Protein AF-0000000065817948 (afdb_homodimer)

pLDDT: mean 79.84, std 9.67, range [51.81, 92.62]

Solvent-accessible surface area (backbone atoms only — not comparable to full-atom values): 21500 Å² total; per-residue (Å²): 107,65,63,60,43,48,50,49,45,47,58,56,49,72,32,50,44,48,54,24,24,48,47,41,26,53,46,40,64,56,48,49,39,61,41,56,66,62,43,56,72,58,33,32,74,40,37,66,30,54,50,49,54,26,51,50,52,16,50,67,67,40,64,53,65,45,64,38,54,74,71,47,50,49,60,48,40,60,66,59,80,44,62,50,49,60,51,54,49,52,48,48,51,47,41,44,52,53,42,52,51,52,52,59,66,44,38,66,58,47,33,64,70,27,62,43,58,74,84,63,55,58,58,69,53,52,55,54,49,49,50,38,47,48,52,51,47,46,51,44,32,41,61,32,64,82,45,81,48,67,37,51,29,49,30,49,42,45,63,61,40,49,68,65,42,47,62,54,45,52,33,62,58,38,34,83,80,37,66,68,31,53,55,52,49,52,50,51,37,53,52,49,63,65,43,42,50,58,53,44,52,60,37,67,72,104,108,64,62,59,45,50,50,50,45,47,58,55,50,73,33,51,45,50,53,26,24,49,47,40,26,53,48,39,63,58,47,49,40,62,39,55,67,63,43,56,70,58,32,35,75,39,38,65,31,54,49,48,51,26,51,51,54,18,50,67,68,38,64,53,64,46,64,37,52,73,71,45,49,48,57,50,39,59,70,36,97,48,63,48,50,59,53,52,49,51,47,50,50,45,43,46,53,53,41,52,51,53,52,59,66,44,38,67,59,48,31,65,72,26,62,41,57,74,85,63,54,57,57,67,53,51,53,54,49,48,50,39,48,48,51,51,46,45,50,46,32,42,62,33,64,82,45,82,47,68,38,51,29,49,30,49,42,46,62,61,41,50,69,64,43,48,62,55,46,52,34,60,58,38,33,82,79,37,67,68,31,52,54,51,48,52,51,50,37,52,52,48,63,65,41,41,49,59,53,43,53,58,39,66,71,102

Radius of gyration: 21.44 Å; Cα contacts (8 Å, |Δi|>4): 452; chains: 2; bounding box: 59×51×43 Å

Foldseek 3Di:
DVVVLVVVLVVLLPDCQLVQLLVQLVCQLVVVCVVVVLPQVVLQVCVLVSSVVSLLVSLLPGLQCQVVLVVCVLVVCVVPPDQSLVSSVSSLVSNLVSNVVSVVVCVVVSCVSSVYDPVPPPPLLCSLLSLLSSLLLSLQSLLLNPPDDPVSSSVSSVVVVVVVVVLSSVLSVCCVPPVCSSVVSVVSNVVSVVCRSVSNVVSVVD/DVVVLVVVLVVLLPDCQLVQLLVQLVCQLVVVCVVVVLPQVVLQVCVLVSSVVSLLVSLLPGLQCQVCLVVCVLVVCVPDPDQSLVSSVVSLVSNLVSNVVSVVVCVVVSCVSSVYDPVPPPPLLCSLLSLLSSLLLSLQSLLLNVPDDPVSSSVSSVVVVVVVVVLSSVLSVCCVPPVCSSVVSVVSNVVSVVCRSVSNVVSVVD

Secondary structure (DSSP, 8-state):
-HHHHHHHHHHHHTSHHHHHHHHHHHHHHHHHHHHTTT-HHHHHHTHHHHHHHHHHHHHHT--TTHHHHHTTHHHHHHHSSS-HHHHHHHHHHHHHHHHHHHHHHTHHHHHHHHT--GGG--HHHHHHHHHHHHHHHHHHHHHHTT--SHHHHHHHHHHHHHHHHHHHHHHHHHTTT-THHHHHHHHHHHHHHHHHHHHHHHHHH-/-HHHHHHHHHHHHTSHHHHHHHHHHHHHHHHHHHHTTT-HHHHHHTHHHHHHHHHHHHHHT--TTHHHHHTTHHHHHHHSSS-HHHHHHHHHHHHHHHHHHHHHHTHHHHHHHHT--GGG--HHHHHHHHHHHHHHHHHHHHHHTT--SHHHHHHHHHHHHHHHHHHHHHHHHHTTT-THHHHHHHHHHHHHHHHHHHHHHHHHH-

InterPro domains:
  IPR003544 Cytochrome c-type biogenesis protein CcmB [PF03379] (21-176)
  IPR003544 Cytochrome c-type biogenesis protein CcmB [PTHR30070] (1-205)

Nearest PDB structures (foldseek):
  7r8b-assembly1_B  TM=5.244E-01  e=2.679E+00  Homo sapiens
  8wtm-assembly1_A  TM=3.100E-01  e=6.453E+00  Arabidopsis thaliana

Organism: Arabidopsis thaliana (NCBI:txid3702)

Sequence (412 aa):
MRRLFLELYYKLIFSSTPITSFSLFLLYIVVTPLMLGFEKDFLCHFHLGLIWISLLFSFLSAPFFRNEKEDGTLELYYLSTYCLPKILLLQLVGHWVIQISCVFCGFPMLQLLYQFGRSGMDWLNILLGSLVLTLLCGIHSCLALGITSSSGWNSLQNLTTLPTLLPLTVFCTSIETEWFHVLLLIGYFFLFVSLFPILVSISLQDMRRLFLELYYKLIFSSTPITSFSLFLLYIVVTPLMLGFEKDFLCHFHLGLIWISLLFSFLSAPFFRNEKEDGTLELYYLSTYCLPKILLLQLVGHWVIQISCVFCGFPMLQLLYQFGRSGMDWLNILLGSLVLTLLCGIHSCLALGITSSSGWNSLQNLTTLPTLLPLTVFCTSIETEWFHVLLLIGYFFLFVSLFPILVSISLQD

Structure (mmCIF, N/CA/C/O backbone):
data_AF-0000000065817948-model_v1
#
loop_
_entity.id
_entity.type
_entity.pdbx_description
1 polymer 'Putative cytochrome c biogenesis ccmB-like mitochondrial protein'
#
loop_
_atom_site.group_PDB
_atom_site.id
_atom_site.type_symbol
_atom_site.label_atom_id
_atom_site.label_alt_id
_atom_site.label_comp_id
_atom_site.label_asym_id
_atom_site.label_entity_id
_atom_site.label_seq_id
_atom_site.pdbx_PDB_ins_code
_atom_site.Cartn_x
_atom_site.Cartn_y
_atom_site.Cartn_z
_atom_site.occupancy
_atom_site.B_iso_or_equiv
_atom_site.auth_seq_id
_atom_site.auth_comp_id
_atom_site.auth_asym_id
_atom_site.auth_atom_id
_atom_site.pdbx_PDB_model_num
ATOM 1 N N . MET A 1 1 ? 31.516 -18.734 -12.219 1 51.81 1 MET A N 1
ATOM 2 C CA . MET A 1 1 ? 30.438 -18.75 -11.227 1 51.81 1 MET A CA 1
ATOM 3 C C . MET A 1 1 ? 30.047 -17.328 -10.844 1 51.81 1 MET A C 1
ATOM 5 O O . MET A 1 1 ? 28.859 -17.031 -10.68 1 51.81 1 MET A O 1
ATOM 9 N N . ARG A 1 2 ? 31.141 -16.594 -10.852 1 54.38 2 ARG A N 1
ATOM 10 C CA . ARG A 1 2 ? 30.875 -15.195 -10.523 1 54.38 2 ARG A CA 1
ATOM 11 C C . ARG A 1 2 ? 30.094 -14.5 -11.633 1 54.38 2 ARG A C 1
ATOM 13 O O . ARG A 1 2 ? 29.156 -13.742 -11.359 1 54.38 2 ARG A O 1
ATOM 20 N N . ARG A 1 3 ? 30.516 -14.766 -12.828 1 55.38 3 ARG A N 1
ATOM 21 C CA . ARG A 1 3 ? 29.875 -14.094 -13.953 1 55.38 3 ARG A CA 1
ATOM 22 C C . ARG A 1 3 ? 28.406 -14.492 -14.055 1 55.38 3 ARG A C 1
ATOM 24 O O . ARG A 1 3 ? 27.547 -13.648 -14.305 1 55.38 3 ARG A O 1
ATOM 31 N N . LEU A 1 4 ? 28.141 -15.711 -13.984 1 52.19 4 LEU A N 1
ATOM 32 C CA . LEU A 1 4 ? 26.766 -16.172 -14.016 1 52.19 4 LEU A CA 1
ATOM 33 C C . LEU A 1 4 ? 25.953 -15.57 -12.875 1 52.19 4 LEU A C 1
ATOM 35 O O . LEU A 1 4 ? 24.797 -15.211 -13.055 1 52.19 4 LEU A O 1
ATOM 39 N N . PHE A 1 5 ? 26.75 -15.445 -11.852 1 57.16 5 PHE A N 1
ATOM 40 C CA . PHE A 1 5 ? 26.109 -14.836 -10.688 1 57.16 5 PHE A CA 1
ATOM 41 C C . PHE A 1 5 ? 25.75 -13.375 -10.969 1 57.16 5 PHE A C 1
ATOM 43 O O . PHE A 1 5 ? 24.656 -12.922 -10.625 1 57.16 5 PHE A O 1
ATOM 50 N N . LEU A 1 6 ? 26.703 -12.773 -11.617 1 58.09 6 LEU A N 1
ATOM 51 C CA . LEU A 1 6 ? 26.453 -11.367 -11.914 1 58.09 6 LEU A CA 1
ATOM 52 C C . LEU A 1 6 ? 25.312 -11.219 -12.914 1 58.09 6 LEU A C 1
ATOM 54 O O . LEU A 1 6 ? 24.5 -10.297 -12.805 1 58.09 6 LEU A O 1
ATOM 58 N N . GLU A 1 7 ? 25.328 -12.062 -13.891 1 58.19 7 GLU A N 1
ATOM 59 C CA . GLU A 1 7 ? 24.266 -12 -14.891 1 58.19 7 GLU A CA 1
ATOM 60 C C . GLU A 1 7 ? 22.906 -12.305 -14.281 1 58.19 7 GLU A C 1
ATOM 62 O O . GLU A 1 7 ? 21.906 -11.648 -14.609 1 58.19 7 GLU A O 1
ATOM 67 N N . LEU A 1 8 ? 22.953 -13.328 -13.539 1 56.16 8 LEU A N 1
ATOM 68 C CA . LEU A 1 8 ? 21.703 -13.664 -12.859 1 56.16 8 LEU A CA 1
ATOM 69 C C . LEU A 1 8 ? 21.281 -12.547 -11.914 1 56.16 8 LEU A C 1
ATOM 71 O O . LEU A 1 8 ? 20.094 -12.227 -11.812 1 56.16 8 LEU A O 1
ATOM 75 N N . TYR A 1 9 ? 22.359 -12.094 -11.32 1 58.56 9 TYR A N 1
ATOM 76 C CA . TYR A 1 9 ? 22.125 -10.953 -10.445 1 58.56 9 TYR A CA 1
ATOM 77 C C . TYR A 1 9 ? 21.484 -9.797 -11.211 1 58.56 9 TYR A C 1
ATOM 79 O O . TYR A 1 9 ? 20.531 -9.188 -10.75 1 58.56 9 TYR A O 1
ATOM 87 N N . TYR A 1 10 ? 22.031 -9.633 -12.375 1 57.62 10 TYR A N 1
ATOM 88 C CA . TYR A 1 10 ? 21.547 -8.531 -13.203 1 57.62 10 TYR A CA 1
ATOM 89 C C . TYR A 1 10 ? 20.094 -8.758 -13.617 1 57.62 10 TYR A C 1
ATOM 91 O O . TYR A 1 10 ? 19.266 -7.84 -13.562 1 57.62 10 TYR A O 1
ATOM 99 N N . LYS A 1 11 ? 19.828 -9.875 -14.039 1 58.66 11 LYS A N 1
ATOM 100 C CA . LYS A 1 11 ? 18.469 -10.188 -14.469 1 58.66 11 LYS A CA 1
ATOM 101 C C . LYS A 1 11 ? 17.484 -10.078 -13.305 1 58.66 11 LYS A C 1
ATOM 103 O O . LYS A 1 11 ? 16.344 -9.641 -13.492 1 58.66 11 LYS A O 1
ATOM 108 N N . LEU A 1 12 ? 18.047 -10.398 -12.219 1 56.75 12 LEU A N 1
ATOM 109 C CA . LEU A 1 12 ? 17.203 -10.453 -11.039 1 56.75 12 LEU A CA 1
ATOM 110 C C . LEU A 1 12 ? 16.922 -9.062 -10.492 1 56.75 12 LEU A C 1
ATOM 112 O O . LEU A 1 12 ? 15.797 -8.773 -10.055 1 56.75 12 LEU A O 1
ATOM 116 N N . ILE A 1 13 ? 17.984 -8.25 -10.523 1 55.94 13 ILE A N 1
ATOM 117 C CA . ILE A 1 13 ? 17.844 -6.91 -9.977 1 55.94 13 ILE A CA 1
ATOM 118 C C . ILE A 1 13 ? 16.891 -6.098 -10.852 1 55.94 13 ILE A C 1
ATOM 120 O O . ILE A 1 13 ? 16.078 -5.312 -10.344 1 55.94 13 ILE A O 1
ATOM 124 N N . PHE A 1 14 ? 17.031 -6.258 -12.141 1 56.38 14 PHE A N 1
ATOM 125 C CA . PHE A 1 14 ? 16.203 -5.438 -13.008 1 56.38 14 PHE A CA 1
ATOM 126 C C . PHE A 1 14 ? 14.82 -6.07 -13.188 1 56.38 14 PHE A C 1
ATOM 128 O O . PHE A 1 14 ? 14.172 -5.879 -14.219 1 56.38 14 PHE A O 1
ATOM 135 N N . SER A 1 15 ? 14.438 -6.699 -12.102 1 62.59 15 SER A N 1
ATOM 136 C CA . SER A 1 15 ? 13.156 -7.398 -12.109 1 62.59 15 SER A CA 1
ATOM 137 C C . SER A 1 15 ? 11.992 -6.438 -11.875 1 62.59 15 SER A C 1
ATOM 139 O O . SER A 1 15 ? 12.203 -5.234 -11.711 1 62.59 15 SER A O 1
ATOM 141 N N . SER A 1 16 ? 10.781 -6.875 -12.086 1 66.19 16 SER A N 1
ATOM 142 C CA . SER A 1 16 ? 9.484 -6.199 -12.023 1 66.19 16 SER A CA 1
ATOM 143 C C . SER A 1 16 ? 9.227 -5.645 -10.625 1 66.19 16 SER A C 1
ATOM 145 O O . SER A 1 16 ? 8.406 -4.738 -10.453 1 66.19 16 SER A O 1
ATOM 147 N N . THR A 1 17 ? 10.156 -5.918 -9.664 1 68.75 17 THR A N 1
ATOM 148 C CA . THR A 1 17 ? 9.898 -5.539 -8.281 1 68.75 17 THR A CA 1
ATOM 149 C C . THR A 1 17 ? 10.148 -4.047 -8.07 1 68.75 17 THR A C 1
ATOM 151 O O . THR A 1 17 ? 9.312 -3.352 -7.492 1 68.75 17 THR A O 1
ATOM 154 N N . PRO A 1 18 ? 11.25 -3.539 -8.641 1 70.19 18 PRO A N 1
ATOM 155 C CA . PRO A 1 18 ? 11.477 -2.104 -8.453 1 70.19 18 PRO A CA 1
ATOM 156 C C . PRO A 1 18 ? 10.422 -1.245 -9.156 1 70.19 18 PRO A C 1
ATOM 158 O O . PRO A 1 18 ? 10.047 -0.185 -8.648 1 70.19 18 PRO A O 1
ATOM 161 N N . ILE A 1 19 ? 9.906 -1.77 -10.188 1 73.38 19 ILE A N 1
ATOM 162 C CA . ILE A 1 19 ? 8.898 -1.007 -10.922 1 73.38 19 ILE A CA 1
ATOM 163 C C . ILE A 1 19 ? 7.617 -0.916 -10.102 1 73.38 19 ILE A C 1
ATOM 165 O O . ILE A 1 19 ? 7 0.149 -10.016 1 73.38 19 ILE A O 1
ATOM 169 N N . THR A 1 20 ? 7.336 -2.008 -9.5 1 75.19 20 THR A N 1
ATOM 170 C CA . THR A 1 20 ? 6.129 -2.039 -8.68 1 75.19 20 THR A CA 1
ATOM 171 C C . THR A 1 20 ? 6.266 -1.103 -7.48 1 75.19 20 THR A C 1
ATOM 173 O O . THR A 1 20 ? 5.367 -0.304 -7.207 1 75.19 20 THR A O 1
ATOM 176 N N . SER A 1 21 ? 7.363 -1.227 -6.832 1 79.06 21 SER A N 1
ATOM 177 C CA . SER A 1 21 ? 7.57 -0.405 -5.645 1 79.06 21 SER A CA 1
ATOM 178 C C . SER A 1 21 ? 7.633 1.076 -6 1 79.06 21 SER A C 1
ATOM 180 O O . SER A 1 21 ? 7.07 1.915 -5.293 1 79.06 21 SER A O 1
ATOM 182 N N . PHE A 1 22 ? 8.25 1.388 -7.125 1 80.81 22 PHE A N 1
ATOM 183 C CA . PHE A 1 22 ? 8.367 2.785 -7.523 1 80.81 22 PHE A CA 1
ATOM 184 C C . PHE A 1 22 ? 7.016 3.348 -7.938 1 80.81 22 PHE A C 1
ATOM 186 O O . PHE A 1 22 ? 6.691 4.492 -7.617 1 80.81 22 PHE A O 1
ATOM 193 N N . SER A 1 23 ? 6.301 2.598 -8.656 1 81.19 23 SER A N 1
ATOM 194 C CA . SER A 1 23 ? 4.98 3.061 -9.078 1 81.19 23 SER A CA 1
ATOM 195 C C . SER A 1 23 ? 4.082 3.334 -7.875 1 81.19 23 SER A C 1
ATOM 197 O O . SER A 1 23 ? 3.355 4.328 -7.852 1 81.19 23 SER A O 1
ATOM 199 N N . LEU A 1 24 ? 4.176 2.469 -6.91 1 83 24 LEU A N 1
ATOM 200 C CA . LEU A 1 24 ? 3.387 2.664 -5.699 1 83 24 LEU A CA 1
ATOM 201 C C . LEU A 1 24 ? 3.854 3.902 -4.941 1 83 24 LEU A C 1
ATOM 203 O O . LEU A 1 24 ? 3.035 4.656 -4.41 1 83 24 LEU A O 1
ATOM 207 N N . PHE A 1 25 ? 5.09 4.133 -4.945 1 87.06 25 PHE A N 1
ATOM 208 C CA . PHE A 1 25 ? 5.648 5.309 -4.293 1 87.06 25 PHE A CA 1
ATOM 209 C C . PHE A 1 25 ? 5.164 6.586 -4.965 1 87.06 25 PHE A C 1
ATOM 211 O O . PHE A 1 25 ? 4.73 7.523 -4.289 1 87.06 25 PHE A O 1
ATOM 218 N N . LEU A 1 26 ? 5.238 6.562 -6.246 1 84.06 26 LEU A N 1
ATOM 219 C CA . LEU A 1 26 ? 4.805 7.734 -6.996 1 84.06 26 LEU A CA 1
ATOM 220 C C . LEU A 1 26 ? 3.318 7.996 -6.789 1 84.06 26 LEU A C 1
ATOM 222 O O . LEU A 1 26 ? 2.898 9.148 -6.664 1 84.06 26 LEU A O 1
ATOM 226 N N . LEU A 1 27 ? 2.607 6.945 -6.703 1 84.75 27 LEU A N 1
ATOM 227 C CA . LEU A 1 27 ? 1.174 7.086 -6.469 1 84.75 27 LEU A CA 1
ATOM 228 C C . LEU A 1 27 ? 0.904 7.719 -5.105 1 84.75 27 LEU A C 1
ATOM 230 O O . LEU A 1 27 ? 0.079 8.625 -4.992 1 84.75 27 LEU A O 1
ATOM 234 N N . TYR A 1 28 ? 1.649 7.289 -4.152 1 86.75 28 TYR A N 1
ATOM 235 C CA . TYR A 1 28 ? 1.481 7.824 -2.807 1 86.75 28 TYR A CA 1
ATOM 236 C C . TYR A 1 28 ? 1.82 9.305 -2.762 1 86.75 28 TYR A C 1
ATOM 238 O O . TYR A 1 28 ? 1.073 10.102 -2.191 1 86.75 28 TYR A O 1
ATOM 246 N N . ILE A 1 29 ? 2.891 9.68 -3.389 1 87.69 29 ILE A N 1
ATOM 247 C CA . ILE A 1 29 ? 3.402 11.039 -3.293 1 87.69 29 ILE A CA 1
ATOM 248 C C . ILE A 1 29 ? 2.463 12 -4.027 1 87.69 29 ILE A C 1
ATOM 250 O O . ILE A 1 29 ? 2.277 13.141 -3.602 1 87.69 29 ILE A O 1
ATOM 254 N N . VAL A 1 30 ? 1.818 11.531 -5.039 1 85.94 30 VAL A N 1
ATOM 255 C CA . VAL A 1 30 ? 0.96 12.414 -5.824 1 85.94 30 VAL A CA 1
ATOM 256 C C . VAL A 1 30 ? -0.431 12.477 -5.195 1 85.94 30 VAL A C 1
ATOM 258 O O . VAL A 1 30 ? -1.039 13.547 -5.121 1 85.94 30 VAL A O 1
ATOM 261 N N . VAL A 1 31 ? -0.88 11.398 -4.68 1 86.19 31 VAL A N 1
ATOM 262 C CA . VAL A 1 31 ? -2.246 11.305 -4.176 1 86.19 31 VAL A CA 1
ATOM 263 C C . VAL A 1 31 ? -2.357 12.023 -2.838 1 86.19 31 VAL A C 1
ATOM 265 O O . VAL A 1 31 ? -3.389 12.633 -2.535 1 86.19 31 VAL A O 1
ATOM 268 N N . THR A 1 32 ? -1.349 11.969 -2.02 1 89.88 32 THR A N 1
ATOM 269 C CA . THR A 1 32 ? -1.397 12.492 -0.658 1 89.88 32 THR A CA 1
ATOM 270 C C . THR A 1 32 ? -1.684 13.992 -0.665 1 89.88 32 THR A C 1
ATOM 272 O O . THR A 1 32 ? -2.629 14.445 -0.022 1 89.88 32 THR A O 1
ATOM 275 N N . PRO A 1 33 ? -0.932 14.805 -1.387 1 89 33 PRO A N 1
ATOM 276 C CA . PRO A 1 33 ? -1.262 16.234 -1.409 1 89 33 PRO A CA 1
ATOM 277 C C . PRO A 1 33 ? -2.656 16.516 -1.969 1 89 33 PRO A C 1
ATOM 279 O O . PRO A 1 33 ? -3.332 17.438 -1.523 1 89 33 PRO A O 1
ATOM 282 N N . LEU A 1 34 ? -3.051 15.742 -2.93 1 85.56 34 LEU A N 1
ATOM 283 C CA . LEU A 1 34 ? -4.379 15.906 -3.51 1 85.56 34 LEU A CA 1
ATOM 284 C C . LEU A 1 34 ? -5.461 15.68 -2.461 1 85.56 34 LEU A C 1
ATOM 286 O O . LEU A 1 34 ? -6.426 16.438 -2.377 1 85.56 34 LEU A O 1
ATOM 290 N N . MET A 1 35 ? -5.27 14.688 -1.647 1 86.5 35 MET A N 1
ATOM 291 C CA . MET A 1 35 ? -6.254 14.328 -0.629 1 86.5 35 MET A CA 1
ATOM 292 C C . MET A 1 35 ? -6.238 15.328 0.52 1 86.5 35 MET A C 1
ATOM 294 O O . MET A 1 35 ? -7.227 15.469 1.242 1 86.5 35 MET A O 1
ATOM 298 N N . LEU A 1 36 ? -5.16 15.969 0.673 1 87.75 36 LEU A N 1
ATOM 299 C CA . LEU A 1 36 ? -5.027 16.938 1.761 1 87.75 36 LEU A CA 1
ATOM 300 C C . LEU A 1 36 ? -5.332 18.344 1.276 1 87.75 36 LEU A C 1
ATOM 302 O O . LEU A 1 36 ? -5.191 19.312 2.033 1 87.75 36 LEU A O 1
ATOM 306 N N . GLY A 1 37 ? -5.688 18.531 0.03 1 83.06 37 GLY A N 1
ATOM 307 C CA . GLY A 1 37 ? -6.113 19.812 -0.503 1 83.06 37 GLY A CA 1
ATOM 308 C C . GLY A 1 37 ? -4.957 20.75 -0.817 1 83.06 37 GLY A C 1
ATOM 309 O O . GLY A 1 37 ? -5.105 21.969 -0.768 1 83.06 37 GLY A O 1
ATOM 310 N N . PHE A 1 38 ? -3.775 20.203 -1.007 1 85.19 38 PHE A N 1
ATOM 311 C CA . PHE A 1 38 ? -2.572 20.953 -1.344 1 85.19 38 PHE A CA 1
ATOM 312 C C . PHE A 1 38 ? -2.34 22.078 -0.345 1 85.19 38 PHE A C 1
ATOM 314 O O . PHE A 1 38 ? -2.027 23.203 -0.735 1 85.19 38 PHE A O 1
ATOM 321 N N . GLU A 1 39 ? -2.615 21.781 0.882 1 86.31 39 GLU A N 1
ATOM 322 C CA . GLU A 1 39 ? -2.301 22.734 1.94 1 86.31 39 GLU A CA 1
ATOM 323 C C . GLU A 1 39 ? -0.793 22.875 2.131 1 86.31 39 GLU A C 1
ATOM 325 O O . GLU A 1 39 ? -0.18 22.078 2.848 1 86.31 39 GLU A O 1
ATOM 330 N N . LYS A 1 40 ? -0.235 23.859 1.638 1 86.06 40 LYS A N 1
ATOM 331 C CA . LYS A 1 40 ? 1.208 24.031 1.501 1 86.06 40 LYS A CA 1
ATOM 332 C C . LYS A 1 40 ? 1.896 24 2.863 1 86.06 40 LYS A C 1
ATOM 334 O O . LYS A 1 40 ? 2.92 23.328 3.031 1 86.06 40 LYS A O 1
ATOM 339 N N . ASP A 1 41 ? 1.397 24.797 3.824 1 87.44 41 ASP A N 1
ATOM 340 C CA . ASP A 1 41 ? 2.033 24.891 5.137 1 87.44 41 ASP A CA 1
ATOM 341 C C . ASP A 1 41 ? 2.08 23.531 5.816 1 87.44 41 ASP A C 1
ATOM 343 O O . ASP A 1 41 ? 3.109 23.141 6.375 1 87.44 41 ASP A O 1
ATOM 347 N N . PHE A 1 42 ? 1.051 22.844 5.598 1 86.06 42 PHE A N 1
ATOM 348 C CA . PHE A 1 42 ? 0.978 21.531 6.238 1 86.06 42 PHE A CA 1
ATOM 349 C C . PHE A 1 42 ? 1.857 20.516 5.512 1 86.06 42 PHE A C 1
ATOM 351 O O . PHE A 1 42 ? 2.604 19.766 6.145 1 86.06 42 PHE A O 1
ATOM 358 N N . LEU A 1 43 ? 1.769 20.594 4.215 1 88.81 43 LEU A N 1
ATOM 359 C CA . LEU A 1 43 ? 2.582 19.672 3.432 1 88.81 43 LEU A CA 1
ATOM 360 C C . LEU A 1 43 ? 4.066 19.906 3.672 1 88.81 43 LEU A C 1
ATOM 362 O O . LEU A 1 43 ? 4.836 18.969 3.844 1 88.81 43 LEU A O 1
ATOM 366 N N . CYS A 1 44 ? 4.379 21.156 3.766 1 88.44 44 CYS A N 1
ATOM 367 C CA . CYS A 1 44 ? 5.773 21.5 4.012 1 88.44 44 CYS A CA 1
ATOM 368 C C . CYS A 1 44 ? 6.211 21.047 5.398 1 88.44 44 CYS A C 1
ATOM 370 O O . CYS A 1 44 ? 7.281 20.469 5.559 1 88.44 44 CYS A O 1
ATOM 372 N N . HIS A 1 45 ? 5.418 21.297 6.355 1 87.12 45 HIS A N 1
ATOM 373 C CA . HIS A 1 45 ? 5.773 21 7.738 1 87.12 45 HIS A CA 1
ATOM 374 C C . HIS A 1 45 ? 5.891 19.5 7.965 1 87.12 45 HIS A C 1
ATOM 376 O O . HIS A 1 45 ? 6.762 19.047 8.719 1 87.12 45 HIS A O 1
ATOM 382 N N . PHE A 1 46 ? 5.102 18.688 7.234 1 87.94 46 PHE A N 1
ATOM 383 C CA . PHE A 1 46 ? 5.047 17.266 7.516 1 87.94 46 PHE A CA 1
ATOM 384 C C . PHE A 1 46 ? 5.621 16.469 6.352 1 87.94 46 PHE A C 1
ATOM 386 O O . PHE A 1 46 ? 5.406 15.25 6.262 1 87.94 46 PHE A O 1
ATOM 393 N N . HIS A 1 47 ? 6.336 17.094 5.488 1 87.56 47 HIS A N 1
ATOM 394 C CA . HIS A 1 47 ? 6.812 16.438 4.27 1 87.56 47 HIS A CA 1
ATOM 395 C C . HIS A 1 47 ? 7.629 15.195 4.586 1 87.56 47 HIS A C 1
ATOM 397 O O . HIS A 1 47 ? 7.484 14.172 3.92 1 87.56 47 HIS A O 1
ATOM 403 N N . LEU A 1 48 ? 8.422 15.25 5.625 1 84.88 48 LEU A N 1
ATOM 404 C CA . LEU A 1 48 ? 9.273 14.102 5.941 1 84.88 48 LEU A CA 1
ATOM 405 C C . LEU A 1 48 ? 8.438 12.898 6.359 1 84.88 48 LEU A C 1
ATOM 407 O O . LEU A 1 48 ? 8.68 11.781 5.906 1 84.88 48 LEU A O 1
ATOM 411 N N . GLY A 1 49 ? 7.508 13.172 7.227 1 86.25 49 GLY A N 1
ATOM 412 C CA . GLY A 1 49 ? 6.605 12.102 7.609 1 86.25 49 GLY A CA 1
ATOM 413 C C . GLY A 1 49 ? 5.844 11.516 6.438 1 86.25 49 GLY A C 1
ATOM 414 O O . GLY A 1 49 ? 5.707 10.297 6.328 1 86.25 49 GLY A O 1
ATOM 415 N N . LEU A 1 50 ? 5.402 12.344 5.582 1 88.75 50 LEU A N 1
ATOM 416 C CA . LEU A 1 50 ? 4.633 11.914 4.422 1 88.75 50 LEU A CA 1
ATOM 417 C C . LEU A 1 50 ? 5.508 11.125 3.451 1 88.75 50 LEU A C 1
ATOM 419 O O . LEU A 1 50 ? 5.047 10.164 2.834 1 88.75 50 LEU A O 1
ATOM 423 N N . ILE A 1 51 ? 6.695 11.492 3.332 1 87.88 51 ILE A N 1
ATOM 424 C CA . ILE A 1 51 ? 7.637 10.766 2.482 1 87.88 51 ILE A CA 1
ATOM 425 C C . ILE A 1 51 ? 7.895 9.383 3.064 1 87.88 51 ILE A C 1
ATOM 427 O O . ILE A 1 51 ? 7.883 8.383 2.34 1 87.88 51 ILE A O 1
ATOM 431 N N . TRP A 1 52 ? 8.055 9.281 4.344 1 88.69 52 TRP A N 1
ATOM 432 C CA . TRP A 1 52 ? 8.328 8.008 4.996 1 88.69 52 TRP A CA 1
ATOM 433 C C . TRP A 1 52 ? 7.133 7.062 4.867 1 88.69 52 TRP A C 1
ATOM 435 O O . TRP A 1 52 ? 7.305 5.852 4.715 1 88.69 52 TRP A O 1
ATOM 445 N N . ILE A 1 53 ? 5.992 7.652 4.977 1 89 53 ILE A N 1
ATOM 4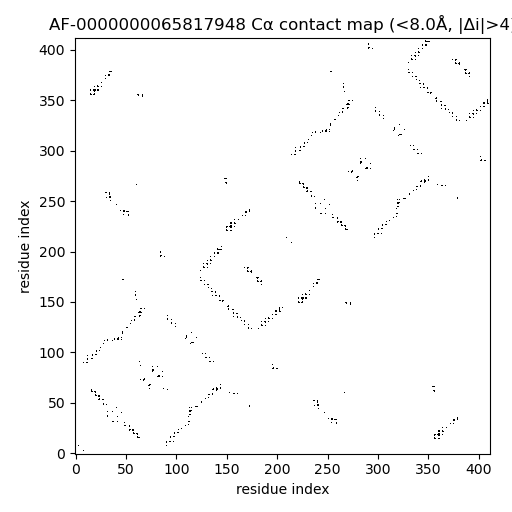46 C CA . ILE A 1 53 ? 4.809 6.82 4.789 1 89 53 ILE A CA 1
ATOM 447 C C . ILE A 1 53 ? 4.824 6.211 3.389 1 89 53 ILE A C 1
ATOM 449 O O . ILE A 1 53 ? 4.594 5.008 3.227 1 89 53 ILE A O 1
ATOM 453 N N . SER A 1 54 ? 5.086 7.047 2.418 1 88.62 54 SER A N 1
ATOM 454 C CA . SER A 1 54 ? 5.137 6.578 1.037 1 88.62 54 SER A CA 1
ATOM 455 C C . SER A 1 54 ? 6.211 5.516 0.851 1 88.62 54 SER A C 1
ATOM 457 O O . SER A 1 54 ? 5.984 4.504 0.18 1 88.62 54 SER A O 1
ATOM 459 N N . LEU A 1 55 ? 7.328 5.746 1.457 1 87.56 55 LEU A N 1
ATOM 460 C CA . LEU A 1 55 ? 8.438 4.801 1.355 1 87.56 55 LEU A CA 1
ATOM 461 C C . LEU A 1 55 ? 8.086 3.479 2.025 1 87.56 55 LEU A C 1
ATOM 463 O O . LEU A 1 55 ? 8.297 2.408 1.45 1 87.56 55 LEU A O 1
ATOM 467 N N . LEU A 1 56 ? 7.555 3.557 3.16 1 86.31 56 LEU A N 1
ATOM 468 C CA . LEU A 1 56 ? 7.23 2.369 3.941 1 86.31 56 LEU A CA 1
ATOM 469 C C . LEU A 1 56 ? 6.25 1.474 3.189 1 86.31 56 LEU A C 1
ATOM 471 O O . LEU A 1 56 ? 6.492 0.274 3.037 1 86.31 56 LEU A O 1
ATOM 475 N N . PHE A 1 57 ? 5.297 2.068 2.656 1 82.69 57 PHE A N 1
ATOM 476 C CA . PHE A 1 57 ? 4.242 1.251 2.066 1 82.69 57 PHE A CA 1
ATOM 477 C C . PHE A 1 57 ? 4.641 0.777 0.674 1 82.69 57 PHE A C 1
ATOM 479 O O . PHE A 1 57 ? 4.219 -0.293 0.233 1 82.69 57 PHE A O 1
ATOM 486 N N . SER A 1 58 ? 5.387 1.525 -0.006 1 84.25 58 SER A N 1
ATOM 487 C CA . SER A 1 58 ? 5.922 1.049 -1.277 1 84.25 58 SER A CA 1
ATOM 488 C C . SER A 1 58 ? 6.82 -0.165 -1.078 1 84.25 58 SER A C 1
ATOM 490 O O . SER A 1 58 ? 6.805 -1.097 -1.886 1 84.25 58 SER A O 1
ATOM 492 N N . PHE A 1 59 ? 7.52 -0.182 0.036 1 82.62 59 PHE A N 1
ATOM 493 C CA . PHE A 1 59 ? 8.43 -1.286 0.332 1 82.62 59 PHE A CA 1
ATOM 494 C C . PHE A 1 59 ? 7.652 -2.504 0.823 1 82.62 59 PHE A C 1
ATOM 496 O O . PHE A 1 59 ? 7.996 -3.641 0.485 1 82.62 59 PHE A O 1
ATOM 503 N N . LEU A 1 60 ? 6.66 -2.234 1.534 1 77.19 60 LEU A N 1
ATOM 504 C CA . LEU A 1 60 ? 5.887 -3.332 2.1 1 77.19 60 LEU A CA 1
ATOM 505 C C . LEU A 1 60 ? 5.191 -4.129 1.002 1 77.19 60 LEU A C 1
ATOM 507 O O . LEU A 1 60 ? 4.965 -5.332 1.151 1 77.19 60 LEU A O 1
ATOM 511 N N . SER A 1 61 ? 4.926 -3.518 -0.024 1 71.69 61 SER A N 1
ATOM 512 C CA . SER A 1 61 ? 4.211 -4.176 -1.112 1 71.69 61 SER A CA 1
ATOM 513 C C . SER A 1 61 ? 5.172 -4.895 -2.053 1 71.69 61 SER A C 1
ATOM 515 O O . SER A 1 61 ? 4.746 -5.633 -2.939 1 71.69 61 SER A O 1
ATOM 517 N N . ALA A 1 62 ? 6.422 -4.762 -1.844 1 75.19 62 ALA A N 1
ATOM 518 C CA . ALA A 1 62 ? 7.406 -5.367 -2.738 1 75.19 62 ALA A CA 1
ATOM 519 C C . ALA A 1 62 ? 7.527 -6.867 -2.486 1 75.19 62 ALA A C 1
ATOM 521 O O . ALA A 1 62 ? 7.836 -7.289 -1.37 1 75.19 62 ALA A O 1
ATOM 522 N N . PRO A 1 63 ? 7.219 -7.641 -3.455 1 75.81 63 PRO A N 1
ATOM 523 C CA . PRO A 1 63 ? 7.27 -9.094 -3.301 1 75.81 63 PRO A CA 1
ATOM 524 C C . PRO A 1 63 ? 8.695 -9.648 -3.383 1 75.81 63 PRO A C 1
ATOM 526 O O . PRO A 1 63 ? 9.008 -10.414 -4.297 1 75.81 63 PRO A O 1
ATOM 529 N N . PHE A 1 64 ? 9.445 -9.375 -2.342 1 78.44 64 PHE A N 1
ATOM 530 C CA . PHE A 1 64 ? 10.836 -9.828 -2.346 1 78.44 64 PHE A CA 1
ATOM 531 C C . PHE A 1 64 ? 10.914 -11.344 -2.396 1 78.44 64 PHE A C 1
ATOM 533 O O . PHE A 1 64 ? 10.203 -12.031 -1.66 1 78.44 64 PHE A O 1
ATOM 540 N N . PHE A 1 65 ? 11.664 -11.867 -3.314 1 80.25 65 PHE A N 1
ATOM 541 C CA . PHE A 1 65 ? 12.07 -13.266 -3.449 1 80.25 65 PHE A CA 1
ATOM 542 C C . PHE A 1 65 ? 10.906 -14.125 -3.934 1 80.25 65 PHE A C 1
ATOM 544 O O . PHE A 1 65 ? 11.078 -15.32 -4.191 1 80.25 65 PHE A O 1
ATOM 551 N N . ARG A 1 66 ? 9.75 -13.539 -3.992 1 77.69 66 ARG A N 1
ATOM 552 C CA . ARG A 1 66 ? 8.586 -14.336 -4.355 1 77.69 66 ARG A CA 1
ATOM 553 C C . ARG A 1 66 ? 8.688 -14.844 -5.789 1 77.69 66 ARG A C 1
ATOM 555 O O . ARG A 1 66 ? 8.391 -16 -6.066 1 77.69 66 ARG A O 1
ATOM 562 N N . ASN A 1 67 ? 9.047 -13.961 -6.617 1 74.75 67 ASN A N 1
ATOM 563 C CA . ASN A 1 67 ? 9.203 -14.375 -8.008 1 74.75 67 ASN A CA 1
ATOM 564 C C . ASN A 1 67 ? 10.234 -15.492 -8.141 1 74.75 67 ASN A C 1
ATOM 566 O O . ASN A 1 67 ? 10.055 -16.422 -8.938 1 74.75 67 ASN A O 1
ATOM 570 N N . GLU A 1 68 ? 11.273 -15.375 -7.41 1 77.25 68 GLU A N 1
ATOM 571 C CA . GLU A 1 68 ? 12.312 -16.406 -7.438 1 77.25 68 GLU A CA 1
ATOM 572 C C . GLU A 1 68 ? 11.805 -17.719 -6.879 1 77.25 68 GLU A C 1
ATOM 574 O O . GLU A 1 68 ? 12.203 -18.797 -7.34 1 77.25 68 GLU A O 1
ATOM 579 N N . LYS A 1 69 ? 11.016 -17.656 -5.914 1 78.38 69 LYS A N 1
ATOM 580 C CA . LYS A 1 69 ? 10.414 -18.875 -5.379 1 78.38 69 LYS A CA 1
ATOM 581 C C . LYS A 1 69 ? 9.469 -19.516 -6.395 1 78.38 69 LYS A C 1
ATOM 583 O O . LYS A 1 69 ? 9.5 -20.719 -6.602 1 78.38 69 LYS A O 1
ATOM 588 N N . GLU A 1 70 ? 8.695 -18.672 -7.008 1 75.44 70 GLU A N 1
ATOM 589 C CA . GLU A 1 70 ? 7.699 -19.156 -7.957 1 75.44 70 GLU A CA 1
ATOM 590 C C . GLU A 1 70 ? 8.359 -19.781 -9.188 1 75.44 70 GLU A C 1
ATOM 592 O O . GLU A 1 70 ? 7.844 -20.75 -9.75 1 75.44 70 GLU A O 1
ATOM 597 N N . ASP A 1 71 ? 9.445 -19.297 -9.609 1 76.12 71 ASP A N 1
ATOM 598 C CA . ASP A 1 71 ? 10.086 -19.797 -10.82 1 76.12 71 ASP A CA 1
ATOM 599 C C . ASP A 1 71 ? 11.117 -20.875 -10.477 1 76.12 71 ASP A C 1
ATOM 601 O O . ASP A 1 71 ? 11.781 -21.422 -11.367 1 76.12 71 ASP A O 1
ATOM 605 N N . GLY A 1 72 ? 11.375 -21.188 -9.234 1 78.12 72 GLY A N 1
ATOM 606 C CA . GLY A 1 72 ? 12.25 -22.281 -8.82 1 78.12 72 GLY A CA 1
ATOM 607 C C . GLY A 1 72 ? 13.695 -21.844 -8.641 1 78.12 72 GLY A C 1
ATOM 608 O O . GLY A 1 72 ? 14.562 -22.672 -8.328 1 78.12 72 GLY A O 1
ATOM 609 N N . THR A 1 73 ? 13.992 -20.656 -8.844 1 77.06 73 THR A N 1
ATOM 610 C CA . THR A 1 73 ? 15.352 -20.141 -8.742 1 77.06 73 THR A CA 1
ATOM 611 C C . THR A 1 73 ? 15.875 -20.266 -7.316 1 77.06 73 THR A C 1
ATOM 613 O O . THR A 1 73 ? 17.062 -20.547 -7.105 1 77.06 73 THR A O 1
ATOM 616 N N . LEU A 1 74 ? 15.039 -20.094 -6.398 1 77.75 74 LEU A N 1
ATOM 617 C CA . LEU A 1 74 ? 15.461 -20.203 -5.008 1 77.75 74 LEU A CA 1
ATOM 618 C C . LEU A 1 74 ? 15.992 -21.594 -4.695 1 77.75 74 LEU A C 1
ATOM 620 O O . LEU A 1 74 ? 16.969 -21.734 -3.959 1 77.75 74 LEU A O 1
ATOM 624 N N . GLU A 1 75 ? 15.328 -22.531 -5.234 1 79.19 75 GLU A N 1
ATOM 625 C CA . GLU A 1 75 ? 15.781 -23.906 -5.055 1 79.19 75 GLU A CA 1
ATOM 626 C C . GLU A 1 75 ? 17.141 -24.125 -5.723 1 79.19 75 GLU A C 1
ATOM 628 O O . GLU A 1 75 ? 17.953 -24.891 -5.219 1 79.19 75 GLU A O 1
ATOM 633 N N . LEU A 1 76 ? 17.266 -23.469 -6.812 1 77.56 76 LEU A N 1
ATOM 634 C CA . LEU A 1 76 ? 18.547 -23.594 -7.512 1 77.56 76 LEU A CA 1
ATOM 635 C C . LEU A 1 76 ? 19.672 -23 -6.68 1 77.56 76 LEU A C 1
ATOM 637 O O . LEU A 1 76 ? 20.781 -23.562 -6.652 1 77.56 76 LEU A O 1
ATOM 641 N N . TYR A 1 77 ? 19.375 -21.875 -6.043 1 75.5 77 TYR A N 1
ATOM 642 C CA . TYR A 1 77 ? 20.375 -21.297 -5.156 1 75.5 77 TYR A CA 1
ATOM 643 C C . TYR A 1 77 ? 20.766 -22.266 -4.051 1 75.5 77 TYR A C 1
ATOM 645 O O . TYR A 1 77 ? 21.938 -22.391 -3.707 1 75.5 77 TYR A O 1
ATOM 653 N N . TYR A 1 78 ? 19.781 -22.844 -3.512 1 74.31 78 TYR A N 1
ATOM 654 C CA . TYR A 1 78 ? 19.984 -23.781 -2.418 1 74.31 78 TYR A CA 1
ATOM 655 C C . TYR A 1 78 ? 20.875 -24.938 -2.855 1 74.31 78 TYR A C 1
ATOM 657 O O . TYR A 1 78 ? 21.75 -25.375 -2.098 1 74.31 78 TYR A O 1
ATOM 665 N N . LEU A 1 79 ? 20.719 -25.297 -4.047 1 74.56 79 LEU A N 1
ATOM 666 C CA . LEU A 1 79 ? 21.469 -26.438 -4.574 1 74.56 79 LEU A CA 1
ATOM 667 C C . LEU A 1 79 ? 22.875 -26.016 -4.984 1 74.56 79 LEU A C 1
ATOM 669 O O . LEU A 1 79 ? 23.797 -26.844 -4.996 1 74.56 79 LEU A O 1
ATOM 673 N N . SER A 1 80 ? 23.141 -24.766 -5.363 1 72.94 80 SER A N 1
ATOM 674 C CA . SER A 1 80 ? 24.391 -24.281 -5.934 1 72.94 80 SER A CA 1
ATOM 675 C C . SER A 1 80 ? 25.422 -24.016 -4.852 1 72.94 80 SER A C 1
ATOM 677 O O . SER A 1 80 ? 26.453 -23.391 -5.105 1 72.94 80 SER A O 1
ATOM 679 N N . THR A 1 81 ? 25.688 -24.906 -3.967 1 65.5 81 THR A N 1
ATOM 680 C CA . THR A 1 81 ? 26.688 -24.812 -2.916 1 65.5 81 THR A CA 1
ATOM 681 C C . THR A 1 81 ? 26.812 -23.391 -2.402 1 65.5 81 THR A C 1
ATOM 683 O O . THR A 1 81 ? 27.562 -23.125 -1.463 1 65.5 81 THR A O 1
ATOM 686 N N . TYR A 1 82 ? 26.141 -22.547 -2.979 1 62.53 82 TYR A N 1
ATOM 687 C CA . TYR A 1 82 ? 26.188 -21.172 -2.479 1 62.53 82 TYR A CA 1
ATOM 688 C C . TYR A 1 82 ? 25.344 -21.031 -1.22 1 62.53 82 TYR A C 1
ATOM 690 O O . TYR A 1 82 ? 24.344 -21.75 -1.042 1 62.53 82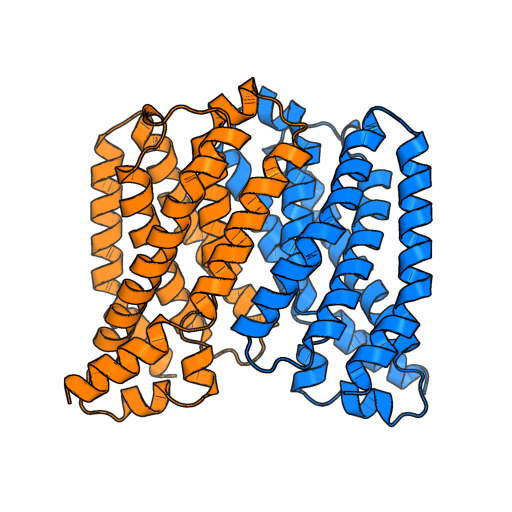 TYR A O 1
ATOM 698 N N . CYS A 1 83 ? 25.969 -20.078 -0.435 1 77.44 83 CYS A N 1
ATOM 699 C CA . CYS A 1 83 ? 25.172 -19.812 0.764 1 77.44 83 CYS A CA 1
ATOM 700 C C . CYS A 1 83 ? 23.969 -18.953 0.439 1 77.44 83 CYS A C 1
ATOM 702 O O . CYS A 1 83 ? 24.109 -17.828 -0.048 1 77.44 83 CYS A O 1
ATOM 704 N N . LEU A 1 84 ? 22.875 -19.438 0.529 1 82.38 84 LEU A N 1
ATOM 705 C CA . LEU A 1 84 ? 21.578 -18.844 0.197 1 82.38 84 LEU A CA 1
ATOM 706 C C . LEU A 1 84 ? 21.391 -17.5 0.901 1 82.38 84 LEU A C 1
ATOM 708 O O . LEU A 1 84 ? 21.031 -16.5 0.267 1 82.38 84 LEU A O 1
ATOM 712 N N . PRO A 1 85 ? 21.844 -17.469 2.221 1 83.62 85 PRO A N 1
ATOM 713 C CA . PRO A 1 85 ? 21.625 -16.188 2.885 1 83.62 85 PRO A CA 1
ATOM 714 C C . PRO A 1 85 ? 22.453 -15.055 2.281 1 83.62 85 PRO A C 1
ATOM 716 O O . PRO A 1 85 ? 21.984 -13.914 2.172 1 83.62 85 PRO A O 1
ATOM 719 N N . LYS A 1 86 ? 23.594 -15.383 1.874 1 84.19 86 LYS A N 1
ATOM 720 C CA . LYS A 1 86 ? 24.469 -14.367 1.284 1 84.19 86 LYS A CA 1
ATOM 721 C C . LYS A 1 86 ? 23.938 -13.898 -0.066 1 84.19 86 LYS A C 1
ATOM 723 O O . LYS A 1 86 ? 24 -12.711 -0.387 1 84.19 86 LYS A O 1
ATOM 728 N N . ILE A 1 87 ? 23.406 -14.742 -0.803 1 84.25 87 ILE A N 1
ATOM 729 C CA . ILE A 1 87 ? 22.875 -14.406 -2.119 1 84.25 87 ILE A CA 1
ATOM 730 C C . ILE A 1 87 ? 21.625 -13.523 -1.966 1 84.25 87 ILE A C 1
ATOM 732 O O . ILE A 1 87 ? 21.484 -12.516 -2.664 1 84.25 87 ILE A O 1
ATOM 736 N N . LEU A 1 88 ? 20.812 -13.93 -1.057 1 85.62 88 LEU A N 1
ATOM 737 C CA . LEU A 1 88 ? 19.594 -13.172 -0.834 1 85.62 88 LEU A CA 1
ATOM 738 C C . LEU A 1 88 ? 19.906 -11.773 -0.317 1 85.62 88 LEU A C 1
ATOM 740 O O . LEU A 1 88 ? 19.25 -10.797 -0.685 1 85.62 88 LEU A O 1
ATOM 744 N N . LEU A 1 89 ? 20.938 -11.703 0.498 1 88.31 89 LEU A N 1
ATOM 745 C CA . LEU A 1 89 ? 21.344 -10.398 1.009 1 88.31 89 LEU A CA 1
ATOM 746 C C . LEU A 1 89 ? 21.859 -9.508 -0.119 1 88.31 89 LEU A C 1
ATOM 748 O O . LEU A 1 89 ? 21.531 -8.32 -0.17 1 88.31 89 LEU A O 1
ATOM 752 N N . LEU A 1 90 ? 22.578 -10.102 -0.975 1 85.69 90 LEU A N 1
ATOM 753 C CA . LEU A 1 90 ? 23.094 -9.352 -2.113 1 85.69 90 LEU A CA 1
ATOM 754 C C . LEU A 1 90 ? 21.969 -8.883 -3.018 1 85.69 90 LEU A C 1
ATOM 756 O O . LEU A 1 90 ? 22 -7.766 -3.537 1 85.69 90 LEU A O 1
ATOM 760 N N . GLN A 1 91 ? 21.047 -9.703 -3.117 1 84.5 91 GLN A N 1
ATOM 761 C CA . GLN A 1 91 ? 19.875 -9.336 -3.916 1 84.5 91 GLN A CA 1
ATOM 762 C C . GLN A 1 91 ? 19.109 -8.18 -3.275 1 84.5 91 GLN A C 1
ATOM 764 O O . GLN A 1 91 ? 18.641 -7.277 -3.973 1 84.5 91 GLN A O 1
ATOM 769 N N . LEU A 1 92 ? 19 -8.242 -2.043 1 89.25 92 LEU A N 1
ATOM 770 C CA . LEU A 1 92 ? 18.297 -7.18 -1.319 1 89.25 92 LEU A CA 1
ATOM 771 C C . LEU A 1 92 ? 19.031 -5.848 -1.479 1 89.25 92 LEU A C 1
ATOM 773 O O . LEU A 1 92 ? 18.391 -4.805 -1.646 1 89.25 92 LEU A O 1
ATOM 777 N N . VAL A 1 93 ? 20.344 -5.895 -1.446 1 89.81 93 VAL A N 1
ATOM 778 C CA . VAL A 1 93 ? 21.141 -4.684 -1.629 1 89.81 93 VAL A CA 1
ATOM 779 C C . VAL A 1 93 ? 20.922 -4.129 -3.035 1 89.81 93 VAL A C 1
ATOM 781 O O . VAL A 1 93 ? 20.781 -2.918 -3.219 1 89.81 93 VAL A O 1
ATOM 784 N N . GLY A 1 94 ? 20.938 -5.016 -3.98 1 87.06 94 GLY A N 1
ATOM 785 C CA . GLY A 1 94 ? 20.656 -4.59 -5.344 1 87.06 94 GLY A CA 1
ATOM 786 C C . GLY A 1 94 ? 19.281 -3.941 -5.496 1 87.06 94 GLY A C 1
ATOM 787 O O . GLY A 1 94 ? 19.172 -2.885 -6.117 1 87.06 94 GLY A O 1
ATOM 788 N N . HIS A 1 95 ? 18.266 -4.57 -4.902 1 83.81 95 HIS A N 1
ATOM 789 C CA . HIS A 1 95 ? 16.922 -4.004 -4.922 1 83.81 95 HIS A CA 1
ATOM 790 C C . HIS A 1 95 ? 16.891 -2.639 -4.246 1 83.81 95 HIS A C 1
ATOM 792 O O . HIS A 1 95 ? 16.25 -1.712 -4.734 1 83.81 95 HIS A O 1
ATOM 798 N N . TRP A 1 96 ? 17.547 -2.566 -3.178 1 90.25 96 TRP A N 1
ATOM 799 C CA . TRP A 1 96 ? 17.594 -1.317 -2.422 1 90.25 96 TRP A CA 1
ATOM 800 C C . TRP A 1 96 ? 18.219 -0.202 -3.252 1 90.25 96 TRP A C 1
ATOM 802 O O . TRP A 1 96 ? 17.703 0.917 -3.291 1 90.25 96 TRP A O 1
ATOM 812 N N . VAL A 1 97 ? 19.328 -0.486 -3.93 1 90.06 97 VAL A N 1
ATOM 813 C CA . VAL A 1 97 ? 20.031 0.511 -4.727 1 90.06 97 VAL A CA 1
ATOM 814 C C . VAL A 1 97 ? 19.125 1.033 -5.832 1 90.06 97 VAL A C 1
ATOM 816 O O . VAL A 1 97 ? 19.031 2.244 -6.051 1 90.06 97 VAL A O 1
ATOM 819 N N . ILE A 1 98 ? 18.422 0.198 -6.406 1 86.62 98 ILE A N 1
ATOM 820 C CA . ILE A 1 98 ? 17.547 0.592 -7.504 1 86.62 98 ILE A CA 1
ATOM 821 C C . ILE A 1 98 ? 16.375 1.398 -6.965 1 86.62 98 ILE A C 1
ATOM 823 O O . ILE A 1 98 ? 16.031 2.459 -7.5 1 86.62 98 ILE A O 1
ATOM 827 N N . GLN A 1 99 ? 15.828 0.892 -5.949 1 85.31 99 GLN A N 1
ATOM 828 C CA . GLN A 1 99 ? 14.648 1.548 -5.387 1 85.31 99 GLN A CA 1
ATOM 829 C C . GLN A 1 99 ? 14.992 2.949 -4.883 1 85.31 99 GLN A C 1
ATOM 831 O O . GLN A 1 99 ? 14.258 3.904 -5.152 1 85.31 99 GLN A O 1
ATOM 836 N N . ILE A 1 100 ? 16.031 3.049 -4.137 1 88.56 100 ILE A N 1
ATOM 837 C CA . ILE A 1 100 ? 16.406 4.344 -3.572 1 88.56 100 ILE A CA 1
ATOM 838 C C . ILE A 1 100 ? 16.812 5.297 -4.691 1 88.56 100 ILE A C 1
ATOM 840 O O . ILE A 1 100 ? 16.562 6.5 -4.617 1 88.56 100 ILE A O 1
ATOM 844 N N . SER A 1 101 ? 17.484 4.793 -5.734 1 88.06 101 SER A N 1
ATOM 845 C CA . SER A 1 101 ? 17.812 5.617 -6.895 1 88.06 101 SER A CA 1
ATOM 846 C C . SER A 1 101 ? 16.547 6.164 -7.559 1 88.06 101 SER A C 1
ATOM 848 O O . SER A 1 101 ? 16.484 7.344 -7.906 1 88.06 101 SER A O 1
ATOM 850 N N . CYS A 1 102 ? 15.594 5.34 -7.691 1 83.88 102 CYS A N 1
ATOM 851 C CA . CYS A 1 102 ? 14.328 5.77 -8.273 1 83.88 102 CYS A CA 1
ATOM 852 C C . CYS A 1 102 ? 13.641 6.805 -7.387 1 83.88 102 CYS A C 1
ATOM 854 O O . CYS A 1 102 ? 13.117 7.801 -7.883 1 83.88 102 CYS A O 1
ATOM 856 N N . VAL A 1 103 ? 13.672 6.57 -6.129 1 81.81 103 VAL A N 1
ATOM 857 C CA . VAL A 1 103 ? 13.047 7.488 -5.184 1 81.81 103 VAL A CA 1
ATOM 858 C C . VAL A 1 103 ? 13.742 8.844 -5.254 1 81.81 103 VAL A C 1
ATOM 860 O O . VAL A 1 103 ? 13.086 9.891 -5.293 1 81.81 103 VAL A O 1
ATOM 863 N N . PHE A 1 104 ? 14.984 8.852 -5.301 1 84.69 104 PHE A N 1
ATOM 864 C CA . PHE A 1 104 ? 15.727 10.102 -5.355 1 84.69 104 PHE A CA 1
ATOM 865 C C . PHE A 1 104 ? 15.5 10.812 -6.684 1 84.69 104 PHE A C 1
ATOM 867 O O . PHE A 1 104 ? 15.477 12.047 -6.742 1 84.69 104 PHE A O 1
ATOM 874 N N . CYS A 1 105 ? 15.273 10.031 -7.695 1 83.94 105 CYS A N 1
ATOM 875 C CA . CYS A 1 105 ? 14.945 10.625 -8.984 1 83.94 105 CYS A CA 1
ATOM 876 C C . CYS A 1 105 ? 13.594 11.328 -8.93 1 83.94 105 CYS A C 1
ATOM 878 O O . CYS A 1 105 ? 13.367 12.297 -9.664 1 83.94 105 CYS A O 1
ATOM 880 N N . GLY A 1 106 ? 12.797 10.891 -8.102 1 82.25 106 GLY A N 1
ATOM 881 C CA . GLY A 1 106 ? 11.477 11.484 -7.941 1 82.25 106 GLY A CA 1
ATOM 882 C C . GLY A 1 106 ? 11.469 12.688 -7.016 1 82.25 106 GLY A C 1
ATOM 883 O O . GLY A 1 106 ? 10.438 13.336 -6.84 1 82.25 106 GLY A O 1
ATOM 884 N N . PHE A 1 107 ? 12.578 13.109 -6.512 1 81.38 107 PHE A N 1
ATOM 885 C CA . PHE A 1 107 ? 12.672 14.148 -5.496 1 81.38 107 PHE A CA 1
ATOM 886 C C . PHE A 1 107 ? 12.203 15.492 -6.051 1 81.38 107 PHE A C 1
ATOM 888 O O . PHE A 1 107 ? 11.539 16.25 -5.355 1 81.38 107 PHE A O 1
ATOM 895 N N . PRO A 1 108 ? 12.57 15.789 -7.281 1 84.44 108 PRO A N 1
ATOM 896 C CA . PRO A 1 108 ? 12.055 17.062 -7.805 1 84.44 108 PRO A CA 1
ATOM 897 C C . PRO A 1 108 ? 10.531 17.141 -7.734 1 84.44 108 PRO A C 1
ATOM 899 O O . PRO A 1 108 ? 9.984 18.219 -7.43 1 84.44 108 PRO A O 1
ATOM 902 N N . MET A 1 109 ? 9.891 16.125 -8.047 1 83.12 109 MET A N 1
ATOM 903 C CA . MET A 1 109 ? 8.438 16.078 -7.93 1 83.12 109 MET A CA 1
ATOM 904 C C . MET A 1 109 ? 8 16.25 -6.477 1 83.12 109 MET A C 1
ATOM 906 O O . MET A 1 109 ? 7.02 16.938 -6.191 1 83.12 109 MET A O 1
ATOM 910 N N . LEU A 1 110 ? 8.719 15.609 -5.629 1 84.06 110 LEU A N 1
ATOM 911 C CA . LEU A 1 110 ? 8.43 15.719 -4.203 1 84.06 110 LEU A CA 1
ATOM 912 C C . LEU A 1 110 ? 8.547 17.172 -3.732 1 84.06 110 LEU A C 1
ATOM 914 O O . LEU A 1 110 ? 7.672 17.672 -3.016 1 84.06 110 LEU A O 1
ATOM 918 N N . GLN A 1 111 ? 9.625 17.734 -4.133 1 85.44 111 GLN A N 1
ATOM 919 C CA . GLN A 1 111 ? 9.875 19.125 -3.727 1 85.44 111 GLN A CA 1
ATOM 920 C C . GLN A 1 111 ? 8.789 20.047 -4.242 1 85.44 111 GLN A C 1
ATOM 922 O O . GLN A 1 111 ? 8.344 20.953 -3.529 1 85.44 111 GLN A O 1
ATOM 927 N N . LEU A 1 112 ? 8.383 19.766 -5.398 1 85.06 112 LEU A N 1
ATOM 928 C CA . LEU A 1 112 ? 7.359 20.609 -6.004 1 85.06 112 LEU A CA 1
ATOM 929 C C . LEU A 1 112 ? 6.012 20.406 -5.316 1 85.06 112 LEU A C 1
ATOM 931 O O . LEU A 1 112 ? 5.348 21.375 -4.938 1 85.06 112 LEU A O 1
ATOM 935 N N . LEU A 1 113 ? 5.625 19.234 -5.062 1 87.5 113 LEU A N 1
ATOM 936 C CA . LEU A 1 113 ? 4.305 18.906 -4.531 1 87.5 113 LEU A CA 1
ATOM 937 C C . LEU A 1 113 ? 4.23 19.203 -3.039 1 87.5 113 LEU A C 1
ATOM 939 O O . LEU A 1 113 ? 3.184 19.625 -2.539 1 87.5 113 LEU A O 1
ATOM 943 N N . TYR A 1 114 ? 5.312 19.016 -2.355 1 88.12 114 TYR A N 1
ATOM 944 C CA . TYR A 1 114 ? 5.293 19.156 -0.904 1 88.12 114 TYR A CA 1
ATOM 945 C C . TYR A 1 114 ? 5.957 20.453 -0.472 1 88.12 114 TYR A C 1
ATOM 947 O O . TYR A 1 114 ? 5.988 20.781 0.717 1 88.12 114 TYR A O 1
ATOM 955 N N . GLN A 1 115 ? 6.5 21.219 -1.382 1 81.69 115 GLN A N 1
ATOM 956 C CA . GLN A 1 115 ? 7 22.578 -1.224 1 81.69 115 GLN A CA 1
ATOM 957 C C . GLN A 1 115 ? 8.055 22.656 -0.125 1 81.69 115 GLN A C 1
ATOM 959 O O . GLN A 1 115 ? 7.988 23.531 0.749 1 81.69 115 GLN A O 1
ATOM 964 N N . PHE A 1 116 ? 8.867 21.672 -0.072 1 78.06 116 PHE A N 1
ATOM 965 C CA . PHE A 1 116 ? 9.977 21.781 0.865 1 78.06 116 PHE A CA 1
ATOM 966 C C . PHE A 1 116 ? 11.297 21.938 0.123 1 78.06 116 PHE A C 1
ATOM 968 O O . PHE A 1 116 ? 11.383 21.672 -1.075 1 78.06 116 PHE A O 1
ATOM 975 N N . GLY A 1 117 ? 12.203 22.688 0.735 1 70.44 117 GLY A N 1
ATOM 976 C CA . GLY A 1 117 ? 13.508 22.922 0.138 1 70.44 117 GLY A CA 1
ATOM 977 C C . GLY A 1 117 ? 14.43 21.719 0.22 1 70.44 117 GLY A C 1
ATOM 978 O O . GLY A 1 117 ? 14.125 20.75 0.911 1 70.44 117 GLY A O 1
ATOM 979 N N . ARG A 1 118 ? 15.383 21.719 -0.584 1 63.59 118 ARG A N 1
ATOM 980 C CA . ARG A 1 118 ? 16.391 20.656 -0.653 1 63.59 118 ARG A CA 1
ATOM 981 C C . ARG A 1 118 ? 16.953 20.359 0.727 1 63.59 118 ARG A C 1
ATOM 983 O O . ARG A 1 118 ? 17.266 19.203 1.038 1 63.59 118 ARG A O 1
ATOM 990 N N . SER A 1 119 ? 17.109 21.406 1.449 1 60.53 119 SER A N 1
ATOM 991 C CA . SER A 1 119 ? 17.656 21.234 2.791 1 60.53 119 SER A CA 1
ATOM 992 C C . SER A 1 119 ? 16.719 20.438 3.676 1 60.53 119 SER A C 1
ATOM 994 O O . SER A 1 119 ? 17.141 19.844 4.676 1 60.53 119 SER A O 1
ATOM 996 N N . GLY A 1 120 ? 15.617 20.375 3.135 1 63.72 120 GLY A N 1
ATOM 997 C CA . GLY A 1 120 ? 14.625 19.656 3.916 1 63.72 120 GLY A CA 1
ATOM 998 C C . GLY A 1 120 ? 14.641 18.156 3.676 1 63.72 120 GLY A C 1
ATOM 999 O O . GLY A 1 120 ? 14.008 17.391 4.406 1 63.72 120 GLY A O 1
ATOM 1000 N N . MET A 1 121 ? 15.5 17.875 2.727 1 63.12 121 MET A N 1
ATOM 1001 C CA . MET A 1 121 ? 15.578 16.453 2.416 1 63.12 121 MET A CA 1
ATOM 1002 C C . MET A 1 121 ? 16.562 15.75 3.357 1 63.12 121 MET A C 1
ATOM 1004 O O . MET A 1 121 ? 17.734 16.094 3.412 1 63.12 121 MET A O 1
ATOM 1008 N N . ASP A 1 122 ? 16.141 15.188 4.426 1 78.38 122 ASP A N 1
ATOM 1009 C CA . ASP A 1 122 ? 17 14.422 5.32 1 78.38 122 ASP A CA 1
ATOM 1010 C C . ASP A 1 122 ? 17.516 13.148 4.641 1 78.38 122 ASP A C 1
ATOM 1012 O O . ASP A 1 122 ? 17.109 12.039 5 1 78.38 122 ASP A O 1
ATOM 1016 N N . TRP A 1 123 ? 18.594 13.344 3.734 1 81.12 123 TRP A N 1
ATOM 1017 C CA . TRP A 1 123 ? 19.109 12.273 2.889 1 81.12 123 TRP A CA 1
ATOM 1018 C C . TRP A 1 123 ? 19.656 11.133 3.734 1 81.12 123 TRP A C 1
ATOM 1020 O O . TRP A 1 123 ? 19.453 9.953 3.418 1 81.12 123 TRP A O 1
ATOM 1030 N N . LEU A 1 124 ? 20.375 11.5 4.734 1 83.06 124 LEU A N 1
ATOM 1031 C CA . LEU A 1 124 ? 20.984 10.469 5.566 1 83.06 124 LEU A CA 1
ATOM 1032 C C . LEU A 1 124 ? 19.922 9.609 6.238 1 83.06 124 LEU A C 1
ATOM 1034 O O . LEU A 1 124 ? 20.062 8.391 6.305 1 83.06 124 LEU A O 1
ATOM 1038 N N . ASN A 1 125 ? 18.891 10.297 6.645 1 85.75 125 ASN A N 1
ATOM 1039 C CA . ASN A 1 125 ? 17.781 9.609 7.285 1 85.75 125 ASN A CA 1
ATOM 1040 C C . ASN A 1 125 ? 17.078 8.664 6.312 1 85.75 125 ASN A C 1
ATOM 1042 O O . ASN A 1 125 ? 16.797 7.512 6.652 1 85.75 125 ASN A O 1
ATOM 1046 N N . ILE A 1 126 ? 16.875 9.109 5.133 1 87.75 126 ILE A N 1
ATOM 1047 C CA . ILE A 1 126 ? 16.172 8.312 4.133 1 87.75 126 ILE A CA 1
ATOM 1048 C C . ILE A 1 126 ? 17.047 7.137 3.697 1 87.75 126 ILE A C 1
ATOM 1050 O O . ILE A 1 126 ? 16.562 6.012 3.562 1 87.75 126 ILE A O 1
ATOM 1054 N N . LEU A 1 127 ? 18.297 7.426 3.516 1 89.94 127 LEU A N 1
ATOM 1055 C CA . LEU A 1 127 ? 19.219 6.387 3.068 1 89.94 127 LEU A CA 1
ATOM 1056 C C . LEU A 1 127 ? 19.359 5.293 4.121 1 89.94 127 LEU A C 1
ATOM 1058 O O . LEU A 1 127 ? 19.141 4.113 3.826 1 89.94 127 LEU A O 1
ATOM 1062 N N . LEU A 1 128 ? 19.641 5.656 5.34 1 89.56 128 LEU A N 1
ATOM 1063 C CA . LEU A 1 128 ? 19.828 4.684 6.414 1 89.56 128 LEU A CA 1
ATOM 1064 C C . LEU A 1 128 ? 18.516 3.973 6.738 1 89.56 128 LEU A C 1
ATOM 1066 O O . LEU A 1 128 ? 18.484 2.75 6.883 1 89.56 128 LEU A O 1
ATOM 1070 N N . GLY A 1 129 ? 17.5 4.793 6.832 1 90.25 129 GLY A N 1
ATOM 1071 C CA . GLY A 1 129 ? 16.219 4.211 7.141 1 90.25 129 GLY A CA 1
ATOM 1072 C C . GLY A 1 129 ? 15.727 3.238 6.082 1 90.25 129 GLY A C 1
ATOM 1073 O O . GLY A 1 129 ? 15.164 2.189 6.41 1 90.25 129 GLY A O 1
ATOM 1074 N N . SER A 1 130 ? 15.898 3.57 4.82 1 91.12 130 SER A N 1
ATOM 1075 C CA . SER A 1 130 ? 15.453 2.695 3.74 1 91.12 130 SER A CA 1
ATOM 1076 C C . SER A 1 130 ? 16.266 1.409 3.697 1 91.12 130 SER A C 1
ATOM 1078 O O . SER A 1 130 ? 15.766 0.362 3.283 1 91.12 130 SER A O 1
ATOM 1080 N N . LEU A 1 131 ? 17.469 1.529 4.109 1 92.19 131 LEU A N 1
ATOM 1081 C CA . LEU A 1 131 ? 18.297 0.326 4.188 1 92.19 131 LEU A CA 1
ATOM 1082 C C . LEU A 1 131 ? 17.734 -0.647 5.223 1 92.19 131 LEU A C 1
ATOM 1084 O O . LEU A 1 131 ? 17.609 -1.843 4.949 1 92.19 131 LEU A O 1
ATOM 1088 N N . VAL A 1 132 ? 17.453 -0.124 6.363 1 91.38 132 VAL A N 1
ATOM 1089 C CA . VAL A 1 132 ? 16.875 -0.938 7.43 1 91.38 132 VAL A CA 1
ATOM 1090 C C . VAL A 1 132 ? 15.531 -1.497 6.988 1 91.38 132 VAL A C 1
ATOM 1092 O O . VAL A 1 132 ? 15.242 -2.678 7.195 1 91.38 132 VAL A O 1
ATOM 1095 N N . LEU A 1 133 ? 14.828 -0.656 6.383 1 89.94 133 LEU A N 1
ATOM 1096 C CA . LEU A 1 133 ? 13.516 -1.062 5.891 1 89.94 133 LEU A CA 1
ATOM 1097 C C . LEU A 1 133 ? 13.641 -2.207 4.891 1 89.94 133 LEU A C 1
ATOM 1099 O O . LEU A 1 133 ? 12.859 -3.156 4.926 1 89.94 133 LEU A O 1
ATOM 1103 N N . THR A 1 134 ? 14.523 -2.119 3.988 1 90.75 134 THR A N 1
ATOM 1104 C CA . THR A 1 134 ? 14.75 -3.162 2.992 1 90.75 134 THR A CA 1
ATOM 1105 C C . THR A 1 134 ? 15.094 -4.488 3.666 1 90.75 134 THR A C 1
ATOM 1107 O O . THR A 1 134 ? 14.57 -5.535 3.287 1 90.75 134 THR A O 1
ATOM 1110 N N . LEU A 1 135 ? 15.93 -4.414 4.629 1 90.62 135 LEU A N 1
ATOM 1111 C CA . LEU A 1 135 ? 16.328 -5.621 5.348 1 90.62 135 LEU A CA 1
ATOM 1112 C C . LEU A 1 135 ? 15.125 -6.246 6.055 1 90.62 135 LEU A C 1
ATOM 1114 O O . LEU A 1 135 ? 14.93 -7.465 6 1 90.62 135 LEU A O 1
ATOM 1118 N N . LEU A 1 136 ? 14.383 -5.379 6.672 1 88.62 136 LEU A N 1
ATOM 1119 C CA . LEU A 1 136 ? 13.195 -5.852 7.383 1 88.62 136 LEU A CA 1
ATOM 1120 C C . LEU A 1 136 ? 12.211 -6.512 6.422 1 88.62 136 LEU A C 1
ATOM 1122 O O . LEU A 1 136 ? 11.719 -7.605 6.691 1 88.62 136 LEU A O 1
ATOM 1126 N N . CYS A 1 137 ? 11.953 -5.898 5.34 1 87.75 137 CYS A N 1
ATOM 1127 C CA . CYS A 1 137 ? 11.039 -6.457 4.344 1 87.75 137 CYS A CA 1
ATOM 1128 C C . CYS A 1 137 ? 11.586 -7.762 3.777 1 87.75 137 CYS A C 1
ATOM 1130 O O . CYS A 1 137 ? 10.828 -8.703 3.525 1 87.75 137 CYS A O 1
ATOM 1132 N N . GLY A 1 138 ? 12.844 -7.801 3.521 1 88.31 138 GLY A N 1
ATOM 1133 C CA . GLY A 1 138 ? 13.469 -9.031 3.064 1 88.31 138 GLY A CA 1
ATOM 1134 C C . GLY A 1 138 ? 13.297 -10.18 4.039 1 88.31 138 GLY A C 1
ATOM 1135 O O . GLY A 1 138 ? 12.984 -11.305 3.631 1 88.31 138 GLY A O 1
ATOM 1136 N N . ILE A 1 139 ? 13.508 -9.875 5.25 1 88.19 139 ILE A N 1
ATOM 1137 C CA . ILE A 1 139 ? 13.383 -10.891 6.289 1 88.19 139 ILE A CA 1
ATOM 1138 C C . ILE A 1 139 ? 11.945 -11.398 6.348 1 88.19 139 ILE A C 1
ATOM 1140 O O . ILE A 1 139 ? 11.703 -12.609 6.355 1 88.19 139 ILE A O 1
ATOM 1144 N N . HIS A 1 140 ? 11.07 -10.516 6.406 1 86.81 140 HIS A N 1
ATOM 1145 C CA . HIS A 1 140 ? 9.664 -10.906 6.488 1 86.81 140 HIS A CA 1
ATOM 1146 C C . HIS A 1 140 ? 9.234 -11.664 5.238 1 86.81 140 HIS A C 1
ATOM 1148 O O . HIS A 1 140 ? 8.414 -12.578 5.316 1 86.81 140 HIS A O 1
ATOM 1154 N N . SER A 1 141 ? 9.664 -11.297 4.105 1 85.25 141 SER A N 1
ATOM 1155 C CA . SER A 1 141 ? 9.375 -12.016 2.871 1 85.25 141 SER A CA 1
ATOM 1156 C C . SER A 1 141 ? 9.898 -13.445 2.93 1 85.25 141 SER A C 1
ATOM 1158 O O . SER A 1 141 ? 9.25 -14.367 2.424 1 85.25 141 SER A O 1
ATOM 1160 N N . CYS A 1 142 ? 11.039 -13.578 3.484 1 85.62 142 CYS A N 1
ATOM 1161 C CA . CYS A 1 142 ? 11.602 -14.922 3.633 1 85.62 142 CYS A CA 1
ATOM 1162 C C . CYS A 1 142 ? 10.719 -15.781 4.527 1 85.62 142 CYS A C 1
ATOM 1164 O O . CYS A 1 142 ? 10.492 -16.953 4.238 1 85.62 142 CYS A O 1
ATOM 1166 N N . LEU A 1 143 ? 10.211 -15.164 5.5 1 82.19 143 LEU A N 1
ATOM 1167 C CA . LEU A 1 143 ? 9.359 -15.898 6.422 1 82.19 143 LEU A CA 1
ATOM 1168 C C . LEU A 1 143 ? 8.031 -16.266 5.762 1 82.19 143 LEU A C 1
ATOM 1170 O O . LEU A 1 143 ? 7.391 -17.25 6.152 1 82.19 143 LEU A O 1
ATOM 1174 N N . ALA A 1 144 ? 7.652 -15.547 4.73 1 81.75 144 ALA A N 1
ATOM 1175 C CA . ALA A 1 144 ? 6.367 -15.75 4.07 1 81.75 144 ALA A CA 1
ATOM 1176 C C . ALA A 1 144 ? 6.516 -16.656 2.852 1 81.75 144 ALA A C 1
ATOM 1178 O O . ALA A 1 144 ? 5.527 -16.969 2.18 1 81.75 144 ALA A O 1
ATOM 1179 N N . LEU A 1 145 ? 7.617 -17.047 2.527 1 80 145 LEU A N 1
ATOM 1180 C CA . LEU A 1 145 ? 7.867 -17.844 1.326 1 80 145 LEU A CA 1
ATOM 1181 C C . LEU A 1 145 ? 7.09 -19.141 1.365 1 80 145 LEU A C 1
ATOM 1183 O O . LEU A 1 145 ? 6.789 -19.734 0.319 1 80 145 LEU A O 1
ATOM 1187 N N . GLY A 1 146 ? 6.805 -19.562 2.521 1 78.81 146 GLY A N 1
ATOM 1188 C CA . GLY A 1 146 ? 6.078 -20.812 2.645 1 78.81 146 GLY A CA 1
ATOM 1189 C C . GLY A 1 146 ? 4.598 -20.672 2.334 1 78.81 146 GLY A C 1
ATOM 1190 O O . GLY A 1 146 ? 3.906 -21.672 2.131 1 78.81 146 GLY A O 1
ATOM 1191 N N . ILE A 1 147 ? 4.137 -19.5 2.244 1 76.88 147 ILE A N 1
ATOM 1192 C CA . ILE A 1 147 ? 2.727 -19.266 1.963 1 76.88 147 ILE A CA 1
ATOM 1193 C C . ILE A 1 147 ? 2.512 -19.156 0.455 1 76.88 147 ILE A C 1
ATOM 1195 O O . ILE A 1 147 ? 3.115 -18.312 -0.207 1 76.88 147 ILE A O 1
ATOM 1199 N N . THR A 1 148 ? 1.688 -19.953 -0.035 1 73.06 148 THR A N 1
ATOM 1200 C CA . THR A 1 148 ? 1.497 -20.047 -1.479 1 73.06 148 THR A CA 1
ATOM 1201 C C . THR A 1 148 ? 0.456 -19.031 -1.952 1 73.06 148 THR A C 1
ATOM 1203 O O . THR A 1 148 ? 0.564 -18.484 -3.055 1 73.06 148 THR A O 1
ATOM 1206 N N . SER A 1 149 ? -0.46 -18.797 -1.121 1 73.25 149 SER A N 1
ATOM 1207 C CA . SER A 1 149 ? -1.502 -17.859 -1.549 1 73.25 149 SER A CA 1
ATOM 1208 C C . SER A 1 149 ? -1.016 -16.422 -1.491 1 73.25 149 SER A C 1
ATOM 1210 O O . SER A 1 149 ? -0.319 -16.031 -0.551 1 73.25 149 SER A O 1
ATOM 1212 N N . SER A 1 150 ? -1.262 -15.68 -2.539 1 71.69 150 SER A N 1
ATOM 1213 C CA . SER A 1 150 ? -0.847 -14.281 -2.586 1 71.69 150 SER A CA 1
ATOM 1214 C C . SER A 1 150 ? -1.441 -13.492 -1.426 1 71.69 150 SER A C 1
ATOM 1216 O O . SER A 1 150 ? -0.753 -12.68 -0.804 1 71.69 150 SER A O 1
ATOM 1218 N N . SER A 1 151 ? -2.711 -13.766 -1.147 1 69.69 151 SER A N 1
ATOM 1219 C CA . SER A 1 151 ? -3.381 -13.055 -0.06 1 69.69 151 SER A CA 1
ATOM 1220 C C . SER A 1 151 ? -2.75 -13.391 1.288 1 69.69 151 SER A C 1
ATOM 1222 O O . SER A 1 151 ? -2.559 -12.508 2.127 1 69.69 151 SER A O 1
ATOM 1224 N N . GLY A 1 152 ? -2.383 -14.602 1.396 1 72.19 152 GLY A N 1
ATOM 1225 C CA . GLY A 1 152 ? -1.731 -15.008 2.631 1 72.19 152 GLY A CA 1
ATOM 1226 C C . GLY A 1 152 ? -0.35 -14.406 2.803 1 72.19 152 GLY A C 1
ATOM 1227 O O . GLY A 1 152 ? 0.01 -13.977 3.898 1 72.19 152 GLY A O 1
ATOM 1228 N N . TRP A 1 153 ? 0.3 -14.352 1.759 1 72.5 153 TRP A N 1
ATOM 1229 C CA . TRP A 1 153 ? 1.634 -13.758 1.76 1 72.5 153 TRP A CA 1
ATOM 1230 C C . TRP A 1 153 ? 1.573 -12.281 2.137 1 72.5 153 TRP A C 1
ATOM 1232 O O . TRP A 1 153 ? 2.33 -11.82 2.996 1 72.5 153 TRP A O 1
ATOM 1242 N N . ASN A 1 154 ? 0.67 -11.609 1.592 1 71.94 154 ASN A N 1
ATOM 1243 C CA . ASN A 1 154 ? 0.524 -10.18 1.859 1 71.94 154 ASN A CA 1
ATOM 1244 C C . ASN A 1 154 ? 0.072 -9.922 3.293 1 71.94 154 ASN A C 1
ATOM 1246 O O . ASN A 1 154 ? 0.551 -8.992 3.941 1 71.94 154 ASN A O 1
ATOM 1250 N N . SER A 1 155 ? -0.772 -10.75 3.713 1 72 155 SER A N 1
ATOM 1251 C CA . SER A 1 155 ? -1.277 -10.586 5.07 1 72 155 SER A CA 1
ATOM 1252 C C . SER A 1 155 ? -0.179 -10.82 6.102 1 72 155 SER A C 1
ATOM 1254 O O . SER A 1 155 ? -0.041 -10.055 7.055 1 72 155 SER A O 1
ATOM 1256 N N . LEU A 1 156 ? 0.596 -11.789 5.852 1 71.19 156 LEU A N 1
ATOM 1257 C CA . LEU A 1 156 ? 1.679 -12.086 6.785 1 71.19 156 LEU A CA 1
ATOM 1258 C C . LEU A 1 156 ? 2.725 -10.977 6.77 1 71.19 156 LEU A C 1
ATOM 1260 O O . LEU A 1 156 ? 3.191 -10.539 7.824 1 71.19 156 LEU A O 1
ATOM 1264 N N . GLN A 1 157 ? 2.957 -10.57 5.625 1 72.94 157 GLN A N 1
ATOM 1265 C CA . GLN A 1 157 ? 3.93 -9.492 5.484 1 72.94 157 GLN A CA 1
ATOM 1266 C C . GLN A 1 157 ? 3.467 -8.234 6.215 1 72.94 157 GLN A C 1
ATOM 1268 O O . GLN A 1 157 ? 4.246 -7.602 6.93 1 72.94 157 GLN A O 1
ATOM 1273 N N . ASN A 1 158 ? 2.215 -7.914 6.109 1 72.69 158 ASN A N 1
ATOM 1274 C CA . ASN A 1 158 ? 1.676 -6.715 6.742 1 72.69 158 ASN A CA 1
ATOM 1275 C C . ASN A 1 158 ? 1.608 -6.863 8.258 1 72.69 158 ASN A C 1
ATOM 1277 O O . ASN A 1 158 ? 2.002 -5.957 8.992 1 72.69 158 ASN A O 1
ATOM 1281 N N . LEU A 1 159 ? 1.247 -8 8.703 1 71.19 159 LEU A N 1
ATOM 1282 C CA . LEU A 1 159 ? 1.048 -8.203 10.133 1 71.19 159 LEU A CA 1
ATOM 1283 C C . LEU A 1 159 ? 2.385 -8.297 10.859 1 71.19 159 LEU A C 1
ATOM 1285 O O . LEU A 1 159 ? 2.527 -7.777 11.969 1 71.19 159 LEU A O 1
ATOM 1289 N N . THR A 1 160 ? 3.332 -8.844 10.203 1 71.94 160 THR A N 1
ATOM 1290 C CA . THR A 1 160 ? 4.613 -9.055 10.867 1 71.94 160 THR A CA 1
ATOM 1291 C C . THR A 1 160 ? 5.484 -7.809 10.773 1 71.94 160 THR A C 1
ATOM 1293 O O . THR A 1 160 ? 6.359 -7.594 11.617 1 71.94 160 THR A O 1
ATOM 1296 N N . THR A 1 161 ? 5.203 -7.059 9.844 1 72.56 161 THR A N 1
ATOM 1297 C CA . THR A 1 161 ? 6.031 -5.875 9.633 1 72.56 161 THR A CA 1
ATOM 1298 C C . THR A 1 161 ? 5.582 -4.734 10.539 1 72.56 161 THR A C 1
ATOM 1300 O O . THR A 1 161 ? 6.379 -3.857 10.883 1 72.56 161 THR A O 1
ATOM 1303 N N . LEU A 1 162 ? 4.336 -4.75 11.062 1 71.94 162 LEU A N 1
ATOM 1304 C CA . LEU A 1 162 ? 3.795 -3.656 11.859 1 71.94 162 LEU A CA 1
ATOM 1305 C C . LEU A 1 162 ? 4.637 -3.426 13.109 1 71.94 162 LEU A C 1
ATOM 1307 O O . LEU A 1 162 ? 5.102 -2.311 13.352 1 71.94 162 LEU A O 1
ATOM 1311 N N . PRO A 1 163 ? 4.934 -4.449 13.844 1 74 163 PRO A N 1
ATOM 1312 C CA . PRO A 1 163 ? 5.723 -4.23 15.055 1 74 163 PRO A CA 1
ATOM 1313 C C . PRO A 1 163 ? 7.156 -3.799 14.75 1 74 163 PRO A C 1
ATOM 1315 O O . PRO A 1 163 ? 7.73 -2.992 15.492 1 74 163 PRO A O 1
ATOM 1318 N N . THR A 1 164 ? 7.703 -4.371 13.797 1 75.69 164 THR A N 1
ATOM 1319 C CA . THR A 1 164 ? 9.094 -4.062 13.477 1 75.69 164 THR A CA 1
ATOM 1320 C C . THR A 1 164 ? 9.203 -2.674 12.852 1 75.69 164 THR A C 1
ATOM 1322 O O . THR A 1 164 ? 10.273 -2.061 12.883 1 75.69 164 THR A O 1
ATOM 1325 N N . LEU A 1 165 ? 8.117 -2.24 12.305 1 78.94 165 LEU A N 1
ATOM 1326 C CA . LEU A 1 165 ? 8.117 -0.935 11.656 1 78.94 165 LEU A CA 1
ATOM 1327 C C . LEU A 1 165 ? 8.031 0.187 12.688 1 78.94 165 LEU A C 1
ATOM 1329 O O . LEU A 1 165 ? 8.445 1.316 12.414 1 78.94 165 LEU A O 1
ATOM 1333 N N . LEU A 1 166 ? 7.566 -0.15 13.844 1 79.62 166 LEU A N 1
ATOM 1334 C CA . LEU A 1 166 ? 7.336 0.876 14.852 1 79.62 166 LEU A CA 1
ATOM 1335 C C . LEU A 1 166 ? 8.648 1.517 15.289 1 79.62 166 LEU A C 1
ATOM 1337 O O . LEU A 1 166 ? 8.797 2.74 15.242 1 79.62 166 LEU A O 1
ATOM 1341 N N . PRO A 1 167 ? 9.633 0.784 15.742 1 82.25 167 PRO A N 1
ATOM 1342 C CA . PRO A 1 167 ? 10.898 1.401 16.141 1 82.25 167 PRO A CA 1
ATOM 1343 C C . PRO A 1 167 ? 11.562 2.17 14.992 1 82.25 167 PRO A C 1
ATOM 1345 O O . PRO A 1 167 ? 12.133 3.24 15.211 1 82.25 167 PRO A O 1
ATOM 1348 N N . LEU A 1 168 ? 11.516 1.613 13.82 1 83.5 168 LEU A N 1
ATOM 1349 C CA . LEU A 1 168 ? 12.086 2.271 12.648 1 83.5 168 LEU A CA 1
ATOM 1350 C C . LEU A 1 168 ? 11.438 3.633 12.414 1 83.5 168 LEU A C 1
ATOM 1352 O O . LEU A 1 168 ? 12.133 4.621 12.18 1 83.5 168 LEU A O 1
ATOM 1356 N N . THR A 1 169 ? 10.188 3.619 12.539 1 78 169 THR A N 1
ATOM 1357 C CA . THR A 1 169 ? 9.438 4.848 12.32 1 78 169 THR A CA 1
ATOM 1358 C C . THR A 1 169 ? 9.805 5.902 13.359 1 78 169 THR A C 1
ATOM 1360 O O . THR A 1 169 ? 10.016 7.066 13.016 1 78 169 THR A O 1
ATOM 1363 N N . VAL A 1 170 ? 9.852 5.484 14.562 1 79.62 170 VAL A N 1
ATOM 1364 C CA . VAL A 1 170 ? 10.18 6.402 15.648 1 79.62 170 VAL A CA 1
ATOM 1365 C C . VAL A 1 170 ? 11.594 6.945 15.453 1 79.62 170 VAL A C 1
ATOM 1367 O O . VAL A 1 170 ? 11.836 8.141 15.625 1 79.62 170 VAL A O 1
ATOM 1370 N N . PHE A 1 171 ? 12.523 6.125 15.086 1 82.69 171 PHE A N 1
ATOM 1371 C CA . PHE A 1 171 ? 13.898 6.555 14.875 1 82.69 171 PHE A CA 1
ATOM 1372 C C . PHE A 1 171 ? 13.984 7.555 13.734 1 82.69 171 PHE A C 1
ATOM 1374 O O . PHE A 1 171 ? 14.656 8.586 13.852 1 82.69 171 PHE A O 1
ATOM 1381 N N . CYS A 1 172 ? 13.258 7.359 12.688 1 79.94 172 CYS A N 1
ATOM 1382 C CA . CYS A 1 172 ? 13.336 8.203 11.508 1 79.94 172 CYS A CA 1
ATOM 1383 C C . CYS A 1 172 ? 12.68 9.555 11.758 1 79.94 172 CYS A C 1
ATOM 1385 O O . CYS A 1 172 ? 13.141 10.578 11.25 1 79.94 172 CYS A O 1
ATOM 1387 N N . THR A 1 173 ? 11.68 9.578 12.547 1 76.69 173 THR A N 1
ATOM 1388 C CA . THR A 1 173 ? 10.992 10.836 12.805 1 76.69 173 THR A CA 1
ATOM 1389 C C . THR A 1 173 ? 11.734 11.664 13.852 1 76.69 173 THR A C 1
ATOM 1391 O O . THR A 1 173 ? 11.664 12.891 13.852 1 76.69 173 THR A O 1
ATOM 1394 N N . SER A 1 174 ? 12.406 10.945 14.711 1 78.12 174 SER A N 1
ATOM 1395 C CA . SER A 1 174 ? 13.031 11.641 15.828 1 78.12 174 SER A CA 1
ATOM 1396 C C . SER A 1 174 ? 14.438 12.102 15.477 1 78.12 174 SER A C 1
ATOM 1398 O O . SER A 1 174 ? 15.07 12.836 16.25 1 78.12 174 SER A O 1
ATOM 1400 N N . ILE A 1 175 ? 14.969 11.727 14.391 1 75.75 175 ILE A N 1
ATOM 1401 C CA . ILE A 1 175 ? 16.328 12.055 14 1 75.75 175 ILE A CA 1
ATOM 1402 C C . ILE A 1 175 ? 16.469 13.57 13.844 1 75.75 175 ILE A C 1
ATOM 1404 O O . ILE A 1 175 ? 17.516 14.141 14.148 1 75.75 175 ILE A O 1
ATOM 1408 N N . GLU A 1 176 ? 15.383 14.211 13.398 1 72.88 176 GLU A N 1
ATOM 1409 C CA . GLU A 1 176 ? 15.453 15.656 13.211 1 72.88 176 GLU A CA 1
ATOM 1410 C C . GLU A 1 176 ? 15.633 16.391 14.539 1 72.88 176 GLU A C 1
ATOM 1412 O O . GLU A 1 176 ? 16.234 17.453 14.594 1 72.88 176 GLU A O 1
ATOM 1417 N N . THR A 1 177 ? 15.078 15.805 15.578 1 74.88 177 THR A N 1
ATOM 1418 C CA . THR A 1 177 ? 15.164 16.469 16.875 1 74.88 177 THR A CA 1
ATOM 1419 C C . THR A 1 177 ? 16.375 16 17.656 1 74.88 177 THR A C 1
ATOM 1421 O O . THR A 1 177 ? 17.062 16.797 18.312 1 74.88 177 THR A O 1
ATOM 1424 N N . GLU A 1 178 ? 16.656 14.734 17.609 1 81.12 178 GLU A N 1
ATOM 1425 C CA . GLU A 1 178 ? 17.766 14.164 18.375 1 81.12 178 GLU A CA 1
ATOM 1426 C C . GLU A 1 178 ? 18.688 13.336 17.5 1 81.12 178 GLU A C 1
ATOM 1428 O O . GLU A 1 178 ? 18.297 12.266 17.016 1 81.12 178 GLU A O 1
ATOM 1433 N N . TRP A 1 179 ? 19.938 13.734 17.422 1 78.44 179 TRP A N 1
ATOM 1434 C CA . TRP A 1 179 ? 20.922 13.094 16.531 1 78.44 179 TRP A CA 1
ATOM 1435 C C . TRP A 1 179 ? 21.234 11.68 17.016 1 78.44 179 TRP A C 1
ATOM 1437 O O . TRP A 1 179 ? 21.703 10.852 16.234 1 78.44 179 TRP A O 1
ATOM 1447 N N . PHE A 1 180 ? 21.062 11.43 18.297 1 82.12 180 PHE A N 1
ATOM 1448 C CA . PHE A 1 180 ? 21.422 10.117 18.828 1 82.12 180 PHE A CA 1
ATOM 1449 C C . PHE A 1 180 ? 20.578 9.023 18.172 1 82.12 180 PHE A C 1
ATOM 1451 O O . PHE A 1 180 ? 20.984 7.855 18.172 1 82.12 180 PHE A O 1
ATOM 1458 N N . HIS A 1 181 ? 19.469 9.422 17.609 1 83.06 181 HIS A N 1
ATOM 1459 C CA . HIS A 1 181 ? 18.625 8.438 16.938 1 83.06 181 HIS A CA 1
ATOM 1460 C C . HIS A 1 181 ? 19.297 7.895 15.68 1 83.06 181 HIS A C 1
ATOM 1462 O O . HIS A 1 181 ? 18.969 6.797 15.227 1 83.06 181 HIS A O 1
ATOM 1468 N N . VAL A 1 182 ? 20.25 8.609 15.148 1 83.69 182 VAL A N 1
ATOM 1469 C CA . VAL A 1 182 ? 21.031 8.117 14.016 1 83.69 182 VAL A CA 1
ATOM 1470 C C . VAL A 1 182 ? 21.844 6.902 14.438 1 83.69 182 VAL A C 1
ATOM 1472 O O . VAL A 1 182 ? 21.906 5.902 13.711 1 83.69 182 VAL A O 1
ATOM 1475 N N . LEU A 1 183 ? 22.312 7.02 15.656 1 86.44 183 LEU A N 1
ATOM 1476 C CA . LEU A 1 183 ? 23.109 5.91 16.188 1 86.44 183 LEU A CA 1
ATOM 1477 C C . LEU A 1 183 ? 22.219 4.684 16.406 1 86.44 183 LEU A C 1
ATOM 1479 O O . LEU A 1 183 ? 22.641 3.555 16.141 1 86.44 183 LEU A O 1
ATOM 1483 N N . LEU A 1 184 ? 21.062 4.922 16.844 1 86.69 184 LEU A N 1
ATOM 1484 C CA . LEU A 1 184 ? 20.125 3.824 17.062 1 86.69 184 LEU A CA 1
ATOM 1485 C C . LEU A 1 184 ? 19.75 3.16 15.742 1 86.69 184 LEU A C 1
ATOM 1487 O O . LEU A 1 184 ? 19.625 1.936 15.672 1 86.69 184 LEU A O 1
ATOM 1491 N N . LEU A 1 185 ? 19.641 3.945 14.719 1 87.19 185 LEU A N 1
ATOM 1492 C CA . LEU A 1 185 ? 19.312 3.416 13.398 1 87.19 185 LEU A CA 1
ATOM 1493 C C . LEU A 1 185 ? 20.453 2.562 12.859 1 87.19 185 LEU A C 1
ATOM 1495 O O . LEU A 1 185 ? 20.219 1.508 12.266 1 87.19 185 LEU A O 1
ATOM 1499 N N . ILE A 1 186 ? 21.609 3.006 13.117 1 90.19 186 ILE A N 1
ATOM 1500 C CA . ILE A 1 186 ? 22.781 2.254 12.703 1 90.19 186 ILE A CA 1
ATOM 1501 C C . ILE A 1 186 ? 22.844 0.923 13.445 1 90.19 186 ILE A C 1
ATOM 1503 O O . ILE A 1 186 ? 23.094 -0.124 12.844 1 90.19 186 ILE A O 1
ATOM 1507 N N . GLY A 1 187 ? 22.609 1.014 14.727 1 89.94 187 GLY A N 1
ATOM 1508 C CA . GLY A 1 187 ? 22.547 -0.211 15.508 1 89.94 187 GLY A CA 1
ATOM 1509 C C . GLY A 1 187 ? 21.484 -1.178 15.008 1 89.94 187 GLY A C 1
ATOM 1510 O O . GLY A 1 187 ? 21.734 -2.379 14.898 1 89.94 187 GLY A O 1
ATOM 1511 N N . TYR A 1 188 ? 20.328 -0.62 14.703 1 88.12 188 TYR A N 1
ATOM 1512 C CA . TYR A 1 188 ? 19.234 -1.431 14.172 1 88.12 188 TYR A CA 1
ATOM 1513 C C . TYR A 1 188 ? 19.641 -2.084 12.852 1 88.12 188 TYR A C 1
ATOM 1515 O O . TYR A 1 188 ? 19.312 -3.248 12.609 1 88.12 188 TYR A O 1
ATOM 1523 N N . PHE A 1 189 ? 20.328 -1.354 12.023 1 91.38 189 PHE A N 1
ATOM 1524 C CA . PHE A 1 189 ? 20.812 -1.872 10.75 1 91.38 189 PHE A CA 1
ATOM 1525 C C . PHE A 1 189 ? 21.719 -3.072 10.961 1 91.38 189 PHE A C 1
ATOM 1527 O O . PHE A 1 189 ? 21.516 -4.129 10.367 1 91.38 189 PHE A O 1
ATOM 1534 N N . PHE A 1 190 ? 22.609 -3.01 11.859 1 92.62 190 PHE A N 1
ATOM 1535 C CA . PHE A 1 190 ? 23.578 -4.086 12.094 1 92.62 190 PHE A CA 1
ATOM 1536 C C . PHE A 1 190 ? 22.891 -5.273 12.766 1 92.62 190 PHE A C 1
ATOM 1538 O O . PHE A 1 190 ? 23.266 -6.422 12.516 1 92.62 190 PHE A O 1
ATOM 1545 N N . LEU A 1 191 ? 21.969 -4.945 13.602 1 90.88 191 LEU A N 1
ATOM 1546 C CA . LEU A 1 191 ? 21.203 -6.016 14.242 1 90.88 191 LEU A CA 1
ATOM 1547 C C . LEU A 1 191 ? 20.5 -6.883 13.203 1 90.88 191 LEU A C 1
ATOM 1549 O O . LEU A 1 191 ? 20.625 -8.109 13.227 1 90.88 191 LEU A O 1
ATOM 1553 N N . PHE A 1 192 ? 19.938 -6.285 12.211 1 90.38 192 PHE A N 1
ATOM 1554 C CA . PHE A 1 192 ? 19.141 -7.051 11.25 1 90.38 192 PHE A CA 1
ATOM 1555 C C . PHE A 1 192 ? 20.047 -7.684 10.195 1 90.38 192 PHE A C 1
ATOM 1557 O O . PHE A 1 192 ? 19.734 -8.758 9.68 1 90.38 192 PHE A O 1
ATOM 1564 N N . VAL A 1 193 ? 21.141 -7.023 9.898 1 91.5 193 VAL A N 1
ATOM 1565 C CA . VAL A 1 193 ? 22.094 -7.656 9.016 1 91.5 193 VAL A CA 1
ATOM 1566 C C . VAL A 1 193 ? 22.625 -8.945 9.648 1 91.5 193 VAL A C 1
ATOM 1568 O O . VAL A 1 193 ? 22.766 -9.961 8.969 1 91.5 193 VAL A O 1
ATOM 1571 N N . SER A 1 194 ? 22.812 -8.914 10.93 1 92 194 SER A N 1
ATOM 1572 C CA . SER A 1 194 ? 23.344 -10.07 11.664 1 92 194 SER A CA 1
ATOM 1573 C C . SER A 1 194 ? 22.281 -11.164 11.797 1 92 194 SER A C 1
ATOM 1575 O O . SER A 1 194 ? 22.609 -12.352 11.75 1 92 194 SER A O 1
ATOM 1577 N N . LEU A 1 195 ? 21.141 -10.773 11.914 1 90.69 195 LEU A N 1
ATOM 1578 C CA . LEU A 1 195 ? 20.047 -11.727 12.125 1 90.69 195 LEU A CA 1
ATOM 1579 C C . LEU A 1 195 ? 19.578 -12.32 10.805 1 90.69 195 LEU A C 1
ATOM 1581 O O . LEU A 1 195 ? 18.922 -13.359 10.781 1 90.69 195 LEU A O 1
ATOM 1585 N N . PHE A 1 196 ? 19.875 -11.68 9.727 1 91.75 196 PHE A N 1
ATOM 1586 C CA . PHE A 1 196 ? 19.328 -12.031 8.422 1 91.75 196 PHE A CA 1
ATOM 1587 C C . PHE A 1 196 ? 19.656 -13.477 8.07 1 91.75 196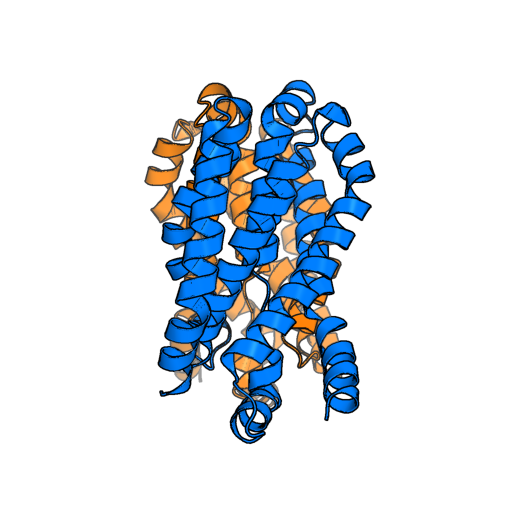 PHE A C 1
ATOM 1589 O O . PHE A 1 196 ? 18.766 -14.266 7.754 1 91.75 196 PHE A O 1
ATOM 1596 N N . PRO A 1 197 ? 20.953 -13.938 8.188 1 87.75 197 PRO A N 1
ATOM 1597 C CA . PRO A 1 197 ? 21.266 -15.32 7.832 1 87.75 197 PRO A CA 1
ATOM 1598 C C . PRO A 1 197 ? 20.547 -16.328 8.719 1 87.75 197 PRO A C 1
ATOM 1600 O O . PRO A 1 197 ? 20.156 -17.406 8.25 1 87.75 197 PRO A O 1
ATOM 1603 N N . ILE A 1 198 ? 20.359 -16.031 9.922 1 87.75 198 ILE A N 1
ATOM 1604 C CA . ILE A 1 198 ? 19.703 -16.922 10.867 1 87.75 198 ILE A CA 1
ATOM 1605 C C . ILE A 1 198 ? 18.219 -17.062 10.5 1 87.75 198 ILE A C 1
ATOM 1607 O O . ILE A 1 198 ? 17.703 -18.172 10.414 1 87.75 198 ILE A O 1
ATOM 1611 N N . LEU A 1 199 ? 17.578 -15.984 10.195 1 83.62 199 LEU A N 1
ATOM 1612 C CA . LEU A 1 199 ? 16.156 -15.984 9.914 1 83.62 199 LEU A CA 1
ATOM 1613 C C . LEU A 1 199 ? 15.859 -16.625 8.562 1 83.62 199 LEU A C 1
ATOM 1615 O O . LEU A 1 199 ? 14.875 -17.344 8.414 1 83.62 199 LEU A O 1
ATOM 1619 N N . VAL A 1 200 ? 16.672 -16.375 7.672 1 83.38 200 VAL A N 1
ATOM 1620 C CA . VAL A 1 200 ? 16.531 -16.984 6.359 1 83.38 200 VAL A CA 1
ATOM 1621 C C . VAL A 1 200 ? 16.703 -18.5 6.473 1 83.38 200 VAL A C 1
ATOM 1623 O O . VAL A 1 200 ? 15.984 -19.266 5.836 1 83.38 200 VAL A O 1
ATOM 1626 N N . SER A 1 201 ? 17.641 -18.906 7.262 1 80.62 201 SER A N 1
ATOM 1627 C CA . SER A 1 201 ? 17.906 -20.328 7.434 1 80.62 201 SER A CA 1
ATOM 1628 C C . SER A 1 201 ? 16.719 -21.047 8.086 1 80.62 201 SER A C 1
ATOM 1630 O O . SER A 1 201 ? 16.391 -22.172 7.742 1 80.62 201 SER A O 1
ATOM 1632 N N . ILE A 1 202 ? 16.078 -20.391 8.953 1 78.94 202 ILE A N 1
ATOM 1633 C CA . ILE A 1 202 ? 14.914 -20.953 9.641 1 78.94 202 ILE A CA 1
ATOM 1634 C C . ILE A 1 202 ? 13.75 -21.094 8.656 1 78.94 202 ILE A C 1
ATOM 1636 O O . ILE A 1 202 ? 13.016 -22.078 8.68 1 78.94 202 ILE A O 1
ATOM 1640 N N . SER A 1 203 ? 13.547 -20.141 7.785 1 75.25 203 SER A N 1
ATOM 1641 C CA . SER A 1 203 ? 12.414 -20.109 6.855 1 75.25 203 SER A CA 1
ATOM 1642 C C . SER A 1 203 ? 12.578 -21.141 5.746 1 75.25 203 SER A C 1
ATOM 1644 O O . SER A 1 203 ? 11.586 -21.703 5.266 1 75.25 203 SER A O 1
ATOM 1646 N N . LEU A 1 204 ? 13.688 -21.375 5.328 1 69.62 204 LEU A N 1
ATOM 1647 C CA . LEU A 1 204 ? 13.906 -22.266 4.199 1 69.62 204 LEU A CA 1
ATOM 1648 C C . LEU A 1 204 ? 14.039 -23.719 4.668 1 69.62 204 LEU A C 1
ATOM 1650 O O . LEU A 1 204 ? 14.039 -24.641 3.852 1 69.62 204 LEU A O 1
ATOM 1654 N N . GLN A 1 205 ? 14.273 -23.938 5.957 1 62 205 GLN A N 1
ATOM 1655 C CA . GLN A 1 205 ? 14.312 -25.312 6.457 1 62 205 GLN A CA 1
ATOM 1656 C C . GLN A 1 205 ? 12.922 -25.938 6.445 1 62 205 GLN A C 1
ATOM 1658 O O . GLN A 1 205 ? 12.789 -27.156 6.395 1 62 205 GLN A O 1
ATOM 1663 N N . ASP A 1 206 ? 11.859 -25.141 6.355 1 52.69 206 ASP A N 1
ATOM 1664 C CA . ASP A 1 206 ? 10.539 -25.75 6.383 1 52.69 206 ASP A CA 1
ATOM 1665 C C . ASP A 1 206 ? 10 -25.969 4.969 1 52.69 206 ASP A C 1
ATOM 1667 O O . ASP A 1 206 ? 10.188 -25.125 4.094 1 52.69 206 ASP A O 1
ATOM 1671 N N . MET B 1 1 ? -28.156 -24.859 -8.023 1 51.97 1 MET B N 1
ATOM 1672 C CA . MET B 1 1 ? -27.141 -24.016 -8.617 1 51.97 1 MET B CA 1
ATOM 1673 C C . MET B 1 1 ? -26.906 -22.75 -7.777 1 51.97 1 MET B C 1
ATOM 1675 O O . MET B 1 1 ? -25.781 -22.281 -7.645 1 51.97 1 MET B O 1
ATOM 1679 N N . ARG B 1 2 ? -28.078 -22.422 -7.301 1 54.12 2 ARG B N 1
ATOM 1680 C CA . ARG B 1 2 ? -27.984 -21.234 -6.445 1 54.12 2 ARG B CA 1
ATOM 1681 C C . ARG B 1 2 ? -27.219 -21.547 -5.16 1 54.12 2 ARG B C 1
ATOM 1683 O O . ARG B 1 2 ? -26.406 -20.734 -4.711 1 54.12 2 ARG B O 1
ATOM 1690 N N . ARG B 1 3 ? -27.547 -22.672 -4.602 1 55.25 3 ARG B N 1
ATOM 1691 C CA . ARG B 1 3 ? -26.922 -23.031 -3.33 1 55.25 3 ARG B CA 1
ATOM 1692 C C . ARG B 1 3 ? -25.406 -23.188 -3.49 1 55.25 3 ARG B C 1
ATOM 1694 O O . ARG B 1 3 ? -24.641 -22.734 -2.645 1 55.25 3 ARG B O 1
ATOM 1701 N N . LEU B 1 4 ? -25.031 -23.875 -4.441 1 52.25 4 LEU B N 1
ATOM 1702 C CA . LEU B 1 4 ? -23.609 -24.047 -4.707 1 52.25 4 LEU B CA 1
ATOM 1703 C C . LEU B 1 4 ? -22.938 -22.703 -4.938 1 52.25 4 LEU B C 1
ATOM 1705 O O . LEU B 1 4 ? -21.812 -22.469 -4.488 1 52.25 4 LEU B O 1
ATOM 1709 N N . PHE B 1 5 ? -23.797 -21.938 -5.559 1 56.97 5 PHE B N 1
ATOM 1710 C CA . PHE B 1 5 ? -23.281 -20.594 -5.809 1 56.97 5 PHE B CA 1
ATOM 1711 C C . PHE B 1 5 ? -23.078 -19.828 -4.504 1 56.97 5 PHE B C 1
ATOM 1713 O O . PHE B 1 5 ? -22.062 -19.156 -4.316 1 56.97 5 PHE B O 1
ATOM 1720 N N . LEU B 1 6 ? -24.062 -20.047 -3.691 1 58.31 6 LEU B N 1
ATOM 1721 C CA . LEU B 1 6 ? -23.953 -19.344 -2.416 1 58.31 6 LEU B CA 1
ATOM 1722 C C . LEU B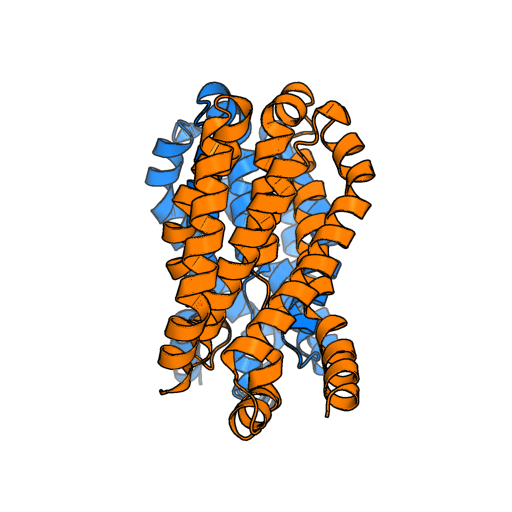 1 6 ? -22.797 -19.875 -1.588 1 58.31 6 LEU B C 1
ATOM 1724 O O . LEU B 1 6 ? -22.109 -19.109 -0.914 1 58.31 6 LEU B O 1
ATOM 1728 N N . GLU B 1 7 ? -22.656 -21.156 -1.594 1 58.28 7 GLU B N 1
ATOM 1729 C CA . GLU B 1 7 ? -21.562 -21.766 -0.84 1 58.28 7 GLU B CA 1
ATOM 1730 C C . GLU B 1 7 ? -20.203 -21.328 -1.393 1 58.28 7 GLU B C 1
ATOM 1732 O O . GLU B 1 7 ? -19.281 -21.062 -0.63 1 58.28 7 GLU B O 1
ATOM 1737 N N . LEU B 1 8 ? -20.172 -21.438 -2.658 1 56.09 8 LEU B N 1
ATOM 1738 C CA . LEU B 1 8 ? -18.922 -20.984 -3.283 1 56.09 8 LEU B CA 1
ATOM 1739 C C . LEU B 1 8 ? -18.688 -19.5 -3.02 1 56.09 8 LEU B C 1
ATOM 1741 O O . LEU B 1 8 ? -17.547 -19.094 -2.779 1 56.09 8 LEU B O 1
ATOM 1745 N N . TYR B 1 9 ? -19.828 -18.906 -3.105 1 58.53 9 TYR B N 1
ATOM 1746 C CA . TYR B 1 9 ? -19.766 -17.484 -2.789 1 58.53 9 TYR B CA 1
ATOM 1747 C C . TYR B 1 9 ? -19.234 -17.25 -1.378 1 58.53 9 TYR B C 1
ATOM 1749 O O . TYR B 1 9 ? -18.375 -16.391 -1.159 1 58.53 9 TYR B O 1
ATOM 1757 N N . TYR B 1 10 ? -19.734 -18.094 -0.517 1 57.69 10 TYR B N 1
ATOM 1758 C CA . TYR B 1 10 ? -19.328 -17.953 0.878 1 57.69 10 TYR B CA 1
ATOM 1759 C C . TYR B 1 10 ? -17.844 -18.25 1.046 1 57.69 10 TYR B C 1
ATOM 1761 O O . TYR B 1 10 ? -17.141 -17.531 1.752 1 57.69 10 TYR B O 1
ATOM 1769 N N . LYS B 1 11 ? -17.438 -19.25 0.476 1 58.41 11 LYS B N 1
ATOM 1770 C CA . LYS B 1 11 ? -16.031 -19.625 0.585 1 58.41 11 LYS B CA 1
ATOM 1771 C C . LYS B 1 11 ? -15.141 -18.547 -0.027 1 58.41 11 LYS B C 1
ATOM 1773 O O . LYS B 1 11 ? -14.047 -18.281 0.481 1 58.41 11 LYS B O 1
ATOM 1778 N N . LEU B 1 12 ? -15.727 -18 -1.003 1 56.5 12 LEU B N 1
ATOM 1779 C CA . LEU B 1 12 ? -14.93 -17.047 -1.772 1 56.5 12 LEU B CA 1
ATOM 1780 C C . LEU B 1 12 ? -14.844 -15.703 -1.053 1 56.5 12 LEU B C 1
ATOM 1782 O O . LEU B 1 12 ? -13.797 -15.055 -1.06 1 56.5 12 LEU B O 1
ATOM 1786 N N . ILE B 1 13 ? -16 -15.328 -0.474 1 55.88 13 ILE B N 1
ATOM 1787 C CA . ILE B 1 13 ? -16.031 -14.031 0.198 1 55.88 13 ILE B CA 1
ATOM 1788 C C . ILE B 1 13 ? -15.117 -14.062 1.424 1 55.88 13 ILE B C 1
ATOM 1790 O O . ILE B 1 13 ? -14.43 -13.086 1.724 1 55.88 13 ILE B O 1
ATOM 1794 N N . PHE B 1 14 ? -15.148 -15.164 2.129 1 56.53 14 PHE B N 1
ATOM 1795 C CA . PHE B 1 14 ? -14.359 -15.195 3.352 1 56.53 14 PHE B CA 1
ATOM 1796 C C . PHE B 1 14 ? -12.914 -15.57 3.051 1 56.53 14 PHE B C 1
ATOM 1798 O O . PHE B 1 14 ? -12.234 -16.172 3.891 1 56.53 14 PHE B O 1
ATOM 1805 N N . SER B 1 15 ? -12.531 -15.094 1.883 1 62.84 15 SER B N 1
ATOM 1806 C CA . SER B 1 15 ? -11.188 -15.414 1.416 1 62.84 15 SER B CA 1
ATOM 1807 C C . SER B 1 15 ? -10.148 -14.492 2.055 1 62.84 15 SER B C 1
ATOM 1809 O O . SER B 1 15 ? -10.492 -13.625 2.857 1 62.84 15 SER B O 1
ATOM 1811 N N . SER B 1 16 ? -8.875 -14.797 1.918 1 66.69 16 SER B N 1
ATOM 1812 C CA . SER B 1 16 ? -7.668 -14.172 2.455 1 66.69 16 SER B CA 1
ATOM 1813 C C . SER B 1 16 ? -7.539 -12.727 1.985 1 66.69 16 SER B C 1
ATOM 1815 O O . SER B 1 16 ? -6.836 -11.93 2.605 1 66.69 16 SER B O 1
ATOM 1817 N N . THR B 1 17 ? -8.484 -12.273 1.094 1 69.44 17 THR B N 1
ATOM 1818 C CA . THR B 1 17 ? -8.344 -10.953 0.496 1 69.44 17 THR B CA 1
ATOM 1819 C C . THR B 1 17 ? -8.773 -9.867 1.479 1 69.44 17 THR B C 1
ATOM 1821 O O . THR B 1 17 ? -8.055 -8.883 1.678 1 69.44 17 THR B O 1
ATOM 1824 N N . PRO B 1 18 ? -9.898 -10.102 2.166 1 70.62 18 PRO B N 1
ATOM 1825 C CA . PRO B 1 18 ? -10.305 -9.062 3.123 1 70.62 18 PRO B CA 1
ATOM 1826 C C . PRO B 1 18 ? -9.32 -8.93 4.289 1 70.62 18 PRO B C 1
ATOM 1828 O O . PRO B 1 18 ? -9.102 -7.82 4.785 1 70.62 18 PRO B O 1
ATOM 1831 N N . ILE B 1 19 ? -8.695 -9.977 4.586 1 73.56 19 ILE B N 1
ATOM 1832 C CA . ILE B 1 19 ? -7.754 -9.938 5.699 1 73.56 19 ILE B CA 1
ATOM 1833 C C . ILE B 1 19 ? -6.531 -9.102 5.305 1 73.56 19 ILE B C 1
ATOM 1835 O O . ILE B 1 19 ? -6.051 -8.281 6.094 1 73.56 19 ILE B O 1
ATOM 1839 N N . THR B 1 20 ? -6.148 -9.328 4.105 1 75.38 20 THR B N 1
ATOM 1840 C CA . THR B 1 20 ? -4.988 -8.586 3.619 1 75.38 20 THR B CA 1
ATOM 1841 C C . THR B 1 20 ? -5.293 -7.094 3.539 1 75.38 20 THR B C 1
ATOM 1843 O O . THR B 1 20 ? -4.512 -6.27 4.016 1 75.38 20 THR B O 1
ATOM 1846 N N . SER B 1 21 ? -6.402 -6.809 2.971 1 79.5 21 SER B N 1
ATOM 1847 C CA . SER B 1 21 ? -6.766 -5.402 2.807 1 79.5 21 SER B CA 1
ATOM 1848 C C . SER B 1 21 ? -6.988 -4.727 4.156 1 79.5 21 SER B C 1
ATOM 1850 O O . SER B 1 21 ? -6.562 -3.588 4.359 1 79.5 21 SER B O 1
ATOM 1852 N N . PHE B 1 22 ? -7.578 -5.445 5.082 1 81 22 PHE B N 1
ATOM 1853 C CA . PHE B 1 22 ? -7.848 -4.859 6.391 1 81 22 PHE B CA 1
ATOM 1854 C C . PHE B 1 22 ? -6.551 -4.668 7.172 1 81 22 PHE B C 1
ATOM 1856 O O . PHE B 1 22 ? -6.379 -3.654 7.852 1 81 22 PHE B O 1
ATOM 1863 N N . SER B 1 23 ? -5.723 -5.617 7.109 1 81.25 23 SER B N 1
ATOM 1864 C CA . SER B 1 23 ? -4.449 -5.492 7.812 1 81.25 23 SER B CA 1
ATOM 1865 C C . SER B 1 23 ? -3.645 -4.305 7.293 1 81.25 23 SER B C 1
ATOM 1867 O O . SER B 1 23 ? -3.043 -3.564 8.078 1 81.25 23 SER B O 1
ATOM 1869 N N . LEU B 1 24 ? -3.688 -4.133 5.996 1 83.06 24 LEU B N 1
ATOM 1870 C CA . LEU B 1 24 ? -2.984 -3.002 5.406 1 83.06 24 LEU B CA 1
ATOM 1871 C C . LEU B 1 24 ? -3.631 -1.685 5.82 1 83.06 24 LEU B C 1
ATOM 1873 O O . LEU B 1 24 ? -2.934 -0.706 6.098 1 83.06 24 LEU B O 1
ATOM 1877 N N . PHE B 1 25 ? -4.883 -1.675 5.922 1 87.25 25 PHE B N 1
ATOM 1878 C CA . PHE B 1 25 ? -5.605 -0.486 6.355 1 87.25 25 PHE B CA 1
ATOM 1879 C C . PHE B 1 25 ? -5.242 -0.12 7.789 1 87.25 25 PHE B C 1
ATOM 1881 O O . PHE B 1 25 ? -4.957 1.042 8.086 1 87.25 25 PHE B O 1
ATOM 1888 N N . LEU B 1 26 ? -5.246 -1.114 8.602 1 84.31 26 LEU B N 1
ATOM 1889 C CA . LEU B 1 26 ? -4.914 -0.883 10.008 1 84.31 26 LEU B CA 1
ATOM 1890 C C . LEU B 1 26 ? -3.479 -0.387 10.148 1 84.31 26 LEU B C 1
ATOM 1892 O O . LEU B 1 26 ? -3.203 0.496 10.969 1 84.31 26 LEU B O 1
ATOM 1896 N N . LEU B 1 27 ? -2.658 -0.923 9.336 1 84.69 27 LEU B N 1
ATOM 1897 C CA . LEU B 1 27 ? -1.265 -0.493 9.367 1 84.69 27 LEU B CA 1
ATOM 1898 C C . LEU B 1 27 ? -1.14 0.974 8.969 1 84.69 27 LEU B C 1
ATOM 1900 O O . LEU B 1 27 ? -0.432 1.741 9.625 1 84.69 27 LEU B O 1
ATOM 1904 N N . TYR B 1 28 ? -1.883 1.329 7.988 1 86.69 28 TYR B N 1
ATOM 1905 C CA . TYR B 1 28 ? -1.847 2.711 7.52 1 86.69 28 TYR B CA 1
ATOM 1906 C C . TYR B 1 28 ? -2.35 3.664 8.594 1 86.69 28 TYR B C 1
ATOM 1908 O O . TYR B 1 28 ? -1.722 4.691 8.867 1 86.69 28 TYR B O 1
ATOM 1916 N N . ILE B 1 29 ? -3.424 3.322 9.234 1 87.75 29 ILE B N 1
ATOM 1917 C CA . ILE B 1 29 ? -4.082 4.23 10.164 1 87.75 29 ILE B CA 1
ATOM 1918 C C . ILE B 1 29 ? -3.236 4.383 11.43 1 87.75 29 ILE B C 1
ATOM 1920 O O . ILE B 1 29 ? -3.199 5.457 12.039 1 87.75 29 ILE B O 1
ATOM 1924 N N . VAL B 1 30 ? -2.494 3.381 11.773 1 86 30 VAL B N 1
ATOM 1925 C CA . VAL B 1 30 ? -1.711 3.439 13 1 86 30 VAL B CA 1
ATOM 1926 C C . VAL B 1 30 ? -0.364 4.105 12.727 1 86 30 VAL B C 1
ATOM 1928 O O . VAL B 1 30 ? 0.114 4.91 13.523 1 86 30 VAL B O 1
ATOM 1931 N N . VAL B 1 31 ? 0.189 3.855 11.602 1 86.12 31 VAL B N 1
ATOM 1932 C CA . VAL B 1 31 ? 1.536 4.32 11.289 1 86.12 31 VAL B CA 1
ATOM 1933 C C . VAL B 1 31 ? 1.507 5.812 10.961 1 86.12 31 VAL B C 1
ATOM 1935 O O . VAL B 1 31 ? 2.443 6.543 11.289 1 86.12 31 VAL B O 1
ATOM 1938 N N . THR B 1 32 ? 0.477 6.281 10.328 1 89.81 32 THR B N 1
ATOM 1939 C CA . THR B 1 32 ? 0.405 7.656 9.844 1 89.81 32 THR B CA 1
ATOM 1940 C C . THR B 1 32 ? 0.518 8.641 11 1 89.81 32 THR B C 1
ATOM 1942 O O . THR B 1 32 ? 1.375 9.531 10.984 1 89.81 32 THR B O 1
ATOM 1945 N N . PRO B 1 33 ? -0.295 8.531 12.039 1 89.12 33 PRO B N 1
ATOM 1946 C CA . PRO B 1 33 ? -0.13 9.469 13.156 1 89.12 33 PRO B CA 1
ATOM 1947 C C . PRO B 1 33 ? 1.248 9.375 13.805 1 89.12 33 PRO B C 1
ATOM 1949 O O . PRO B 1 33 ? 1.794 10.383 14.258 1 89.12 33 PRO B O 1
ATOM 1952 N N . LEU B 1 34 ? 1.781 8.203 13.867 1 85.38 34 LEU B N 1
ATOM 1953 C CA . LEU B 1 34 ? 3.107 8.008 14.445 1 85.38 34 LEU B CA 1
ATOM 1954 C C . LEU B 1 34 ? 4.164 8.773 13.656 1 85.38 34 LEU B C 1
ATOM 1956 O O . LEU B 1 34 ? 5.023 9.438 14.242 1 85.38 34 LEU B O 1
ATOM 1960 N N . MET B 1 35 ? 4.055 8.734 12.359 1 86.31 35 MET B N 1
ATOM 1961 C CA . MET B 1 35 ? 5.027 9.383 11.484 1 86.31 35 MET B CA 1
ATOM 1962 C C . MET B 1 35 ? 4.852 10.898 11.508 1 86.31 35 MET B C 1
ATOM 1964 O O . MET B 1 35 ? 5.785 11.641 11.211 1 86.31 35 MET B O 1
ATOM 1968 N N . LEU B 1 36 ? 3.721 11.297 11.836 1 88.12 36 LEU B N 1
ATOM 1969 C CA . LEU B 1 36 ? 3.43 12.727 11.844 1 88.12 36 LEU B CA 1
ATOM 1970 C C . LEU B 1 36 ? 3.582 13.305 13.25 1 88.12 36 LEU B C 1
ATOM 1972 O O . LEU B 1 36 ? 3.303 14.484 13.477 1 88.12 36 LEU B O 1
ATOM 1976 N N . GLY B 1 37 ? 3.975 12.508 14.234 1 83.38 37 GLY B N 1
ATOM 1977 C CA . GLY B 1 37 ? 4.25 12.969 15.586 1 83.38 37 GLY B CA 1
ATOM 1978 C C . GLY B 1 37 ? 2.994 13.211 16.406 1 83.38 37 GLY B C 1
ATOM 1979 O O . GLY B 1 37 ? 2.982 14.07 17.297 1 83.38 37 GLY B O 1
ATOM 1980 N N . PHE B 1 38 ? 1.909 12.586 16.016 1 85.75 38 PHE B N 1
ATOM 1981 C CA . PHE B 1 38 ? 0.632 12.703 16.703 1 85.75 38 PHE B CA 1
ATOM 1982 C C . PHE B 1 38 ? 0.227 14.164 16.859 1 85.75 38 PHE B C 1
ATOM 1984 O O . PHE B 1 38 ? -0.232 14.586 17.922 1 85.75 38 PHE B O 1
ATOM 1991 N N . GLU B 1 39 ? 0.528 14.922 15.852 1 86.75 39 GLU B N 1
ATOM 1992 C CA . GLU B 1 39 ? 0.07 16.312 15.828 1 86.75 39 GLU B CA 1
ATOM 1993 C C . GLU B 1 39 ? -1.45 16.391 15.711 1 86.75 39 GLU B C 1
ATOM 1995 O O . GLU B 1 39 ? -2.002 16.297 14.617 1 86.75 39 GLU B O 1
ATOM 2000 N N . LYS B 1 40 ? -2.076 16.656 16.75 1 86.88 40 LYS B N 1
ATOM 2001 C CA . LYS B 1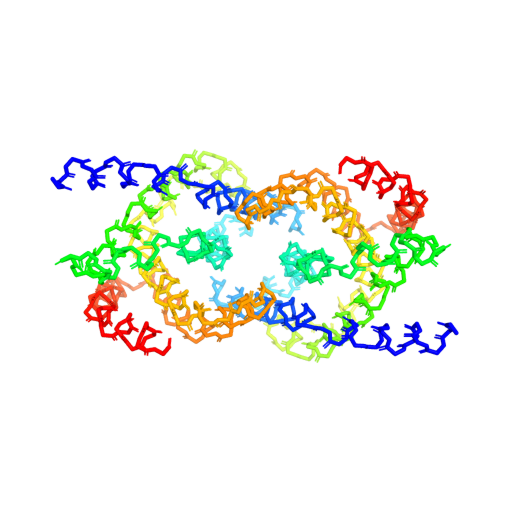 40 ? -3.527 16.562 16.891 1 86.88 40 LYS B CA 1
ATOM 2002 C C . LYS B 1 40 ? -4.238 17.469 15.898 1 86.88 40 LYS B C 1
ATOM 2004 O O . LYS B 1 40 ? -5.219 17.078 15.266 1 86.88 40 LYS B O 1
ATOM 2009 N N . ASP B 1 41 ? -3.787 18.734 15.82 1 87.5 41 ASP B N 1
ATOM 2010 C CA . ASP B 1 41 ? -4.449 19.688 14.945 1 87.5 41 ASP B CA 1
ATOM 2011 C C . ASP B 1 41 ? -4.398 19.234 13.492 1 87.5 41 ASP B C 1
ATOM 2013 O O . ASP B 1 41 ? -5.402 19.297 12.773 1 87.5 41 ASP B O 1
ATOM 2017 N N . PHE B 1 42 ? -3.275 18.672 13.164 1 86.12 42 PHE B N 1
ATOM 2018 C CA . PHE B 1 42 ? -3.129 18.188 11.797 1 86.12 42 PHE B CA 1
ATOM 2019 C C . PHE B 1 42 ? -4.004 16.953 11.562 1 86.12 42 PHE B C 1
ATOM 2021 O O . PHE B 1 42 ? -4.746 16.891 10.578 1 86.12 42 PHE B O 1
ATOM 2028 N N . LEU B 1 43 ? -3.891 16.094 12.492 1 89.69 43 LEU B N 1
ATOM 2029 C CA . LEU B 1 43 ? -4.613 14.828 12.32 1 89.69 43 LEU B CA 1
ATOM 2030 C C . LEU B 1 43 ? -6.117 15.07 12.297 1 89.69 43 LEU B C 1
ATOM 2032 O O . LEU B 1 43 ? -6.828 14.516 11.461 1 89.69 43 LEU B O 1
ATOM 2036 N N . CYS B 1 44 ? -6.527 15.938 13.156 1 88.62 44 CYS B N 1
ATOM 2037 C CA . CYS B 1 44 ? -7.953 16.234 13.211 1 88.62 44 CYS B CA 1
ATOM 2038 C C . CYS B 1 44 ? -8.414 16.953 11.945 1 88.62 44 CYS B C 1
ATOM 2040 O O . CYS B 1 44 ? -9.438 16.594 11.359 1 88.62 44 CYS B O 1
ATOM 2042 N N . HIS B 1 45 ? -7.676 17.891 11.508 1 87.12 45 HIS B N 1
ATOM 2043 C CA . HIS B 1 45 ? -8.07 18.703 10.359 1 87.12 45 HIS B CA 1
ATOM 2044 C C . HIS B 1 45 ? -8.062 17.875 9.078 1 87.12 45 HIS B C 1
ATOM 2046 O O . HIS B 1 45 ? -8.922 18.062 8.211 1 87.12 45 HIS B O 1
ATOM 2052 N N . PHE B 1 46 ? -7.168 16.891 8.977 1 88.31 46 PHE B N 1
ATOM 2053 C CA . PHE B 1 46 ? -7.004 16.172 7.719 1 88.31 46 PHE B CA 1
ATOM 2054 C C . PHE B 1 46 ? -7.426 14.711 7.867 1 88.31 46 PHE B C 1
ATOM 2056 O O . PHE B 1 46 ? -7.074 13.875 7.035 1 88.31 46 PHE B O 1
ATOM 2063 N N . HIS B 1 47 ? -8.164 14.391 8.875 1 88 47 HIS B N 1
ATOM 2064 C CA . HIS B 1 47 ? -8.508 13.008 9.172 1 88 47 HIS B CA 1
ATOM 2065 C C . HIS B 1 47 ? -9.195 12.344 7.977 1 88 47 HIS B C 1
ATOM 2067 O O . HIS B 1 47 ? -8.906 11.195 7.648 1 88 47 HIS B O 1
ATOM 2073 N N . LEU B 1 48 ? -10.039 13.062 7.297 1 85 48 LEU B N 1
ATOM 2074 C CA . LEU B 1 48 ? -10.766 12.469 6.18 1 85 48 LEU B CA 1
ATOM 2075 C C . LEU B 1 48 ? -9.82 12.102 5.043 1 85 48 LEU B C 1
ATOM 2077 O O . LEU B 1 48 ? -9.914 11.016 4.477 1 85 48 LEU B O 1
ATOM 2081 N N . GLY B 1 49 ? -8.977 13.047 4.734 1 86.44 49 GLY B N 1
ATOM 2082 C CA . GLY B 1 49 ? -7.977 12.758 3.719 1 86.44 49 GLY B CA 1
ATOM 2083 C C . GLY B 1 49 ? -7.094 11.57 4.074 1 86.44 49 GLY B C 1
ATOM 2084 O O . GLY B 1 49 ? -6.805 10.727 3.227 1 86.44 49 GLY B O 1
ATOM 2085 N N . LEU B 1 50 ? -6.719 11.5 5.281 1 88.88 50 LEU B N 1
ATOM 2086 C CA . LEU B 1 50 ? -5.848 10.422 5.746 1 88.88 50 LEU B CA 1
ATOM 2087 C C . LEU B 1 50 ? -6.574 9.086 5.727 1 88.88 50 LEU B C 1
ATOM 2089 O O . LEU B 1 50 ? -5.977 8.055 5.422 1 88.88 50 LEU B O 1
ATOM 2093 N N . ILE B 1 51 ? -7.777 9.109 6.023 1 87.94 51 ILE B N 1
ATOM 2094 C CA . ILE B 1 51 ? -8.586 7.895 5.973 1 87.94 51 ILE B CA 1
ATOM 2095 C C . ILE B 1 51 ? -8.711 7.422 4.523 1 87.94 51 ILE B C 1
ATOM 2097 O O . ILE B 1 51 ? -8.547 6.234 4.238 1 87.94 51 ILE B O 1
ATOM 2101 N N . TRP B 1 52 ? -8.914 8.312 3.621 1 88.69 52 TRP B N 1
ATOM 2102 C CA . TRP B 1 52 ? -9.062 7.961 2.211 1 88.69 52 TRP B CA 1
ATOM 2103 C C . TRP B 1 52 ? -7.762 7.398 1.65 1 88.69 52 TRP B C 1
ATOM 2105 O O . TRP B 1 52 ? -7.777 6.48 0.826 1 88.69 52 TRP B O 1
ATOM 2115 N N . ILE B 1 53 ? -6.703 8 2.086 1 89.06 53 ILE B N 1
ATOM 2116 C CA . ILE B 1 53 ? -5.422 7.461 1.646 1 89.06 53 ILE B CA 1
ATOM 2117 C C . ILE B 1 53 ? -5.289 6.008 2.094 1 89.06 53 ILE B C 1
ATOM 2119 O O . ILE B 1 53 ? -4.91 5.141 1.304 1 89.06 53 ILE B O 1
ATOM 2123 N N . SER B 1 54 ? -5.598 5.781 3.348 1 88.62 54 SER B N 1
ATOM 2124 C CA . SER B 1 54 ? -5.516 4.426 3.889 1 88.62 54 SER B CA 1
ATOM 2125 C C . SER B 1 54 ? -6.445 3.477 3.143 1 88.62 54 SER B C 1
ATOM 2127 O O . SER B 1 54 ? -6.062 2.348 2.828 1 88.62 54 SER B O 1
ATOM 2129 N N . LEU B 1 55 ? -7.605 3.955 2.854 1 87.69 55 LEU B N 1
ATOM 2130 C CA . LEU B 1 55 ? -8.578 3.139 2.137 1 87.69 55 LEU B CA 1
ATOM 2131 C C . LEU B 1 55 ? -8.102 2.844 0.719 1 87.69 55 LEU B C 1
ATOM 2133 O O . LEU B 1 55 ? -8.148 1.695 0.27 1 87.69 55 LEU B O 1
ATOM 2137 N N . LEU B 1 56 ? -7.645 3.814 0.07 1 86.5 56 LEU B N 1
ATOM 2138 C CA . LEU B 1 56 ? -7.215 3.688 -1.318 1 86.5 56 LEU B CA 1
ATOM 2139 C C . LEU B 1 56 ? -6.098 2.656 -1.448 1 86.5 56 LEU B C 1
ATOM 2141 O O . LEU B 1 56 ? -6.18 1.744 -2.273 1 86.5 56 LEU B O 1
ATOM 2145 N N . PHE B 1 57 ? -5.191 2.74 -0.593 1 82.88 57 PHE B N 1
ATOM 2146 C CA . PHE B 1 57 ? -4.02 1.893 -0.763 1 82.88 57 PHE B CA 1
ATOM 2147 C C . PHE B 1 57 ? -4.289 0.484 -0.247 1 82.88 57 PHE B C 1
ATOM 2149 O O . PHE B 1 57 ? -3.715 -0.486 -0.746 1 82.88 57 PHE B O 1
ATOM 2156 N N . SER B 1 58 ? -5.086 0.373 0.717 1 84.38 58 SER B N 1
ATOM 2157 C CA . SER B 1 58 ? -5.492 -0.96 1.148 1 84.38 58 SER B CA 1
ATOM 2158 C C . SER B 1 58 ? -6.25 -1.69 0.045 1 84.38 58 SER B C 1
ATOM 2160 O O . SER B 1 58 ? -6.082 -2.898 -0.138 1 84.38 58 SER B O 1
ATOM 2162 N N . PHE B 1 59 ? -6.992 -0.942 -0.726 1 82.81 59 PHE B N 1
ATOM 2163 C CA . PHE B 1 59 ? -7.777 -1.529 -1.806 1 82.81 59 PHE B CA 1
ATOM 2164 C C . PHE B 1 59 ? -6.891 -1.849 -3.004 1 82.81 59 PHE B C 1
ATOM 2166 O O . PHE B 1 59 ? -7.082 -2.869 -3.67 1 82.81 59 PHE B O 1
ATOM 2173 N N . LEU B 1 60 ? -5.973 -1.026 -3.205 1 77.31 60 LEU B N 1
ATOM 2174 C CA . LEU B 1 60 ? -5.102 -1.212 -4.359 1 77.31 60 LEU B CA 1
ATOM 2175 C C . LEU B 1 60 ? -4.262 -2.477 -4.207 1 77.31 60 LEU B C 1
ATOM 2177 O O . LEU B 1 60 ? -3.9 -3.109 -5.203 1 77.31 60 LEU B O 1
ATOM 2181 N N . SER B 1 61 ? -4.031 -2.83 -3.055 1 71.69 61 SER B N 1
ATOM 2182 C CA . SER B 1 61 ? -3.189 -3.998 -2.803 1 71.69 61 SER B CA 1
ATOM 2183 C C . SER B 1 61 ? -4.016 -5.277 -2.779 1 71.69 61 SER B C 1
ATOM 2185 O O . SER B 1 61 ? -3.463 -6.379 -2.73 1 71.69 61 SER B O 1
ATOM 2187 N N . ALA B 1 62 ? -5.277 -5.176 -2.887 1 75.25 62 ALA B N 1
ATOM 2188 C CA . ALA B 1 62 ? -6.141 -6.348 -2.812 1 75.25 62 ALA B CA 1
ATOM 2189 C C . ALA B 1 62 ? -6.105 -7.141 -4.117 1 75.25 62 ALA B C 1
ATOM 2191 O O . ALA B 1 62 ? -6.41 -6.605 -5.184 1 75.25 62 ALA B O 1
ATOM 2192 N N . PRO B 1 63 ? -5.672 -8.344 -4.051 1 75.81 63 PRO B N 1
ATOM 2193 C CA . PRO B 1 63 ? -5.562 -9.172 -5.254 1 75.81 63 PRO B CA 1
ATOM 2194 C C . PRO B 1 63 ? -6.906 -9.75 -5.699 1 75.81 63 PRO B C 1
ATOM 2196 O O . PRO B 1 63 ? -7.086 -10.969 -5.707 1 75.81 63 PRO B O 1
ATOM 2199 N N . PHE B 1 64 ? -7.738 -8.859 -6.207 1 78.75 64 PHE B N 1
ATOM 2200 C CA . PHE B 1 64 ? -9.062 -9.305 -6.621 1 78.75 64 PHE B CA 1
ATOM 2201 C C . PHE B 1 64 ? -8.961 -10.336 -7.746 1 78.75 64 PHE B C 1
ATOM 2203 O O . PHE B 1 64 ? -8.219 -10.133 -8.711 1 78.75 64 PHE B O 1
ATOM 2210 N N . PHE B 1 65 ? -9.594 -11.461 -7.59 1 80.38 65 PHE B N 1
ATOM 2211 C CA . PHE B 1 65 ? -9.828 -12.5 -8.578 1 80.38 65 PHE B CA 1
ATOM 2212 C C . PHE B 1 65 ? -8.547 -13.289 -8.852 1 80.38 65 PHE B C 1
ATOM 2214 O O . PHE B 1 65 ? -8.562 -14.266 -9.602 1 80.38 65 PHE B O 1
ATOM 2221 N N . ARG B 1 66 ? -7.469 -12.828 -8.312 1 77.75 66 ARG B N 1
ATOM 2222 C CA . ARG B 1 66 ? -6.199 -13.477 -8.609 1 77.75 66 ARG B CA 1
ATOM 2223 C C . ARG B 1 66 ? -6.176 -14.906 -8.062 1 77.75 66 ARG B C 1
ATOM 2225 O O . ARG B 1 66 ? -5.723 -15.828 -8.75 1 77.75 66 ARG B O 1
ATOM 2232 N N . ASN B 1 67 ? -6.598 -15 -6.887 1 74.75 67 ASN B N 1
ATOM 2233 C CA . ASN B 1 67 ? -6.641 -16.344 -6.301 1 74.75 67 ASN B CA 1
ATOM 2234 C C . ASN B 1 67 ? -7.523 -17.281 -7.113 1 74.75 67 ASN B C 1
ATOM 2236 O O . ASN B 1 67 ? -7.191 -18.453 -7.289 1 74.75 67 ASN B O 1
ATOM 2240 N N . GLU B 1 68 ? -8.594 -16.766 -7.562 1 77.38 68 GLU B N 1
ATOM 2241 C CA . GLU B 1 68 ? -9.508 -17.562 -8.383 1 77.38 68 GLU B CA 1
ATOM 2242 C C . GLU B 1 68 ? -8.867 -17.922 -9.719 1 77.38 68 GLU B C 1
ATOM 2244 O O . GLU B 1 68 ? -9.117 -19.016 -10.25 1 77.38 68 GLU B O 1
ATOM 2249 N N . LYS B 1 69 ? -8.141 -17.062 -10.25 1 78.5 69 LYS B N 1
ATOM 2250 C CA . LYS B 1 69 ? -7.422 -17.359 -11.484 1 78.5 69 LYS B CA 1
ATOM 2251 C C . LYS B 1 69 ? -6.359 -18.438 -11.25 1 78.5 69 LYS B C 1
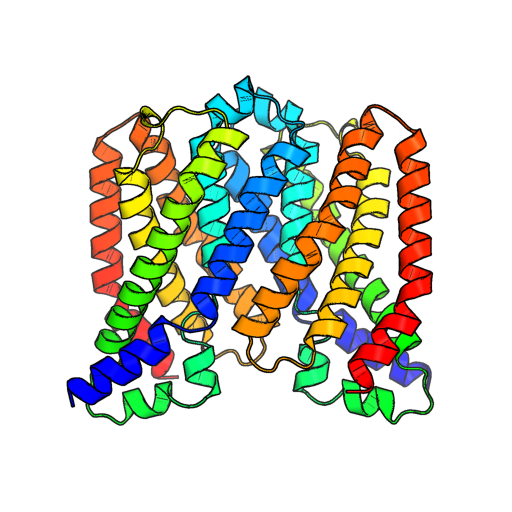ATOM 2253 O O . LYS B 1 69 ? -6.234 -19.375 -12.031 1 78.5 69 LYS B O 1
ATOM 2258 N N . GLU B 1 70 ? -5.66 -18.266 -10.172 1 75.38 70 GLU B N 1
ATOM 2259 C CA . GLU B 1 70 ? -4.566 -19.188 -9.867 1 75.38 70 GLU B CA 1
ATOM 2260 C C . GLU B 1 70 ? -5.086 -20.594 -9.578 1 75.38 70 GLU B C 1
ATOM 2262 O O . GLU B 1 70 ? -4.434 -21.578 -9.914 1 75.38 70 GLU B O 1
ATOM 2267 N N . ASP B 1 71 ? -6.203 -20.719 -8.992 1 76.38 71 ASP B N 1
ATOM 2268 C CA . ASP B 1 71 ? -6.715 -22.031 -8.633 1 76.38 71 ASP B CA 1
ATOM 2269 C C . ASP B 1 71 ? -7.633 -22.578 -9.727 1 76.38 71 ASP B C 1
ATOM 2271 O O . ASP B 1 71 ? -8.18 -23.688 -9.594 1 76.38 71 ASP B O 1
ATOM 2275 N N . GLY B 1 72 ? -7.906 -21.875 -10.781 1 78.38 72 GLY B N 1
ATOM 2276 C CA . GLY B 1 72 ? -8.664 -22.375 -11.922 1 78.38 72 GLY B CA 1
ATOM 2277 C C . GLY B 1 72 ? -10.156 -22.125 -11.797 1 78.38 72 GLY B C 1
ATOM 2278 O O . GLY B 1 72 ? -10.93 -22.5 -12.68 1 78.38 72 GLY B O 1
ATOM 2279 N N . THR B 1 73 ? -10.586 -21.547 -10.773 1 77.31 73 THR B N 1
ATOM 2280 C CA . THR B 1 73 ? -12 -21.281 -10.531 1 77.31 73 THR B CA 1
ATOM 2281 C C . THR B 1 73 ? -12.57 -20.344 -11.586 1 77.31 73 THR B C 1
ATOM 2283 O O . THR B 1 73 ? -13.719 -20.484 -12.008 1 77.31 73 THR B O 1
ATOM 2286 N N . LEU B 1 74 ? -11.805 -19.453 -12 1 77.94 74 LEU B N 1
ATOM 2287 C CA . LEU B 1 74 ? -12.273 -18.484 -13 1 77.94 74 LEU B CA 1
ATOM 2288 C C . LEU B 1 74 ? -12.641 -19.203 -14.297 1 77.94 74 LEU B C 1
ATOM 2290 O O . LEU B 1 74 ? -13.617 -18.844 -14.953 1 77.94 74 LEU B O 1
ATOM 2294 N N . GLU B 1 75 ? -11.836 -20.125 -14.633 1 79.44 75 GLU B N 1
ATOM 2295 C CA . GLU B 1 75 ? -12.125 -20.906 -15.828 1 79.44 75 GLU B CA 1
ATOM 2296 C C . GLU B 1 75 ? -13.414 -21.719 -15.656 1 79.44 75 GLU B C 1
ATOM 2298 O O . GLU B 1 75 ? -14.164 -21.906 -16.625 1 79.44 75 GLU B O 1
ATOM 2303 N N . LEU B 1 76 ? -13.586 -22.156 -14.469 1 77.88 76 LEU B N 1
ATOM 2304 C CA . LEU B 1 76 ? -14.805 -22.906 -14.188 1 77.88 76 LEU B CA 1
ATOM 2305 C C . LEU B 1 76 ? -16.031 -22.016 -14.344 1 77.88 76 LEU B C 1
ATOM 2307 O O . LEU B 1 76 ? -17.062 -22.469 -14.852 1 77.88 76 LEU B O 1
ATOM 2311 N N . TYR B 1 77 ? -15.891 -20.781 -13.867 1 75.5 77 TYR B N 1
ATOM 2312 C CA . TYR B 1 77 ? -16.984 -19.844 -14.047 1 75.5 77 TYR B CA 1
ATOM 2313 C C . TYR B 1 77 ? -17.281 -19.641 -15.531 1 75.5 77 TYR B C 1
ATOM 2315 O O . TYR B 1 77 ? -18.453 -19.562 -15.922 1 75.5 77 TYR B O 1
ATOM 2323 N N . TYR B 1 78 ? -16.25 -19.484 -16.25 1 74.38 78 TYR B N 1
ATOM 2324 C CA . TYR B 1 78 ? -16.391 -19.25 -17.688 1 74.38 78 TYR B CA 1
ATOM 2325 C C . TYR B 1 78 ? -17.125 -20.391 -18.359 1 74.38 78 TYR B C 1
ATOM 2327 O O . TYR B 1 78 ? -17.938 -20.172 -19.25 1 74.38 78 TYR B O 1
ATOM 2335 N N . LEU B 1 79 ? -16.812 -21.531 -17.922 1 74.75 79 LEU B N 1
ATOM 2336 C CA . LEU B 1 79 ? -17.406 -22.719 -18.516 1 74.75 79 LEU B CA 1
ATOM 2337 C C . LEU B 1 79 ? -18.828 -22.922 -18.031 1 74.75 79 LEU B C 1
ATOM 2339 O O . LEU B 1 79 ? -19.641 -23.578 -18.703 1 74.75 79 LEU B O 1
ATOM 2343 N N . SER B 1 80 ? -19.031 -22.328 -17.031 1 72.62 80 SER B N 1
ATOM 2344 C CA . SER B 1 80 ? -20.391 -22.5 -16.484 1 72.62 80 SER B CA 1
ATOM 2345 C C . SER B 1 80 ? -21.391 -21.609 -17.234 1 72.62 80 SER B C 1
ATOM 2347 O O . SER B 1 80 ? -20.984 -20.734 -18 1 72.62 80 SER B O 1
ATOM 2349 N N . THR B 1 81 ? -22.656 -22.062 -17.391 1 65.19 81 THR B N 1
ATOM 2350 C CA . THR B 1 81 ? -23.734 -21.359 -18.078 1 65.19 81 THR B CA 1
ATOM 2351 C C . THR B 1 81 ? -23.969 -19.984 -17.453 1 65.19 81 THR B C 1
ATOM 2353 O O . THR B 1 81 ? -24.812 -19.219 -17.922 1 65.19 81 THR B O 1
ATOM 2356 N N . TYR B 1 82 ? -23.094 -19.688 -16.594 1 62.62 82 TYR B N 1
ATOM 2357 C CA . TYR B 1 82 ? -23.297 -18.422 -15.922 1 62.62 82 TYR B CA 1
ATOM 2358 C C . TYR B 1 82 ? -22.484 -17.312 -16.578 1 62.62 82 TYR B C 1
ATOM 2360 O O . TYR B 1 82 ? -21.406 -17.578 -17.125 1 62.62 82 TYR B O 1
ATOM 2368 N N . CYS B 1 83 ? -23.156 -16.156 -16.5 1 77.62 83 CYS B N 1
ATOM 2369 C CA . CYS B 1 83 ? -22.438 -14.992 -17.031 1 77.62 83 CYS B CA 1
ATOM 2370 C C . CYS B 1 83 ? -21.297 -14.594 -16.094 1 77.62 83 CYS B C 1
ATOM 2372 O O . CYS B 1 83 ? -21.531 -14.266 -14.93 1 77.62 83 CYS B O 1
ATOM 2374 N N . LEU B 1 84 ? -20.141 -14.664 -16.438 1 82.25 84 LEU B N 1
ATOM 2375 C CA . LEU B 1 84 ? -18.922 -14.414 -15.695 1 82.25 84 LEU B CA 1
ATOM 2376 C C . LEU B 1 84 ? -18.906 -13 -15.125 1 82.25 84 LEU B C 1
ATOM 2378 O O . LEU B 1 84 ? -18.625 -12.805 -13.938 1 82.25 84 LEU B O 1
ATOM 2382 N N . PRO B 1 85 ? -19.422 -12.031 -15.977 1 83.38 85 PRO B N 1
ATOM 2383 C CA . PRO B 1 85 ? -19.375 -10.68 -15.414 1 83.38 85 PRO B CA 1
ATOM 2384 C C . PRO B 1 85 ? -20.281 -10.508 -14.211 1 83.38 85 PRO B C 1
ATOM 2386 O O . PRO B 1 85 ? -19.938 -9.812 -13.25 1 83.38 85 PRO B O 1
ATOM 2389 N N . LYS B 1 86 ? -21.344 -11.172 -14.258 1 84.31 86 LYS B N 1
ATOM 2390 C CA . LYS B 1 86 ? -22.297 -11.07 -13.148 1 84.31 86 LYS B CA 1
ATOM 2391 C C . LYS B 1 86 ? -21.734 -11.734 -11.891 1 84.31 86 LYS B C 1
ATOM 2393 O O . LYS B 1 86 ? -21.922 -11.227 -10.781 1 84.31 86 LYS B O 1
ATOM 2398 N N . ILE B 1 87 ? -21.078 -12.766 -12.023 1 84.25 87 ILE B N 1
ATOM 2399 C CA . ILE B 1 87 ? -20.5 -13.492 -10.891 1 84.25 87 ILE B CA 1
ATOM 2400 C C . ILE B 1 87 ? -19.391 -12.664 -10.25 1 84.25 87 ILE B C 1
ATOM 2402 O O . ILE B 1 87 ? -19.328 -12.523 -9.031 1 84.25 87 ILE B O 1
ATOM 2406 N N . LEU B 1 88 ? -18.594 -12.133 -11.109 1 85.69 88 LEU B N 1
ATOM 2407 C CA . LEU B 1 88 ? -17.484 -11.336 -10.609 1 85.69 88 LEU B CA 1
ATOM 2408 C C . LEU B 1 88 ? -17.984 -10.086 -9.898 1 85.69 88 LEU B C 1
ATOM 2410 O O . LEU B 1 88 ? -17.422 -9.664 -8.891 1 85.69 88 LEU B O 1
ATOM 2414 N N . LEU B 1 89 ? -19.047 -9.539 -10.438 1 88.31 89 LEU B N 1
ATOM 2415 C CA . LEU B 1 89 ? -19.625 -8.367 -9.805 1 88.31 89 LEU B CA 1
ATOM 2416 C C . LEU B 1 89 ? -20.172 -8.703 -8.422 1 88.31 89 LEU B C 1
ATOM 2418 O O . LEU B 1 89 ? -20 -7.941 -7.469 1 88.31 89 LEU B O 1
ATOM 2422 N N . LEU B 1 90 ? -20.781 -9.812 -8.359 1 85.62 90 LEU B N 1
ATOM 2423 C CA . LEU B 1 90 ? -21.328 -10.25 -7.074 1 85.62 90 LEU B CA 1
ATOM 2424 C C . LEU B 1 90 ? -20.203 -10.508 -6.074 1 85.62 90 LEU B C 1
ATOM 2426 O O . LEU B 1 90 ? -20.344 -10.188 -4.891 1 85.62 90 LEU B O 1
ATOM 2430 N N . GLN B 1 91 ? -19.188 -11 -6.574 1 84.5 91 GLN B N 1
ATOM 2431 C CA . GLN B 1 91 ? -18.031 -11.227 -5.715 1 84.5 91 GLN B CA 1
ATOM 2432 C C . GLN B 1 91 ? -17.438 -9.914 -5.215 1 84.5 91 GLN B C 1
ATOM 2434 O O . GLN B 1 91 ? -17.047 -9.805 -4.051 1 84.5 91 GLN B O 1
ATOM 2439 N N . LEU B 1 92 ? -17.375 -9 -6.059 1 89.12 92 LEU B N 1
ATOM 2440 C CA . LEU B 1 92 ? -16.859 -7.691 -5.691 1 89.12 92 LEU B CA 1
ATOM 2441 C C . LEU B 1 92 ? -17.719 -7.043 -4.621 1 89.12 92 LEU B C 1
ATOM 2443 O O . LEU B 1 92 ? -17.203 -6.426 -3.686 1 89.12 92 LEU B O 1
ATOM 2447 N N . VAL B 1 93 ? -19.016 -7.203 -4.742 1 89.75 93 VAL B N 1
ATOM 2448 C CA . VAL B 1 93 ? -19.938 -6.656 -3.752 1 89.75 93 VAL B CA 1
ATOM 2449 C C . VAL B 1 93 ? -19.703 -7.34 -2.404 1 89.75 93 VAL B C 1
ATOM 2451 O O . VAL B 1 93 ? -19.703 -6.68 -1.362 1 89.75 93 VAL B O 1
ATOM 2454 N N . GLY B 1 94 ? -19.578 -8.625 -2.463 1 87 94 GLY B N 1
ATOM 2455 C CA . GLY B 1 94 ? -19.266 -9.352 -1.238 1 87 94 GLY B CA 1
ATOM 2456 C C . GLY B 1 94 ? -17.984 -8.891 -0.574 1 87 94 GLY B C 1
ATOM 2457 O O . GLY B 1 94 ? -17.953 -8.664 0.638 1 87 94 GLY B O 1
ATOM 2458 N N . HIS B 1 95 ? -16.938 -8.719 -1.375 1 83.88 95 HIS B N 1
ATOM 2459 C CA . HIS B 1 95 ? -15.672 -8.219 -0.862 1 83.88 95 HIS B CA 1
ATOM 2460 C C . HIS B 1 95 ? -15.836 -6.82 -0.27 1 83.88 95 HIS B C 1
ATOM 2462 O O . HIS B 1 95 ? -15.266 -6.52 0.785 1 83.88 95 HIS B O 1
ATOM 2468 N N . TRP B 1 96 ? -16.547 -6.043 -0.947 1 90.25 96 TRP B N 1
ATOM 2469 C CA . TRP B 1 96 ? -16.766 -4.672 -0.498 1 90.25 96 TRP B CA 1
ATOM 2470 C C . TRP B 1 96 ? -17.484 -4.656 0.854 1 90.25 96 TRP B C 1
ATOM 2472 O O . TRP B 1 96 ? -17.094 -3.902 1.753 1 90.25 96 TRP B O 1
ATOM 2482 N N . VAL B 1 97 ? -18.5 -5.484 1.018 1 90.06 97 VAL B N 1
ATOM 2483 C CA . VAL B 1 97 ? -19.281 -5.523 2.252 1 90.06 97 VAL B CA 1
ATOM 2484 C C . VAL B 1 97 ? -18.375 -5.918 3.418 1 90.06 97 VAL B C 1
ATOM 2486 O O . VAL B 1 97 ? -18.422 -5.297 4.48 1 90.06 97 VAL B O 1
ATOM 2489 N N . ILE B 1 98 ? -17.562 -6.809 3.195 1 86.56 98 ILE B N 1
ATOM 2490 C CA . ILE B 1 98 ? -16.672 -7.285 4.258 1 86.56 98 ILE B CA 1
ATOM 2491 C C . ILE B 1 98 ? -15.633 -6.219 4.582 1 86.56 98 ILE B C 1
ATOM 2493 O O . ILE B 1 98 ? -15.398 -5.902 5.75 1 86.56 98 ILE B O 1
ATOM 2497 N N . GLN B 1 99 ? -15.094 -5.711 3.572 1 85.44 99 GLN B N 1
ATOM 2498 C CA . GLN B 1 99 ? -14.031 -4.727 3.766 1 85.44 99 GLN B CA 1
ATOM 2499 C C . GLN B 1 99 ? -14.562 -3.484 4.48 1 85.44 99 GLN B C 1
ATOM 2501 O O . GLN B 1 99 ? -13.938 -2.986 5.418 1 85.44 99 GLN B O 1
ATOM 2506 N N . ILE B 1 100 ? -15.648 -2.973 4.02 1 88.62 100 ILE B N 1
ATOM 2507 C CA . ILE B 1 100 ? -16.188 -1.755 4.609 1 88.62 100 ILE B CA 1
ATOM 2508 C C . ILE B 1 100 ? -16.656 -2.035 6.035 1 88.62 100 ILE B C 1
ATOM 2510 O O . ILE B 1 100 ? -16.547 -1.172 6.91 1 88.62 100 ILE B O 1
ATOM 2514 N N . SER B 1 101 ? -17.219 -3.225 6.285 1 88.12 101 SER B N 1
ATOM 2515 C CA . SER B 1 101 ? -17.578 -3.605 7.645 1 88.12 101 SER B CA 1
ATOM 2516 C C . SER B 1 101 ? -16.359 -3.611 8.562 1 88.12 101 SER B C 1
ATOM 2518 O O . SER B 1 101 ? -16.422 -3.105 9.688 1 88.12 101 SER B O 1
ATOM 2520 N N . CYS B 1 102 ? -15.297 -4.125 8.094 1 83.94 102 CYS B N 1
ATOM 2521 C CA . CYS B 1 102 ? -14.055 -4.141 8.867 1 83.94 102 CYS B CA 1
ATOM 2522 C C . CYS B 1 102 ? -13.555 -2.725 9.109 1 83.94 102 CYS B C 1
ATOM 2524 O O . CYS B 1 102 ? -13.117 -2.398 10.211 1 83.94 102 CYS B O 1
ATOM 2526 N N . VAL B 1 103 ? -13.617 -1.93 8.109 1 82.19 103 VAL B N 1
ATOM 2527 C CA . VAL B 1 103 ? -13.164 -0.549 8.219 1 82.19 103 VAL B CA 1
ATOM 2528 C C . VAL B 1 103 ? -14.008 0.194 9.25 1 82.19 103 VAL B C 1
ATOM 2530 O O . VAL B 1 103 ? -13.477 0.907 10.109 1 82.19 103 VAL B O 1
ATOM 2533 N N . PHE B 1 104 ? -15.242 0.014 9.219 1 85 104 PHE B N 1
ATOM 2534 C CA . PHE B 1 104 ? -16.125 0.698 10.156 1 85 104 PHE B CA 1
ATOM 2535 C C . PHE B 1 104 ? -15.914 0.175 11.57 1 85 104 PHE B C 1
ATOM 2537 O O . PHE B 1 104 ? -16.047 0.927 12.539 1 85 104 PHE B O 1
ATOM 2544 N N . CYS B 1 105 ? -15.555 -1.069 11.641 1 84.06 105 CYS B N 1
ATOM 2545 C CA . CYS B 1 105 ? -15.234 -1.625 12.953 1 84.06 105 CYS B CA 1
ATOM 2546 C C . CYS B 1 105 ? -13.984 -0.977 13.531 1 84.06 105 CYS B C 1
ATOM 2548 O O . CYS B 1 105 ? -13.836 -0.883 14.75 1 84.06 105 CYS B O 1
ATOM 2550 N N . GLY B 1 106 ? -13.172 -0.541 12.711 1 82.38 106 GLY B N 1
ATOM 2551 C CA . GLY B 1 106 ? -11.938 0.105 13.141 1 82.38 106 GLY B CA 1
ATOM 2552 C C . GLY B 1 106 ? -12.117 1.581 13.445 1 82.38 106 GLY B C 1
ATOM 2553 O O . GLY B 1 106 ? -11.18 2.244 13.891 1 82.38 106 GLY B O 1
ATOM 2554 N N . PHE B 1 107 ? -13.297 2.105 13.375 1 81.56 107 PHE B N 1
ATOM 2555 C CA . PHE B 1 107 ? -13.547 3.537 13.492 1 81.56 107 PHE B CA 1
ATOM 2556 C C . PHE B 1 107 ? -13.219 4.035 14.891 1 81.56 107 PHE B C 1
ATOM 2558 O O . PHE B 1 107 ? -12.672 5.129 15.047 1 81.56 107 PHE B O 1
ATOM 2565 N N . PRO B 1 108 ? -13.562 3.264 15.891 1 84.25 108 PRO B N 1
ATOM 2566 C CA . PRO B 1 108 ? -13.172 3.746 17.219 1 84.25 108 PRO B CA 1
ATOM 2567 C C . PRO B 1 108 ? -11.68 4.02 17.328 1 84.25 108 PRO B C 1
ATOM 2569 O O . PRO B 1 108 ? -11.273 5 17.969 1 84.25 108 PRO B O 1
ATOM 2572 N N . MET B 1 109 ? -10.906 3.199 16.812 1 83.31 109 MET B N 1
ATOM 2573 C CA . MET B 1 109 ? -9.461 3.416 16.797 1 83.31 109 MET B CA 1
ATOM 2574 C C . MET B 1 109 ? -9.109 4.66 15.984 1 83.31 109 MET B C 1
ATOM 2576 O O . MET B 1 109 ? -8.227 5.426 16.375 1 83.31 109 MET B O 1
ATOM 2580 N N . LEU B 1 110 ? -9.781 4.805 14.898 1 84.19 110 LEU B N 1
ATOM 2581 C CA . LEU B 1 110 ? -9.562 5.98 14.062 1 84.19 110 LEU B CA 1
ATOM 2582 C C . LEU B 1 110 ? -9.867 7.262 14.828 1 84.19 110 LEU B C 1
ATOM 2584 O O . LEU B 1 110 ? -9.086 8.219 14.781 1 84.19 110 LEU B O 1
ATOM 2588 N N . GLN B 1 111 ? -10.984 7.223 15.461 1 85.69 111 GLN B N 1
ATOM 2589 C CA . GLN B 1 111 ? -11.406 8.398 16.219 1 85.69 111 GLN B CA 1
ATOM 2590 C C . GLN B 1 111 ? -10.398 8.734 17.312 1 85.69 111 GLN B C 1
ATOM 2592 O O . GLN B 1 111 ? -10.094 9.906 17.547 1 85.69 111 GLN B O 1
ATOM 2597 N N . LEU B 1 112 ? -9.922 7.727 17.891 1 85.5 112 LEU B N 1
ATOM 2598 C CA . LEU B 1 112 ? -8.977 7.93 18.984 1 85.5 112 LEU B CA 1
ATOM 2599 C C . LEU B 1 112 ? -7.645 8.453 18.453 1 85.5 112 LEU B C 1
ATOM 2601 O O . LEU B 1 112 ? -7.109 9.438 18.969 1 85.5 112 LEU B O 1
ATOM 2605 N N . LEU B 1 113 ? -7.141 7.918 17.422 1 87.81 113 LEU B N 1
ATOM 2606 C CA . LEU B 1 113 ? -5.82 8.25 16.891 1 87.81 113 LEU B CA 1
ATOM 2607 C C . LEU B 1 113 ? -5.852 9.578 16.156 1 87.81 113 LEU B C 1
ATOM 2609 O O . LEU B 1 113 ? -4.883 10.344 16.188 1 87.81 113 LEU B O 1
ATOM 2613 N N . TYR B 1 114 ? -6.934 9.844 15.492 1 88.44 114 TYR B N 1
ATOM 2614 C CA . TYR B 1 114 ? -6.996 11.031 14.648 1 88.44 114 TYR B CA 1
ATOM 2615 C C . TYR B 1 114 ? -7.812 12.133 15.305 1 88.44 114 TYR B C 1
ATOM 2617 O O . TYR B 1 114 ? -7.93 13.234 14.766 1 88.44 114 TYR B O 1
ATOM 2625 N N . GLN B 1 115 ? -8.391 11.898 16.453 1 81.75 115 GLN B N 1
ATOM 2626 C CA . GLN B 1 115 ? -9.031 12.859 17.344 1 81.75 115 GLN B CA 1
ATOM 2627 C C . GLN B 1 115 ? -10.148 13.617 16.625 1 81.75 115 GLN B C 1
ATOM 2629 O O . GLN B 1 115 ? -10.203 14.852 16.703 1 81.75 115 GLN B O 1
ATOM 2634 N N . PHE B 1 116 ? -10.859 12.938 15.828 1 78.81 116 PHE B N 1
ATOM 2635 C CA . PHE B 1 116 ? -12.023 13.578 15.242 1 78.81 116 PHE B CA 1
ATOM 2636 C C . PHE B 1 116 ? -13.32 12.984 15.789 1 78.81 116 PHE B C 1
ATOM 2638 O O . PHE B 1 116 ? -13.305 11.891 16.359 1 78.81 116 PHE B O 1
ATOM 2645 N N . GLY B 1 117 ? -14.328 13.82 15.883 1 70.88 117 GLY B N 1
ATOM 2646 C CA . GLY B 1 117 ? -15.617 13.383 16.391 1 70.88 117 GLY B CA 1
ATOM 2647 C C . GLY B 1 117 ? -16.406 12.555 15.391 1 70.88 117 GLY B C 1
ATOM 2648 O O . GLY B 1 117 ? -16.031 12.484 14.219 1 70.88 117 GLY B O 1
ATOM 2649 N N . ARG B 1 118 ? -17.312 11.852 15.859 1 63.78 118 ARG B N 1
ATOM 2650 C CA . ARG B 1 118 ? -18.188 10.992 15.062 1 63.78 118 ARG B CA 1
ATOM 2651 C C . ARG B 1 118 ? -18.781 11.766 13.891 1 63.78 118 ARG B C 1
ATOM 2653 O O . ARG B 1 118 ? -18.984 11.211 12.812 1 63.78 118 ARG B O 1
ATOM 2660 N N . SER B 1 119 ? -19.109 12.961 14.211 1 61.22 119 SER B N 1
ATOM 2661 C CA . SER B 1 119 ? -19.703 13.797 13.172 1 61.22 119 SER B CA 1
ATOM 2662 C C . SER B 1 119 ? -18.734 14.039 12.031 1 61.22 119 SER B C 1
ATOM 2664 O O . SER B 1 119 ? -19.141 14.367 10.914 1 61.22 119 SER B O 1
ATOM 2666 N N . GLY B 1 120 ? -17.609 13.719 12.398 1 63.97 120 GLY B N 1
ATOM 2667 C CA . GLY B 1 120 ? -16.578 13.953 11.398 1 63.97 120 GLY B CA 1
ATOM 2668 C C . GLY B 1 120 ? -16.406 12.797 10.43 1 63.97 120 GLY B C 1
ATOM 2669 O O . GLY B 1 120 ? -15.719 12.922 9.422 1 63.97 120 GLY B O 1
ATOM 2670 N N . MET B 1 121 ? -17.172 11.797 10.812 1 63.38 121 MET B N 1
ATOM 2671 C CA . MET B 1 121 ? -17.078 10.625 9.945 1 63.38 121 MET B CA 1
ATOM 2672 C C . MET B 1 121 ? -18 10.766 8.734 1 63.38 121 MET B C 1
ATOM 2674 O O . MET B 1 121 ? -19.219 10.898 8.891 1 63.38 121 MET B O 1
ATOM 2678 N N . ASP B 1 122 ? -17.594 11.258 7.645 1 78.69 122 ASP B N 1
ATOM 2679 C CA . ASP B 1 122 ? -18.391 11.352 6.434 1 78.69 122 ASP B CA 1
ATOM 2680 C C . ASP B 1 122 ? -18.719 9.961 5.887 1 78.69 122 ASP B C 1
ATOM 2682 O O . ASP B 1 122 ? -18.203 9.562 4.84 1 78.69 122 ASP B O 1
ATOM 2686 N N . TRP B 1 123 ? -19.781 9.289 6.559 1 81.31 123 TRP B N 1
ATOM 2687 C CA . TRP B 1 123 ? -20.141 7.902 6.27 1 81.31 123 TRP B CA 1
ATOM 2688 C C . TRP B 1 123 ? -20.594 7.746 4.824 1 81.31 123 TRP B C 1
ATOM 2690 O O . TRP B 1 123 ? -20.234 6.777 4.152 1 81.31 123 TRP B O 1
ATOM 2700 N N . LEU B 1 124 ? -21.375 8.656 4.41 1 83.19 124 LEU B N 1
ATOM 2701 C CA . LEU B 1 124 ? -21.906 8.555 3.057 1 83.19 124 LEU B CA 1
ATOM 2702 C C . LEU B 1 124 ? -20.797 8.633 2.021 1 83.19 124 LEU B C 1
ATOM 2704 O O . LEU B 1 124 ? -20.797 7.879 1.047 1 83.19 124 LEU B O 1
ATOM 2708 N N . ASN B 1 125 ? -19.875 9.508 2.332 1 85.88 125 ASN B N 1
ATOM 2709 C CA . ASN B 1 125 ? -18.734 9.68 1.451 1 85.88 125 ASN B CA 1
ATOM 2710 C C . ASN B 1 125 ? -17.875 8.414 1.401 1 85.88 125 ASN B C 1
ATOM 2712 O O . ASN B 1 125 ? -17.484 7.961 0.321 1 85.88 125 ASN B O 1
ATOM 2716 N N . ILE B 1 126 ? -17.656 7.82 2.514 1 87.94 126 ILE B N 1
ATOM 2717 C CA . ILE B 1 126 ? -16.812 6.629 2.598 1 87.94 126 ILE B CA 1
ATOM 2718 C C . ILE B 1 126 ? -17.531 5.445 1.947 1 87.94 126 ILE B C 1
ATOM 2720 O O . ILE B 1 126 ? -16.922 4.672 1.209 1 87.94 126 ILE B O 1
ATOM 2724 N N . LEU B 1 127 ? -18.797 5.359 2.223 1 90 127 LEU B N 1
ATOM 2725 C CA . LEU B 1 127 ? -19.562 4.25 1.679 1 90 127 LEU B CA 1
ATOM 2726 C C . LEU B 1 127 ? -19.625 4.324 0.157 1 90 127 LEU B C 1
ATOM 2728 O O . LEU B 1 127 ? -19.266 3.367 -0.531 1 90 127 LEU B O 1
ATOM 2732 N N . LEU B 1 128 ? -20 5.441 -0.379 1 89.56 128 LEU B N 1
ATOM 2733 C CA . LEU B 1 128 ? -20.141 5.605 -1.822 1 89.56 128 LEU B CA 1
ATOM 2734 C C . LEU B 1 128 ? -18.781 5.543 -2.502 1 89.56 128 LEU B C 1
ATOM 2736 O O . LEU B 1 128 ? -18.609 4.871 -3.523 1 89.56 128 LEU B O 1
ATOM 2740 N N . GLY B 1 129 ? -17.875 6.266 -1.887 1 90.38 129 GLY B N 1
ATOM 2741 C CA . GLY B 1 129 ? -16.547 6.273 -2.461 1 90.38 129 GLY B CA 1
ATOM 2742 C C . GLY B 1 129 ? -15.891 4.902 -2.484 1 90.38 129 GLY B C 1
ATOM 2743 O O . GLY B 1 129 ? -15.234 4.539 -3.459 1 90.38 129 GLY B O 1
ATOM 2744 N N . SER B 1 130 ? -16.031 4.141 -1.418 1 91.19 130 SER B N 1
ATOM 2745 C CA . SER B 1 130 ? -15.43 2.812 -1.354 1 91.19 130 SER B CA 1
ATOM 2746 C C . SER B 1 130 ? -16.094 1.861 -2.346 1 91.19 130 SER B C 1
ATOM 2748 O O . SER B 1 130 ? -15.453 0.933 -2.844 1 91.19 130 SER B O 1
ATOM 2750 N N . LEU B 1 131 ? -17.312 2.104 -2.582 1 92.19 131 LEU B N 1
ATOM 2751 C CA . LEU B 1 131 ? -18 1.297 -3.59 1 92.19 131 LEU B CA 1
ATOM 2752 C C . LEU B 1 131 ? -17.391 1.519 -4.969 1 92.19 131 LEU B C 1
ATOM 2754 O O . LEU B 1 131 ? -17.109 0.558 -5.688 1 92.19 131 LEU B O 1
ATOM 2758 N N . VAL B 1 132 ? -17.219 2.742 -5.305 1 91.44 132 VAL B N 1
ATOM 2759 C CA . VAL B 1 132 ? -16.609 3.094 -6.582 1 91.44 132 VAL B CA 1
ATOM 2760 C C . VAL B 1 132 ? -15.188 2.555 -6.641 1 91.44 132 VAL B C 1
ATOM 2762 O O . VAL B 1 132 ? -14.773 1.985 -7.656 1 91.44 132 VAL B O 1
ATOM 2765 N N . LEU B 1 133 ? -14.555 2.723 -5.578 1 90.06 133 LEU B N 1
ATOM 2766 C CA . LEU B 1 133 ? -13.188 2.238 -5.492 1 90.06 133 LEU B CA 1
ATOM 2767 C C . LEU B 1 133 ? -13.125 0.732 -5.715 1 90.06 133 LEU B C 1
ATOM 2769 O O . LEU B 1 133 ? -12.242 0.239 -6.418 1 90.06 133 LEU B O 1
ATOM 2773 N N . THR B 1 134 ? -13.961 0.004 -5.105 1 90.75 134 THR B N 1
ATOM 2774 C CA . THR B 1 134 ? -14.016 -1.445 -5.262 1 90.75 134 THR B CA 1
ATOM 2775 C C . THR B 1 134 ? -14.242 -1.826 -6.723 1 90.75 134 THR B C 1
ATOM 2777 O O . THR B 1 134 ? -13.586 -2.729 -7.242 1 90.75 134 THR B O 1
ATOM 2780 N N . LEU B 1 135 ? -15.125 -1.144 -7.332 1 90.69 135 LEU B N 1
ATOM 2781 C CA . LEU B 1 135 ? -15.414 -1.417 -8.734 1 90.69 135 LEU B CA 1
ATOM 2782 C C . LEU B 1 135 ? -14.188 -1.146 -9.602 1 90.69 135 LEU B C 1
ATOM 2784 O O . LEU B 1 135 ? -13.852 -1.945 -10.484 1 90.69 135 LEU B O 1
ATOM 2788 N N . LEU B 1 136 ? -13.578 -0.036 -9.312 1 88.81 136 LEU B N 1
ATOM 2789 C CA . LEU B 1 136 ? -12.391 0.333 -10.07 1 88.81 136 LEU B CA 1
ATOM 2790 C C . LEU B 1 136 ? -11.289 -0.704 -9.891 1 88.81 136 LEU B C 1
ATOM 2792 O O . LEU B 1 136 ? -10.68 -1.145 -10.867 1 88.81 136 LEU B O 1
ATOM 2796 N N . CYS B 1 137 ? -11.055 -1.104 -8.711 1 87.81 137 CYS B N 1
ATOM 2797 C CA . CYS B 1 137 ? -10.031 -2.111 -8.438 1 87.81 137 CYS B CA 1
ATOM 2798 C C . CYS B 1 137 ? -10.391 -3.441 -9.086 1 87.81 137 CYS B C 1
ATOM 2800 O O . CYS B 1 137 ? -9.516 -4.148 -9.594 1 87.81 137 CYS B O 1
ATOM 2802 N N . GLY B 1 138 ? -11.617 -3.807 -9.008 1 88.44 138 GLY B N 1
ATOM 2803 C CA . GLY B 1 138 ? -12.07 -5.012 -9.68 1 88.44 138 GLY B CA 1
ATOM 2804 C C . GLY B 1 138 ? -11.82 -4.996 -11.18 1 88.44 138 GLY B C 1
ATOM 2805 O O . GLY B 1 138 ? -11.359 -5.984 -11.75 1 88.44 138 GLY B O 1
ATOM 2806 N N . ILE B 1 139 ? -12.133 -3.902 -11.75 1 88.31 139 ILE B N 1
ATOM 2807 C CA . ILE B 1 139 ? -11.945 -3.754 -13.188 1 88.31 139 ILE B CA 1
ATOM 2808 C C . ILE B 1 139 ? -10.461 -3.863 -13.531 1 88.31 139 ILE B C 1
ATOM 2810 O O . ILE B 1 139 ? -10.078 -4.605 -14.445 1 88.31 139 ILE B O 1
ATOM 2814 N N . HIS B 1 140 ? -9.695 -3.148 -12.867 1 86.94 140 HIS B N 1
ATOM 2815 C CA . HIS B 1 140 ? -8.266 -3.174 -13.141 1 86.94 140 HIS B CA 1
ATOM 2816 C C . HIS B 1 140 ? -7.676 -4.555 -12.875 1 86.94 140 HIS B C 1
ATOM 2818 O O . HIS B 1 140 ? -6.758 -4.988 -13.578 1 86.94 140 HIS B O 1
ATOM 2824 N N . SER B 1 141 ? -8.102 -5.223 -11.875 1 85.38 141 SER B N 1
ATOM 2825 C CA . SER B 1 141 ? -7.66 -6.586 -11.594 1 85.38 141 SER B CA 1
ATOM 2826 C C . SER B 1 141 ? -8.008 -7.523 -12.75 1 85.38 141 SER B C 1
ATOM 2828 O O . SER B 1 141 ? -7.23 -8.422 -13.086 1 85.38 141 SER B O 1
ATOM 2830 N N . CYS B 1 142 ? -9.156 -7.332 -13.273 1 85.69 142 CYS B N 1
ATOM 2831 C CA . CYS B 1 142 ? -9.555 -8.141 -14.422 1 85.69 142 CYS B CA 1
ATOM 2832 C C . CYS B 1 142 ? -8.625 -7.91 -15.602 1 85.69 142 CYS B C 1
ATOM 2834 O O . CYS B 1 142 ? -8.25 -8.859 -16.297 1 85.69 142 CYS B O 1
ATOM 2836 N N . LEU B 1 143 ? -8.25 -6.723 -15.742 1 82.25 143 LEU B N 1
ATOM 2837 C CA . LEU B 1 143 ? -7.363 -6.391 -16.859 1 82.25 143 LEU B CA 1
ATOM 2838 C C . LEU B 1 143 ? -5.973 -6.973 -16.625 1 82.25 143 LEU B C 1
ATOM 2840 O O . LEU B 1 143 ? -5.242 -7.238 -17.594 1 82.25 143 LEU B O 1
ATOM 2844 N N . ALA B 1 144 ? -5.617 -7.23 -15.391 1 81.81 144 ALA B N 1
ATOM 2845 C CA . ALA B 1 144 ? -4.285 -7.711 -15.039 1 81.81 144 ALA B CA 1
ATOM 2846 C C . ALA B 1 144 ? -4.254 -9.234 -14.938 1 81.81 144 ALA B C 1
ATOM 2848 O O . ALA B 1 144 ? -3.207 -9.828 -14.68 1 81.81 144 ALA B O 1
ATOM 2849 N N . LEU B 1 145 ? -5.289 -9.859 -15.086 1 80.06 145 LEU B N 1
ATOM 2850 C CA . LEU B 1 145 ? -5.375 -11.305 -14.914 1 80.06 145 LEU B CA 1
ATOM 2851 C C . LEU B 1 145 ? -4.441 -12.023 -15.883 1 80.06 145 LEU B C 1
ATOM 2853 O O . LEU B 1 145 ? -4.016 -13.148 -15.617 1 80.06 145 LEU B O 1
ATOM 2857 N N . GLY B 1 146 ? -4.172 -11.391 -16.938 1 78.88 146 GLY B N 1
ATOM 2858 C CA . GLY B 1 146 ? -3.305 -12.016 -17.922 1 78.88 146 GLY B CA 1
ATOM 2859 C C . GLY B 1 146 ? -1.839 -11.977 -17.531 1 78.88 146 GLY B C 1
ATOM 2860 O O . GLY B 1 146 ? -1.019 -12.688 -18.109 1 78.88 146 GLY B O 1
ATOM 2861 N N . ILE B 1 147 ? -1.508 -11.234 -16.578 1 76.94 147 ILE B N 1
ATOM 2862 C CA . ILE B 1 147 ? -0.126 -11.117 -16.109 1 76.94 147 ILE B CA 1
ATOM 2863 C C . ILE B 1 147 ? 0.155 -12.164 -15.047 1 76.94 147 ILE B C 1
ATOM 2865 O O . ILE B 1 147 ? -0.514 -12.195 -14.008 1 76.94 147 ILE B O 1
ATOM 2869 N N . THR B 1 148 ? 1.1 -12.953 -15.281 1 72.88 148 THR B N 1
ATOM 2870 C CA . THR B 1 148 ? 1.375 -14.086 -14.398 1 72.88 148 THR B CA 1
ATOM 2871 C C . THR B 1 148 ? 2.312 -13.672 -13.266 1 72.88 148 THR B C 1
ATOM 2873 O O . THR B 1 148 ? 2.199 -14.18 -12.148 1 72.88 148 THR B O 1
ATOM 2876 N N . SER B 1 149 ? 3.145 -12.766 -13.57 1 73.25 149 SER B N 1
ATOM 2877 C CA . SER B 1 149 ? 4.09 -12.375 -12.531 1 73.25 149 SER B CA 1
ATOM 2878 C C . SER B 1 149 ? 3.432 -11.461 -11.5 1 73.25 149 SER B C 1
ATOM 2880 O O . SER B 1 149 ? 2.648 -10.578 -11.859 1 73.25 149 SER B O 1
ATOM 2882 N N . SER B 1 150 ? 3.65 -11.75 -10.234 1 71.69 150 SER B N 1
ATOM 2883 C CA . SER B 1 150 ? 3.074 -10.938 -9.172 1 71.69 150 SER B CA 1
ATOM 2884 C C . SER B 1 150 ? 3.504 -9.484 -9.289 1 71.69 150 SER B C 1
ATOM 2886 O O . SER B 1 150 ? 2.689 -8.57 -9.125 1 71.69 150 SER B O 1
ATOM 2888 N N . SER B 1 151 ? 4.773 -9.297 -9.602 1 69.88 151 SER B N 1
ATOM 2889 C CA . SER B 1 151 ? 5.293 -7.938 -9.734 1 69.88 151 SER B CA 1
ATOM 2890 C C . SER B 1 151 ? 4.637 -7.211 -10.906 1 69.88 151 SER B C 1
ATOM 2892 O O . SER B 1 151 ? 4.297 -6.031 -10.797 1 69.88 151 SER B O 1
ATOM 2894 N N . GLY B 1 152 ? 4.418 -7.949 -11.922 1 72.25 152 GLY B N 1
ATOM 2895 C CA . GLY B 1 152 ? 3.752 -7.355 -13.07 1 72.25 152 GLY B CA 1
ATOM 2896 C C . GLY B 1 152 ? 2.301 -7.004 -12.805 1 72.25 152 GLY B C 1
ATOM 2897 O O . GLY B 1 152 ? 1.831 -5.938 -13.211 1 72.25 152 GLY B O 1
ATOM 2898 N N . TRP B 1 153 ? 1.707 -7.844 -12.117 1 72.56 153 TRP B N 1
ATOM 2899 C CA . TRP B 1 153 ? 0.314 -7.625 -11.742 1 72.56 153 TRP B CA 1
ATOM 2900 C C . TRP B 1 153 ? 0.173 -6.379 -10.867 1 72.56 153 TRP B C 1
ATOM 2902 O O . TRP B 1 153 ? -0.68 -5.527 -11.125 1 72.56 153 TRP B O 1
ATOM 2912 N N . ASN B 1 154 ? 1.01 -6.25 -9.953 1 71.94 154 ASN B N 1
ATOM 2913 C CA . ASN B 1 154 ? 0.966 -5.113 -9.047 1 71.94 154 ASN B CA 1
ATOM 2914 C C . ASN B 1 154 ? 1.309 -3.809 -9.758 1 71.94 154 ASN B C 1
ATOM 2916 O O . ASN B 1 154 ? 0.688 -2.775 -9.508 1 71.94 154 ASN B O 1
ATOM 2920 N N 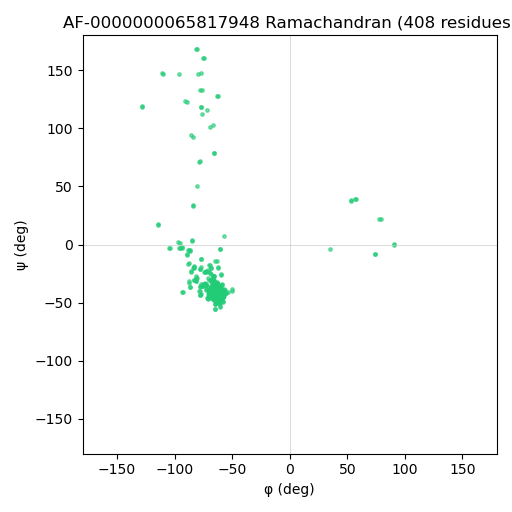. SER B 1 155 ? 2.227 -3.922 -10.602 1 72.12 155 SER B N 1
ATOM 2921 C CA . SER B 1 155 ? 2.637 -2.729 -11.336 1 72.12 155 SER B CA 1
ATOM 2922 C C . SER B 1 155 ? 1.521 -2.23 -12.25 1 72.12 155 SER B C 1
ATOM 2924 O O . SER B 1 155 ? 1.239 -1.032 -12.297 1 72.12 155 SER B O 1
ATOM 2926 N N . LEU B 1 156 ? 0.887 -3.137 -12.867 1 71.56 156 LEU B N 1
ATOM 2927 C CA . LEU B 1 156 ? -0.201 -2.75 -13.758 1 71.56 156 LEU B CA 1
ATOM 2928 C C . LEU B 1 156 ? -1.371 -2.172 -12.969 1 71.56 156 LEU B C 1
ATOM 2930 O O . LEU B 1 156 ? -1.945 -1.152 -13.359 1 71.56 156 LEU B O 1
ATOM 2934 N N . GLN B 1 157 ? -1.586 -2.801 -11.922 1 73.44 157 GLN B N 1
ATOM 2935 C CA . GLN B 1 157 ? -2.672 -2.33 -11.07 1 73.44 157 GLN B CA 1
ATOM 2936 C C . GLN B 1 157 ? -2.402 -0.913 -10.57 1 73.44 157 GLN B C 1
ATOM 2938 O O . GLN B 1 157 ? -3.291 -0.058 -10.609 1 73.44 157 GLN B O 1
ATOM 2943 N N . ASN B 1 158 ? -1.198 -0.634 -10.18 1 72.94 158 ASN B N 1
ATOM 2944 C CA . ASN B 1 158 ? -0.842 0.681 -9.664 1 72.94 158 ASN B CA 1
ATOM 2945 C C . ASN B 1 158 ? -0.844 1.739 -10.758 1 72.94 158 ASN B C 1
ATOM 2947 O O . ASN B 1 158 ? -1.378 2.834 -10.57 1 72.94 158 ASN B O 1
ATOM 2951 N N . LEU B 1 159 ? -0.377 1.381 -11.898 1 71.81 159 LEU B N 1
ATOM 2952 C CA . LEU B 1 159 ? -0.236 2.35 -12.984 1 71.81 159 LEU B CA 1
ATOM 2953 C C . LEU B 1 159 ? -1.593 2.682 -13.594 1 71.81 159 LEU B C 1
ATOM 2955 O O . LEU B 1 159 ? -1.859 3.836 -13.938 1 71.81 159 LEU B O 1
ATOM 2959 N N . THR B 1 160 ? -2.432 1.716 -13.625 1 72.5 160 THR B N 1
ATOM 2960 C CA . THR B 1 160 ? -3.713 1.929 -14.289 1 72.5 160 THR B CA 1
ATOM 2961 C C . THR B 1 160 ? -4.719 2.561 -13.328 1 72.5 160 THR B C 1
ATOM 2963 O O . THR B 1 160 ? -5.652 3.242 -13.766 1 72.5 160 THR B O 1
ATOM 2966 N N . THR B 1 161 ? -4.477 2.367 -12.141 1 73 161 THR B N 1
ATOM 2967 C CA . THR B 1 161 ? -5.426 2.873 -11.156 1 73 161 THR B CA 1
ATOM 2968 C C . THR B 1 161 ? -5.156 4.344 -10.852 1 73 161 THR B C 1
ATOM 2970 O O . THR B 1 161 ? -6.066 5.082 -10.469 1 73 161 THR B O 1
ATOM 2973 N N . LEU B 1 162 ? -3.951 4.863 -11.133 1 72.12 162 LEU B N 1
ATOM 2974 C CA . LEU B 1 162 ? -3.576 6.23 -10.789 1 72.12 162 LEU B CA 1
ATOM 2975 C C . LEU B 1 162 ? -4.5 7.234 -11.469 1 72.12 162 LEU B C 1
ATOM 2977 O O . LEU B 1 162 ? -5.098 8.086 -10.812 1 72.12 162 LEU B O 1
ATOM 2981 N N . PRO B 1 163 ? -4.715 7.102 -12.742 1 74.31 163 PRO B N 1
ATOM 2982 C CA . PRO B 1 163 ? -5.586 8.07 -13.406 1 74.31 163 PRO B CA 1
ATOM 2983 C C . PRO B 1 163 ? -7.043 7.961 -12.961 1 74.31 163 PRO B C 1
ATOM 2985 O O . PRO B 1 163 ? -7.742 8.969 -12.859 1 74.31 163 PRO B O 1
ATOM 2988 N N . THR B 1 164 ? -7.469 6.805 -12.805 1 75.94 164 THR B N 1
ATOM 2989 C CA . THR B 1 164 ? -8.867 6.598 -12.445 1 75.94 164 THR B CA 1
ATOM 2990 C C . THR B 1 164 ? -9.109 7 -10.992 1 75.94 164 THR B C 1
ATOM 2992 O O . THR B 1 164 ? -10.242 7.312 -10.609 1 75.94 164 THR B O 1
ATOM 2995 N N . LEU B 1 165 ? -8.07 6.98 -10.242 1 79.12 165 LEU B N 1
ATOM 2996 C CA . LEU B 1 165 ? -8.18 7.32 -8.828 1 79.12 165 LEU B CA 1
ATOM 2997 C C . LEU B 1 165 ? -8.266 8.828 -8.641 1 79.12 165 LEU B C 1
ATOM 2999 O O . LEU B 1 165 ? -8.797 9.305 -7.629 1 79.12 165 LEU B O 1
ATOM 3003 N N . LEU B 1 166 ? -7.816 9.547 -9.609 1 79.75 166 LEU B N 1
ATOM 3004 C CA . LEU B 1 166 ? -7.758 11 -9.469 1 79.75 166 LEU B CA 1
ATOM 3005 C C . LEU B 1 166 ? -9.156 11.586 -9.344 1 79.75 166 LEU B C 1
ATOM 3007 O O . LEU B 1 166 ? -9.438 12.328 -8.398 1 79.75 166 LEU B O 1
ATOM 3011 N N . PRO B 1 167 ? -10.062 11.352 -10.266 1 82.56 167 PRO B N 1
ATOM 3012 C CA . PRO B 1 167 ? -11.414 11.898 -10.125 1 82.56 167 PRO B CA 1
ATOM 3013 C C . PRO B 1 167 ? -12.102 11.445 -8.844 1 82.56 167 PRO B C 1
ATOM 3015 O O . PRO B 1 167 ? -12.812 12.234 -8.203 1 82.56 167 PRO B O 1
ATOM 3018 N N . LEU B 1 168 ? -11.938 10.219 -8.5 1 83.75 168 LEU B N 1
ATOM 3019 C CA . LEU B 1 168 ? -12.523 9.688 -7.273 1 83.75 168 LEU B CA 1
ATOM 3020 C C . LEU B 1 168 ? -12.031 10.461 -6.051 1 83.75 168 LEU B C 1
ATOM 3022 O O . LEU B 1 168 ? -12.828 10.828 -5.188 1 83.75 168 LEU B O 1
ATOM 3026 N N . THR B 1 169 ? -10.789 10.672 -6.062 1 78.12 169 THR B N 1
ATOM 3027 C CA . THR B 1 169 ? -10.18 11.383 -4.945 1 78.12 169 THR B CA 1
ATOM 3028 C C . THR B 1 169 ? -10.711 12.805 -4.848 1 78.12 169 THR B C 1
ATOM 3030 O O . THR B 1 169 ? -11.047 13.281 -3.756 1 78.12 169 THR B O 1
ATOM 3033 N N . VAL B 1 170 ? -10.781 13.438 -5.957 1 79.94 170 VAL B N 1
ATOM 3034 C CA . VAL B 1 170 ? -11.266 14.812 -5.988 1 79.94 170 VAL B CA 1
ATOM 3035 C C . VAL B 1 170 ? -12.727 14.859 -5.531 1 79.94 170 VAL B C 1
ATOM 3037 O O . VAL B 1 170 ? -13.109 15.727 -4.75 1 79.94 170 VAL B O 1
ATOM 3040 N N . PHE B 1 171 ? -13.523 13.945 -5.965 1 83.06 171 PHE B N 1
ATOM 3041 C CA . PHE B 1 171 ? -14.93 13.906 -5.582 1 83.06 171 PHE B CA 1
ATOM 3042 C C . PHE B 1 171 ? -15.078 13.68 -4.082 1 83.06 171 PHE B C 1
ATOM 3044 O O . PHE B 1 171 ? -15.859 14.367 -3.418 1 83.06 171 PHE B O 1
ATOM 3051 N N . CYS B 1 172 ? -14.289 12.844 -3.514 1 80.25 172 CYS B N 1
ATOM 3052 C CA . CYS B 1 172 ? -14.398 12.484 -2.104 1 80.25 172 CYS B CA 1
ATOM 3053 C C . CYS B 1 172 ? -13.922 13.625 -1.211 1 80.25 172 CYS B C 1
ATOM 3055 O O . CYS B 1 172 ? -14.477 13.844 -0.131 1 80.25 172 CYS B O 1
ATOM 3057 N N . THR B 1 173 ? -12.961 14.352 -1.656 1 77 173 THR B N 1
ATOM 3058 C CA . THR B 1 173 ? -12.438 15.438 -0.836 1 77 173 THR B CA 1
ATOM 3059 C C . THR B 1 173 ? -13.328 16.672 -0.937 1 77 173 THR B C 1
ATOM 3061 O O . THR B 1 173 ? -13.391 17.469 -0.004 1 77 173 THR B O 1
ATOM 3064 N N . SER B 1 174 ? -13.961 16.781 -2.061 1 78.56 174 SER B N 1
ATOM 3065 C CA . SER B 1 174 ? -14.719 18 -2.303 1 78.56 174 SER B CA 1
ATOM 3066 C C . SER B 1 174 ? -16.156 17.875 -1.789 1 78.56 174 SER B C 1
ATOM 3068 O O . SER B 1 174 ? -16.891 18.859 -1.754 1 78.56 174 SER B O 1
ATOM 3070 N N . ILE B 1 175 ? -16.562 16.75 -1.404 1 76.56 175 ILE B N 1
ATOM 3071 C CA . ILE B 1 175 ? -17.938 16.516 -0.96 1 76.56 175 ILE B CA 1
ATOM 3072 C C . ILE B 1 175 ? -18.219 17.359 0.285 1 76.56 175 ILE B C 1
ATOM 3074 O O . ILE B 1 175 ? -19.344 17.844 0.472 1 76.56 175 ILE B O 1
ATOM 3078 N N . GLU B 1 176 ? -17.203 17.562 1.121 1 73.56 176 GLU B N 1
ATOM 3079 C CA . GLU B 1 176 ? -17.406 18.328 2.34 1 73.56 176 GLU B CA 1
ATOM 3080 C C . GLU B 1 176 ? -17.734 19.797 2.02 1 73.56 176 GLU B C 1
ATOM 3082 O O . GLU B 1 176 ? -18.453 20.453 2.77 1 73.56 176 GLU B O 1
ATOM 3087 N N . THR B 1 177 ? -17.188 20.25 0.916 1 75.44 177 THR B N 1
ATOM 3088 C CA . THR B 1 177 ? -17.406 21.656 0.583 1 75.44 177 THR B CA 1
ATOM 3089 C C . THR B 1 177 ? -18.609 21.812 -0.346 1 75.44 177 THR B C 1
ATOM 3091 O O . THR B 1 177 ? -19.391 22.734 -0.198 1 75.44 177 THR B O 1
ATOM 3094 N N . GLU B 1 178 ? -18.734 20.922 -1.295 1 81.69 178 GLU B N 1
ATOM 3095 C CA . GLU B 1 178 ? -19.797 21.016 -2.287 1 81.69 178 GLU B CA 1
ATOM 3096 C C . GLU B 1 178 ? -20.562 19.703 -2.387 1 81.69 178 GLU B C 1
ATOM 3098 O O . GLU B 1 178 ? -20.047 18.703 -2.873 1 81.69 178 GLU B O 1
ATOM 3103 N N . TRP B 1 179 ? -21.859 19.766 -2.084 1 78.62 179 TRP B N 1
ATOM 3104 C CA . TRP B 1 179 ? -22.703 18.562 -2.033 1 78.62 179 TRP B CA 1
ATOM 3105 C C . TRP B 1 179 ? -22.906 17.984 -3.428 1 78.62 179 TRP B C 1
ATOM 3107 O O . TRP B 1 179 ? -23.219 16.797 -3.572 1 78.62 179 TRP B O 1
ATOM 3117 N N . PHE B 1 180 ? -22.781 18.812 -4.453 1 83 180 PHE B N 1
ATOM 3118 C CA . PHE B 1 180 ? -23.031 18.328 -5.805 1 83 180 PHE B CA 1
ATOM 3119 C C . PHE B 1 180 ? -22.047 17.234 -6.18 1 83 180 PHE B C 1
ATOM 3121 O O . PHE B 1 180 ? -22.312 16.422 -7.074 1 83 180 PHE B O 1
ATOM 3128 N N . HIS B 1 181 ? -20.953 17.188 -5.461 1 83.75 181 HIS B N 1
ATOM 3129 C CA . HIS B 1 181 ? -19.953 16.156 -5.738 1 83.75 181 HIS B CA 1
ATOM 3130 C C . HIS B 1 181 ? -20.484 14.766 -5.371 1 83.75 181 HIS B C 1
ATOM 3132 O O . HIS B 1 181 ? -20 13.758 -5.891 1 83.75 181 HIS B O 1
ATOM 3138 N N . VAL B 1 182 ? -21.484 14.719 -4.527 1 84.12 182 VAL B N 1
ATOM 3139 C CA . VAL B 1 182 ? -22.125 13.445 -4.207 1 84.12 182 VAL B CA 1
ATOM 3140 C C . VAL B 1 182 ? -22.828 12.891 -5.445 1 84.12 182 VAL B C 1
ATOM 3142 O O . VAL B 1 182 ? -22.734 11.703 -5.738 1 84.12 182 VAL B O 1
ATOM 3145 N N . LEU B 1 183 ? -23.375 13.836 -6.168 1 86.69 183 LEU B N 1
ATOM 3146 C CA . LEU B 1 183 ? -24.062 13.438 -7.395 1 86.69 183 LEU B CA 1
ATOM 3147 C C . LEU B 1 183 ? -23.062 12.922 -8.422 1 86.69 183 LEU B C 1
ATOM 3149 O O . LEU B 1 183 ? -23.328 11.953 -9.133 1 86.69 183 LEU B O 1
ATOM 3153 N N . LEU B 1 184 ? -21.953 13.555 -8.469 1 87.12 184 LEU B N 1
ATOM 3154 C CA . LEU B 1 184 ? -20.906 13.125 -9.391 1 87.12 184 LEU B CA 1
ATOM 3155 C C . LEU B 1 184 ? -20.391 11.734 -9.016 1 87.12 184 LEU B C 1
ATOM 3157 O O . LEU B 1 184 ? -20.125 10.914 -9.891 1 87.12 184 LEU B O 1
ATOM 3161 N N . LEU B 1 185 ? -20.312 11.461 -7.754 1 87.44 185 LEU B N 1
ATOM 3162 C CA . LEU B 1 185 ? -19.859 10.156 -7.281 1 87.44 185 LEU B CA 1
ATOM 3163 C C . LEU B 1 185 ? -20.875 9.07 -7.641 1 87.44 185 LEU B C 1
ATOM 3165 O O . LEU B 1 185 ? -20.484 7.969 -8.047 1 87.44 185 LEU B O 1
ATOM 3169 N N . ILE B 1 186 ? -22.078 9.414 -7.527 1 90.25 186 ILE B N 1
ATOM 3170 C CA . ILE B 1 186 ? -23.141 8.477 -7.891 1 90.25 186 ILE B CA 1
ATOM 3171 C C . ILE B 1 186 ? -23.078 8.18 -9.391 1 90.25 186 ILE B C 1
ATOM 3173 O O . ILE B 1 186 ? -23.172 7.023 -9.805 1 90.25 186 ILE B O 1
ATOM 3177 N N . GLY B 1 187 ? -22.938 9.242 -10.141 1 90.12 187 GLY B N 1
ATOM 3178 C CA . GLY B 1 187 ? -22.766 9.055 -11.57 1 90.12 187 GLY B CA 1
ATOM 3179 C C . GLY B 1 18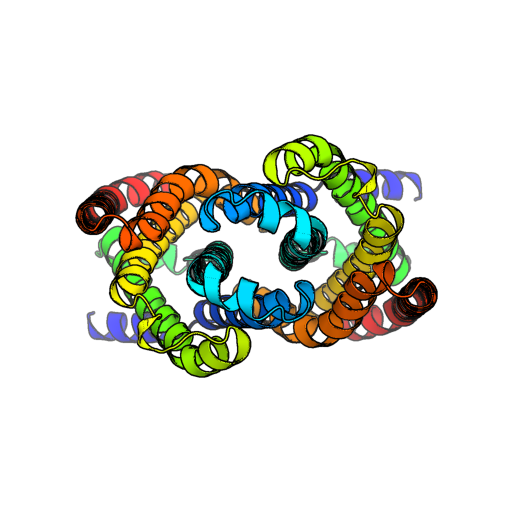7 ? -21.578 8.18 -11.922 1 90.12 187 GLY B C 1
ATOM 3180 O O . GLY B 1 187 ? -21.688 7.297 -12.781 1 90.12 187 GLY B O 1
ATOM 3181 N N . TYR B 1 188 ? -20.484 8.453 -11.242 1 88.31 188 TYR B N 1
ATOM 3182 C CA . TYR B 1 188 ? -19.281 7.66 -11.453 1 88.31 188 TYR B CA 1
ATOM 3183 C C . TYR B 1 188 ? -19.516 6.191 -11.117 1 88.31 188 TYR B C 1
ATOM 3185 O O . TYR B 1 188 ? -19.047 5.301 -11.82 1 88.31 188 TYR B O 1
ATOM 3193 N N . PHE B 1 189 ? -20.234 5.938 -10.062 1 91.5 189 PHE B N 1
ATOM 3194 C CA . PHE B 1 189 ? -20.594 4.582 -9.656 1 91.5 189 PHE B CA 1
ATOM 3195 C C . PHE B 1 189 ? -21.375 3.867 -10.75 1 91.5 189 PHE B C 1
ATOM 3197 O O . PHE B 1 189 ? -21.016 2.76 -11.156 1 91.5 189 PHE B O 1
ATOM 3204 N N . PHE B 1 190 ? -22.297 4.477 -11.32 1 92.56 190 PHE B N 1
ATOM 3205 C CA . PHE B 1 190 ? -23.141 3.855 -12.344 1 92.56 190 PHE B CA 1
ATOM 3206 C C . PHE B 1 190 ? -22.375 3.684 -13.641 1 92.56 190 PHE B C 1
ATOM 3208 O O . PHE B 1 190 ? -22.578 2.715 -14.375 1 92.56 190 PHE B O 1
ATOM 3215 N N . LEU B 1 191 ? -21.531 4.633 -13.898 1 91 191 LEU B N 1
ATOM 3216 C CA . LEU B 1 191 ? -20.688 4.52 -15.086 1 91 191 LEU B CA 1
ATOM 3217 C C . LEU B 1 191 ? -19.844 3.254 -15.031 1 91 191 LEU B C 1
ATOM 3219 O O . LEU B 1 191 ? -19.828 2.473 -15.984 1 91 191 LEU B O 1
ATOM 3223 N N . PHE B 1 192 ? -19.297 2.951 -13.898 1 90.38 192 PHE B N 1
ATOM 3224 C CA . PHE B 1 192 ? -18.375 1.822 -13.82 1 90.38 192 PHE B CA 1
ATOM 3225 C C . PHE B 1 192 ? -19.141 0.513 -13.664 1 90.38 192 PHE B C 1
ATOM 3227 O O . PHE B 1 192 ? -18.688 -0.535 -14.125 1 90.38 192 PHE B O 1
ATOM 3234 N N . VAL B 1 193 ? -20.297 0.581 -13.031 1 91.5 193 VAL B N 1
ATOM 3235 C CA . VAL B 1 193 ? -21.125 -0.61 -12.984 1 91.5 193 VAL B CA 1
ATOM 3236 C C . VAL B 1 193 ? -21.531 -1.01 -14.406 1 91.5 193 VAL B C 1
ATOM 3238 O O . VAL B 1 193 ? -21.531 -2.195 -14.75 1 91.5 193 VAL B O 1
ATOM 3241 N N . SER B 1 194 ? -21.781 -0.038 -15.219 1 91.94 194 SER B N 1
ATOM 3242 C CA . SER B 1 194 ? -22.203 -0.283 -16.594 1 91.94 194 SER B CA 1
ATOM 3243 C C . SER B 1 194 ? -21.047 -0.761 -17.453 1 91.94 194 SER B C 1
ATOM 3245 O O . SER B 1 194 ? -21.219 -1.597 -18.344 1 91.94 194 SER B O 1
ATOM 3247 N N . LEU B 1 195 ? -19.953 -0.297 -17.172 1 90.69 195 LEU B N 1
ATOM 3248 C CA . LEU B 1 195 ? -18.781 -0.625 -17.969 1 90.69 195 LEU B CA 1
ATOM 3249 C C . LEU B 1 195 ? -18.172 -1.954 -17.531 1 90.69 195 LEU B C 1
ATOM 3251 O O . LEU B 1 195 ? -17.391 -2.561 -18.281 1 90.69 195 LEU B O 1
ATOM 3255 N N . PHE B 1 196 ? -18.484 -2.391 -16.375 1 91.75 196 PHE B N 1
ATOM 3256 C CA . PHE B 1 196 ? -17.828 -3.541 -15.766 1 91.75 196 PHE B CA 1
ATOM 3257 C C . PHE B 1 196 ? -17.969 -4.777 -16.641 1 91.75 196 PHE B C 1
ATOM 3259 O O . PHE B 1 196 ? -16.984 -5.418 -16.984 1 91.75 196 PHE B O 1
ATOM 3266 N N . PRO B 1 197 ? -19.219 -5.133 -17.141 1 87.81 197 PRO B N 1
ATOM 3267 C CA . PRO B 1 197 ? -19.344 -6.332 -17.969 1 87.81 197 PRO B CA 1
ATOM 3268 C C . PRO B 1 197 ? -18.562 -6.227 -19.281 1 87.81 197 PRO B C 1
ATOM 3270 O O . PRO B 1 197 ? -18.016 -7.223 -19.766 1 87.81 197 PRO B O 1
ATOM 3273 N N . ILE B 1 198 ? -18.469 -5.098 -19.828 1 87.81 198 ILE B N 1
ATOM 3274 C CA . ILE B 1 198 ? -17.75 -4.883 -21.078 1 87.81 198 ILE B CA 1
ATOM 3275 C C . ILE B 1 198 ? -16.266 -5.078 -20.875 1 87.81 198 ILE B C 1
ATOM 3277 O O . ILE B 1 198 ? -15.609 -5.801 -21.625 1 87.81 198 ILE B O 1
ATOM 3281 N N . LEU B 1 199 ? -15.742 -4.547 -19.828 1 83.75 199 LEU B N 1
ATOM 3282 C CA . LEU B 1 199 ? -14.305 -4.59 -19.562 1 83.75 199 LEU B CA 1
ATOM 3283 C C . LEU B 1 199 ? -13.875 -5.996 -19.156 1 83.75 199 LEU B C 1
ATOM 3285 O O . LEU B 1 199 ? -12.797 -6.457 -19.547 1 83.75 199 LEU B O 1
ATOM 3289 N N . VAL B 1 200 ? -14.664 -6.594 -18.422 1 83.38 200 VAL B N 1
ATOM 3290 C CA . VAL B 1 200 ? -14.383 -7.969 -18.016 1 83.38 200 VAL B CA 1
ATOM 3291 C C . VAL B 1 200 ? -14.391 -8.875 -19.25 1 83.38 200 VAL B C 1
ATOM 3293 O O . VAL B 1 200 ? -13.547 -9.766 -19.375 1 83.38 200 VAL B O 1
ATOM 3296 N N . SER B 1 201 ? -15.305 -8.648 -20.109 1 80.88 201 SER B N 1
ATOM 3297 C CA . SER B 1 201 ? -15.414 -9.469 -21.312 1 80.88 201 SER B CA 1
ATOM 3298 C C . SER B 1 201 ? -14.188 -9.281 -22.219 1 80.88 201 SER B C 1
ATOM 3300 O O . SER B 1 201 ? -13.719 -10.242 -22.828 1 80.88 201 SER B O 1
ATOM 3302 N N . ILE B 1 202 ? -13.664 -8.141 -22.266 1 78.94 202 ILE B N 1
ATOM 3303 C CA . ILE B 1 202 ? -12.492 -7.852 -23.078 1 78.94 202 ILE B CA 1
ATOM 3304 C C . ILE B 1 202 ? -11.266 -8.531 -22.484 1 78.94 202 ILE B C 1
ATOM 3306 O O . ILE B 1 202 ? -10.422 -9.062 -23.219 1 78.94 202 ILE B O 1
ATOM 3310 N N . SER B 1 203 ? -11.117 -8.562 -21.188 1 75.25 203 SER B N 1
ATOM 3311 C CA . SER B 1 203 ? -9.953 -9.102 -20.5 1 75.25 203 SER B CA 1
ATOM 3312 C C . SER B 1 203 ? -9.922 -10.625 -20.562 1 75.25 203 SER B C 1
ATOM 3314 O O . SER B 1 203 ? -8.852 -11.234 -20.625 1 75.25 203 SER B O 1
ATOM 3316 N N . LEU B 1 204 ? -10.977 -11.219 -20.531 1 69.75 204 LEU B N 1
ATOM 3317 C CA . LEU B 1 204 ? -11.023 -12.68 -20.484 1 69.75 204 LEU B CA 1
ATOM 3318 C C . LEU B 1 204 ? -11.016 -13.258 -21.891 1 69.75 204 LEU B C 1
ATOM 3320 O O . LEU B 1 204 ? -10.859 -14.477 -22.078 1 69.75 204 LEU B O 1
ATOM 3324 N N . GLN B 1 205 ? -11.305 -12.453 -22.891 1 62.22 205 GLN B N 1
ATOM 3325 C CA . GLN B 1 205 ? -11.211 -12.953 -24.266 1 62.22 205 GLN B CA 1
ATOM 3326 C C . GLN B 1 205 ? -9.758 -13.203 -24.656 1 62.22 205 GLN B C 1
ATOM 3328 O O . GLN B 1 205 ? -9.484 -14.008 -25.547 1 62.22 205 GLN B O 1
ATOM 3333 N N . ASP B 1 206 ? -8.766 -12.648 -23.938 1 52.84 206 ASP B N 1
ATOM 3334 C CA . ASP B 1 206 ? -7.387 -12.875 -24.359 1 52.84 206 ASP B CA 1
ATOM 3335 C C . ASP B 1 206 ? -6.754 -14.023 -23.578 1 52.84 206 ASP B C 1
ATOM 3337 O O . ASP B 1 206 ? -6.984 -14.156 -22.375 1 52.84 206 ASP B O 1
#